Protein AF-0000000066494069 (afdb_homodimer)

pLDDT: mean 96.09, std 5.39, range [38.91, 98.94]

Structure (mmCIF, N/CA/C/O backbone):
data_AF-0000000066494069-model_v1
#
loop_
_entity.id
_entity.type
_entity.pdbx_description
1 polymer 'Fungal-type protein kinase domain-containing protein'
#
loop_
_atom_site.group_PDB
_atom_site.id
_atom_site.type_symbol
_atom_site.label_atom_id
_atom_site.label_alt_id
_atom_site.label_comp_id
_atom_site.label_asym_id
_atom_site.label_entity_id
_atom_site.label_seq_id
_atom_site.pdbx_PDB_ins_code
_atom_site.Cartn_x
_atom_site.Cartn_y
_atom_site.Cartn_z
_atom_site.occupancy
_atom_site.B_iso_or_equiv
_atom_site.auth_seq_id
_atom_site.auth_comp_id
_atom_site.auth_asym_id
_atom_site.auth_atom_id
_atom_site.pdbx_PDB_model_num
ATOM 1 N N . MET A 1 1 ? -32.438 3.59 0.665 1 39 1 MET A N 1
ATOM 2 C CA . MET A 1 1 ? -31.547 4.73 0.646 1 39 1 MET A CA 1
ATOM 3 C C . MET A 1 1 ? -30.156 4.328 1.147 1 39 1 MET A C 1
ATOM 5 O O . MET A 1 1 ? -30.031 3.691 2.195 1 39 1 MET A O 1
ATOM 9 N N . ALA A 1 2 ? -29.094 4.242 0.287 1 57.97 2 ALA A N 1
ATOM 10 C CA . ALA A 1 2 ? -27.812 3.67 0.655 1 57.97 2 ALA A CA 1
ATOM 11 C C . ALA A 1 2 ? -27.312 4.25 1.975 1 57.97 2 ALA A C 1
ATOM 13 O O . ALA A 1 2 ? -27.547 5.418 2.279 1 57.97 2 ALA A O 1
ATOM 14 N N . ASN A 1 3 ? -27.016 3.459 3.055 1 85.5 3 ASN A N 1
ATOM 15 C CA . ASN A 1 3 ? -26.594 3.752 4.414 1 85.5 3 ASN A CA 1
ATOM 16 C C . ASN A 1 3 ? -25.422 4.742 4.434 1 85.5 3 ASN A C 1
ATOM 18 O O . ASN A 1 3 ? -24.297 4.387 4.09 1 85.5 3 ASN A O 1
ATOM 22 N N . GLN A 1 4 ? -25.812 6.188 4.457 1 94 4 GLN A N 1
ATOM 23 C CA . GLN A 1 4 ? -24.812 7.246 4.504 1 94 4 GLN A CA 1
ATOM 24 C C . GLN A 1 4 ? -24.562 7.707 5.938 1 94 4 GLN A C 1
ATOM 26 O O . GLN A 1 4 ? -25.453 7.633 6.781 1 94 4 GLN A O 1
ATOM 31 N N . VAL A 1 5 ? -23.344 8.07 6.195 1 97 5 VAL A N 1
ATOM 32 C CA . VAL A 1 5 ? -22.953 8.672 7.465 1 97 5 VAL A CA 1
ATOM 33 C C . VAL A 1 5 ? -22.328 10.047 7.219 1 97 5 VAL A C 1
ATOM 35 O O . VAL A 1 5 ? -21.938 10.367 6.094 1 97 5 VAL A O 1
ATOM 38 N N . SER A 1 6 ? -22.297 10.875 8.297 1 98.25 6 SER A N 1
ATOM 39 C CA . SER A 1 6 ? -21.625 12.164 8.156 1 98.25 6 SER A CA 1
ATOM 40 C C . SER A 1 6 ? -20.125 11.992 7.969 1 98.25 6 SER A C 1
ATOM 42 O O . SER A 1 6 ? -19.547 10.992 8.414 1 98.25 6 SER A O 1
ATOM 44 N N . LEU A 1 7 ? -19.547 12.984 7.355 1 98.62 7 LEU A N 1
ATOM 45 C CA . LEU A 1 7 ? -18.094 12.984 7.215 1 98.62 7 LEU A CA 1
ATOM 46 C C . LEU A 1 7 ? -17.406 12.93 8.578 1 98.62 7 LEU A C 1
ATOM 48 O O . LEU A 1 7 ? -16.391 12.266 8.734 1 98.62 7 LEU A O 1
ATOM 52 N N . LEU A 1 8 ? -17.969 13.594 9.57 1 98.75 8 LEU A N 1
ATOM 53 C CA . LEU A 1 8 ? -17.422 13.555 10.922 1 98.75 8 LEU A CA 1
ATOM 54 C C . LEU A 1 8 ? -17.438 12.133 11.469 1 98.75 8 LEU A C 1
ATOM 56 O O . LEU A 1 8 ? -16.422 11.656 12 1 98.75 8 LEU A O 1
ATOM 60 N N . THR A 1 9 ? -18.547 11.445 11.312 1 98.31 9 THR A N 1
ATOM 61 C CA . THR A 1 9 ? -18.656 10.07 11.773 1 98.31 9 THR A CA 1
ATOM 62 C C . THR A 1 9 ? -17.656 9.172 11.062 1 98.31 9 THR A C 1
ATOM 64 O O . THR A 1 9 ? -16.984 8.352 11.703 1 98.31 9 THR A O 1
ATOM 67 N N . TYR A 1 10 ? -17.547 9.367 9.797 1 98.12 10 TYR A N 1
ATOM 68 C CA . TYR A 1 10 ? -16.641 8.609 8.945 1 98.12 10 TYR A CA 1
ATOM 69 C C . TYR A 1 10 ? -15.195 8.727 9.43 1 98.12 10 TYR A C 1
ATOM 71 O O . TYR A 1 10 ? -14.477 7.73 9.5 1 98.12 10 TYR A O 1
ATOM 79 N N . LEU A 1 11 ? -14.805 9.898 9.906 1 98.62 11 LEU A N 1
ATOM 80 C CA . LEU A 1 11 ? -13.422 10.211 10.242 1 98.62 11 LEU A CA 1
ATOM 81 C C . LEU A 1 11 ? -13.133 9.883 11.703 1 98.62 11 LEU A C 1
ATOM 83 O O . LEU A 1 11 ? -12 10.039 12.164 1 98.62 11 LEU A O 1
ATOM 87 N N . GLN A 1 12 ? -14.102 9.336 12.43 1 98.38 12 GLN A N 1
ATOM 88 C CA . GLN A 1 12 ? -13.922 9.008 13.836 1 98.38 12 GLN A CA 1
ATOM 89 C C . GLN A 1 12 ? -13.516 7.551 14.016 1 98.38 12 GLN A C 1
ATOM 91 O O . GLN A 1 12 ? -13.188 7.121 15.125 1 98.38 12 GLN A O 1
ATOM 96 N N . HIS A 1 13 ? -13.43 6.863 12.875 1 96.62 13 HIS A N 1
ATOM 97 C CA . HIS A 1 13 ? -13.117 5.441 12.953 1 96.62 13 HIS A CA 1
ATOM 98 C C . HIS A 1 13 ? -11.68 5.219 13.406 1 96.62 13 HIS A C 1
ATOM 100 O O . HIS A 1 13 ? -10.75 5.789 12.836 1 96.62 13 HIS A O 1
ATOM 106 N N . ALA A 1 14 ? -11.57 4.324 14.43 1 96.38 14 ALA A N 1
ATOM 107 C CA . ALA A 1 14 ? -10.242 3.93 14.891 1 96.38 14 ALA A CA 1
ATOM 108 C C . ALA A 1 14 ? -9.555 3.014 13.875 1 96.38 14 ALA A C 1
ATOM 110 O O . ALA A 1 14 ? -10.203 2.145 13.281 1 96.38 14 ALA A O 1
ATOM 111 N N . LEU A 1 15 ? -8.305 3.246 13.648 1 97.81 15 LEU A N 1
ATOM 112 C CA . LEU A 1 15 ? -7.512 2.312 12.852 1 97.81 15 LEU A CA 1
ATOM 113 C C . LEU A 1 15 ? -7.125 1.092 13.68 1 97.81 15 LEU A C 1
ATOM 115 O O . LEU A 1 15 ? -6.949 1.191 14.898 1 97.81 15 LEU A O 1
ATOM 119 N N . PRO A 1 16 ? -7.094 -0.046 13.031 1 96.75 16 PRO A N 1
ATOM 120 C CA . PRO A 1 16 ? -6.691 -1.229 13.797 1 96.75 16 PRO A CA 1
ATOM 121 C C . PRO A 1 16 ? -5.238 -1.165 14.258 1 96.75 16 PRO A C 1
ATOM 123 O O . PRO A 1 16 ? -4.371 -0.695 13.516 1 96.75 16 PRO A O 1
ATOM 126 N N . ALA A 1 17 ? -5.039 -1.65 15.469 1 97.06 17 ALA A N 1
ATOM 127 C CA . ALA A 1 17 ? -3.662 -1.747 15.945 1 97.06 17 ALA A CA 1
ATOM 128 C C . ALA A 1 17 ? -2.816 -2.615 15.023 1 97.06 17 ALA A C 1
ATOM 130 O O . ALA A 1 17 ? -3.256 -3.684 14.586 1 97.06 17 ALA A O 1
ATOM 131 N N . ILE A 1 18 ? -1.642 -2.164 14.695 1 97.25 18 ILE A N 1
ATOM 132 C CA . ILE A 1 18 ? -0.723 -2.92 13.852 1 97.25 18 ILE A CA 1
ATOM 133 C C . ILE A 1 18 ? 0.423 -3.469 14.695 1 97.25 18 ILE A C 1
ATOM 135 O O . ILE A 1 18 ? 1.314 -2.723 15.109 1 97.25 18 ILE A O 1
ATOM 139 N N . PRO A 1 19 ? 0.388 -4.738 14.945 1 96.62 19 PRO A N 1
ATOM 140 C CA . PRO A 1 19 ? 1.498 -5.301 15.719 1 96.62 19 PRO A CA 1
ATOM 141 C C . PRO A 1 19 ? 2.816 -5.297 14.945 1 96.62 19 PRO A C 1
ATOM 143 O O . PRO A 1 19 ? 2.812 -5.262 13.711 1 96.62 19 PRO A O 1
ATOM 146 N N . VAL A 1 20 ? 3.906 -5.344 15.695 1 96.62 20 VAL A N 1
ATOM 147 C CA . VAL A 1 20 ? 5.211 -5.285 15.047 1 96.62 20 VAL A CA 1
ATOM 148 C C . VAL A 1 20 ? 6.039 -6.504 15.438 1 96.62 20 VAL A C 1
ATOM 150 O O . VAL A 1 20 ? 5.934 -6.996 16.562 1 96.62 20 VAL A O 1
ATOM 153 N N . ASN A 1 21 ? 6.738 -7.035 14.523 1 94.94 21 ASN A N 1
ATOM 154 C CA . ASN A 1 21 ? 7.848 -7.973 14.656 1 94.94 21 ASN A CA 1
ATOM 155 C C . ASN A 1 21 ? 9.125 -7.43 14.008 1 94.94 21 ASN A C 1
ATOM 157 O O . ASN A 1 21 ? 9.5 -7.863 12.922 1 94.94 21 ASN A O 1
ATOM 161 N N . PRO A 1 22 ? 9.82 -6.535 14.719 1 91.94 22 PRO A N 1
ATOM 162 C CA . PRO A 1 22 ? 10.953 -5.824 14.117 1 91.94 22 PRO A CA 1
ATOM 163 C C . PRO A 1 22 ? 12.023 -6.77 13.586 1 91.94 22 PRO A C 1
ATOM 165 O O . PRO A 1 22 ? 12.242 -7.844 14.148 1 91.94 22 PRO A O 1
ATOM 168 N N . PRO A 1 23 ? 12.648 -6.328 12.484 1 87.75 23 PRO A N 1
ATOM 169 C CA . PRO A 1 23 ? 13.789 -7.125 12.031 1 87.75 23 PRO A CA 1
ATOM 170 C C . PRO A 1 23 ? 14.922 -7.168 13.055 1 87.75 23 PRO A C 1
ATOM 172 O O . PRO A 1 23 ? 15.023 -6.281 13.906 1 87.75 23 PRO A O 1
ATOM 175 N N . PRO A 1 24 ? 15.703 -8.219 12.945 1 84.12 24 PRO A N 1
ATOM 176 C CA . PRO A 1 24 ? 16.797 -8.344 13.922 1 84.12 24 PRO A CA 1
ATOM 177 C C . PRO A 1 24 ? 17.719 -7.129 13.93 1 84.12 24 PRO A C 1
ATOM 179 O O . PRO A 1 24 ? 18.203 -6.727 14.992 1 84.12 24 PRO A O 1
ATOM 182 N N . ASN A 1 25 ? 17.891 -6.508 12.789 1 86.31 25 ASN A N 1
ATOM 183 C CA . ASN A 1 25 ? 18.719 -5.312 12.664 1 86.31 25 ASN A CA 1
ATOM 184 C C . ASN A 1 25 ? 17.953 -4.168 12 1 86.31 25 ASN A C 1
ATOM 186 O O . ASN A 1 25 ? 18.094 -3.934 10.797 1 86.31 25 ASN A O 1
ATOM 190 N N . PRO A 1 26 ? 17.078 -3.459 12.68 1 85.19 26 PRO A N 1
ATOM 191 C CA . PRO A 1 26 ? 16.188 -2.449 12.102 1 85.19 26 PRO A CA 1
ATOM 192 C C . PRO A 1 26 ? 16.953 -1.3 11.445 1 85.19 26 PRO A C 1
ATOM 194 O O . PRO A 1 26 ? 16.406 -0.612 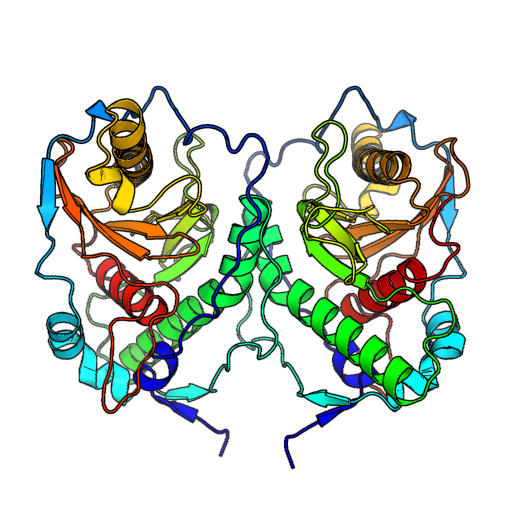10.578 1 85.19 26 PRO A O 1
ATOM 197 N N . GLY A 1 27 ? 18.141 -1.117 11.555 1 83.06 27 GLY A N 1
ATOM 198 C CA . GLY A 1 27 ? 18.938 -0.037 10.992 1 83.06 27 GLY A CA 1
ATOM 199 C C . GLY A 1 27 ? 18.547 1.329 11.523 1 83.06 27 GLY A C 1
ATOM 200 O O . GLY A 1 27 ? 17.609 1.449 12.305 1 83.06 27 GLY A O 1
ATOM 201 N N . ARG A 1 28 ? 19.312 2.402 11.109 1 88.81 28 ARG A N 1
ATOM 202 C CA . ARG A 1 28 ? 19.078 3.793 11.484 1 88.81 28 ARG A CA 1
ATOM 203 C C . ARG A 1 28 ? 18.109 4.465 10.516 1 88.81 28 ARG A C 1
ATOM 205 O O . ARG A 1 28 ? 17.734 3.877 9.5 1 88.81 28 ARG A O 1
ATOM 212 N N . ASN A 1 29 ? 17.578 5.648 10.938 1 92.69 29 ASN A N 1
ATOM 213 C CA . ASN A 1 29 ? 16.766 6.441 10.016 1 92.69 29 ASN A CA 1
ATOM 214 C C . ASN A 1 29 ? 17.578 6.867 8.797 1 92.69 29 ASN A C 1
ATOM 216 O O . ASN A 1 29 ? 18.812 6.934 8.844 1 92.69 29 ASN A O 1
ATOM 220 N N . THR A 1 30 ? 16.828 7.047 7.688 1 87.81 30 THR A N 1
ATOM 221 C CA . THR A 1 30 ? 17.406 7.465 6.418 1 87.81 30 THR A CA 1
ATOM 222 C C . THR A 1 30 ? 18.312 8.688 6.609 1 87.81 30 THR A C 1
ATOM 224 O O . THR A 1 30 ? 17.938 9.625 7.328 1 87.81 30 THR A O 1
ATOM 227 N N . THR A 1 31 ? 19.5 8.656 6.023 1 91.5 31 THR A N 1
ATOM 228 C CA . THR A 1 31 ? 20.422 9.781 6.07 1 91.5 31 THR A CA 1
ATOM 229 C C . THR A 1 31 ? 20.688 10.32 4.668 1 91.5 31 THR A C 1
ATOM 231 O O . THR A 1 31 ? 20.5 9.609 3.678 1 91.5 31 THR A O 1
ATOM 234 N N . ASN A 1 32 ? 20.922 11.508 4.621 1 94 32 ASN A N 1
ATOM 235 C CA . ASN A 1 32 ? 21.328 12.203 3.402 1 94 32 ASN A CA 1
ATOM 236 C C . ASN A 1 32 ? 22.219 13.406 3.709 1 94 32 ASN A C 1
ATOM 238 O O . ASN A 1 32 ? 22.125 14 4.785 1 94 32 ASN A O 1
ATOM 242 N N . THR A 1 33 ? 23.062 13.766 2.771 1 96.25 33 THR A N 1
ATOM 243 C CA . THR A 1 33 ? 23.953 14.891 2.996 1 96.25 33 THR A CA 1
ATOM 244 C C . THR A 1 33 ? 23.188 16.203 2.996 1 96.25 33 THR A C 1
ATOM 246 O O . THR A 1 33 ? 23.656 17.219 3.521 1 96.25 33 THR A O 1
ATOM 249 N N . ALA A 1 34 ? 21.984 16.219 2.49 1 96.88 34 ALA A N 1
ATOM 250 C CA . ALA A 1 34 ? 21.203 17.438 2.334 1 96.88 34 ALA A CA 1
ATOM 251 C C . ALA A 1 34 ? 20.5 17.828 3.639 1 96.88 34 ALA A C 1
ATOM 253 O O . ALA A 1 34 ? 20.062 18.953 3.807 1 96.88 34 ALA A O 1
ATOM 254 N N . TYR A 1 35 ? 20.391 16.906 4.578 1 97.31 35 TYR A N 1
ATOM 255 C CA . TYR A 1 35 ? 19.766 17.188 5.863 1 97.31 35 TYR A CA 1
ATOM 256 C C . TYR A 1 35 ? 20.375 16.312 6.961 1 97.31 35 TYR A C 1
ATOM 258 O O . TYR A 1 35 ? 20.891 15.234 6.688 1 97.31 35 TYR A O 1
ATOM 266 N N . GLU A 1 36 ? 20.25 16.781 8.141 1 97.69 36 GLU A N 1
ATOM 267 C CA . GLU A 1 36 ? 20.719 16.047 9.312 1 97.69 36 GLU A CA 1
ATOM 268 C C . GLU A 1 36 ? 20 16.484 10.578 1 97.69 36 GLU A C 1
ATOM 270 O O . GLU A 1 36 ? 19.328 17.516 10.578 1 97.69 36 GLU A O 1
ATOM 275 N N . ALA A 1 37 ? 20.188 15.711 11.602 1 97.31 37 ALA A N 1
ATOM 276 C CA . ALA A 1 37 ? 19.516 15.945 12.875 1 97.31 37 ALA A CA 1
ATOM 277 C C . ALA A 1 37 ? 19.781 17.359 13.391 1 97.31 37 ALA A C 1
ATOM 279 O O . ALA A 1 37 ? 18.891 18 13.93 1 97.31 37 ALA A O 1
ATOM 280 N N . SER A 1 38 ? 20.953 17.875 13.188 1 97 38 SER A N 1
ATOM 281 C CA . SER A 1 38 ?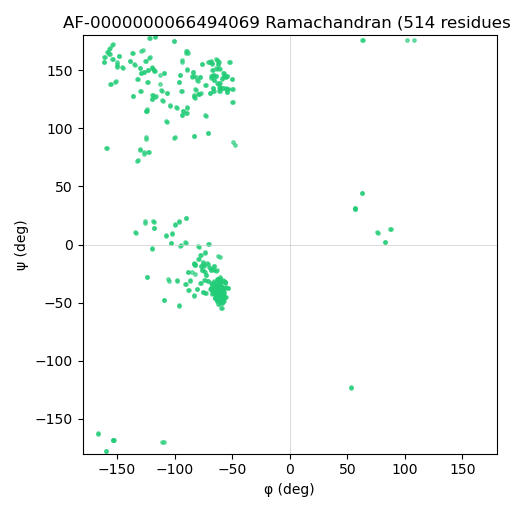 21.359 19.156 13.734 1 97 38 SER A CA 1
ATOM 282 C C . SER A 1 38 ? 20.688 20.312 13.008 1 97 38 SER A C 1
ATOM 284 O O . SER A 1 38 ? 20.766 21.453 13.453 1 97 38 SER A O 1
ATOM 286 N N . ASP A 1 39 ? 19.984 20.016 11.922 1 97.88 39 ASP A N 1
ATOM 287 C CA . ASP A 1 39 ? 19.25 21.031 11.195 1 97.88 39 ASP A CA 1
ATOM 288 C C . ASP A 1 39 ? 17.969 21.422 11.938 1 97.88 39 ASP A C 1
ATOM 290 O O . ASP A 1 39 ? 17.328 22.422 11.609 1 97.88 39 ASP A O 1
ATOM 294 N N . ILE A 1 40 ? 17.578 20.609 12.898 1 98.19 40 ILE A N 1
ATOM 295 C CA . ILE A 1 40 ? 16.422 20.906 13.727 1 98.19 40 ILE A CA 1
ATOM 296 C C . ILE A 1 40 ? 16.875 21.625 15 1 98.19 40 ILE A C 1
ATOM 298 O O . ILE A 1 40 ? 17.453 21 15.898 1 98.19 40 ILE A O 1
ATOM 302 N N . HIS A 1 41 ? 16.531 22.828 15.086 1 97 41 HIS A N 1
ATOM 303 C CA . HIS A 1 41 ? 17.109 23.672 16.141 1 97 41 HIS A CA 1
ATOM 304 C C . HIS A 1 41 ? 16.188 23.734 17.344 1 97 41 HIS A C 1
ATOM 306 O O . HIS A 1 41 ? 16.641 23.594 18.484 1 97 41 HIS A O 1
ATOM 312 N N . ASN A 1 42 ? 14.961 24.078 17.094 1 96.62 42 ASN A N 1
ATOM 313 C CA . ASN A 1 42 ? 13.977 24.172 18.172 1 96.62 42 ASN A CA 1
ATOM 314 C C . ASN A 1 42 ? 12.68 23.469 17.812 1 96.62 42 ASN A C 1
ATOM 316 O O . ASN A 1 42 ? 12.258 23.484 16.656 1 96.62 42 ASN A O 1
ATOM 320 N N . ILE A 1 43 ? 12.164 22.875 18.828 1 97.62 43 ILE A N 1
ATOM 321 C CA . ILE A 1 43 ? 10.883 22.203 18.672 1 97.62 43 ILE A CA 1
ATOM 322 C C . ILE A 1 43 ? 9.891 22.734 19.703 1 97.62 43 ILE A C 1
ATOM 324 O O . ILE A 1 43 ? 10.117 22.609 20.906 1 97.62 43 ILE A O 1
ATOM 328 N N . GLY A 1 44 ? 8.828 23.391 19.219 1 97.88 44 GLY A N 1
ATOM 329 C CA . GLY A 1 44 ? 7.734 23.844 20.062 1 97.88 44 GLY A CA 1
ATOM 330 C C . GLY A 1 44 ? 6.449 23.078 19.859 1 97.88 44 GLY A C 1
ATOM 331 O O . GLY A 1 44 ? 6.457 22 19.25 1 97.88 44 GLY A O 1
ATOM 332 N N . VAL A 1 45 ? 5.363 23.578 20.438 1 97.94 45 VAL A N 1
ATOM 333 C CA . VAL A 1 45 ? 4.055 22.938 20.297 1 97.94 45 VAL A CA 1
ATOM 334 C C . VAL A 1 45 ? 3.174 23.766 19.359 1 97.94 45 VAL A C 1
ATOM 336 O O . VAL A 1 45 ? 3.111 25 19.484 1 97.94 45 VAL A O 1
ATOM 339 N N . TRP A 1 46 ? 2.58 23.109 18.406 1 98.31 46 TRP A N 1
ATOM 340 C CA . TRP A 1 46 ? 1.58 23.75 17.547 1 98.31 46 TRP A CA 1
ATOM 341 C C . TRP A 1 46 ? 0.209 23.734 18.219 1 98.31 46 TRP A C 1
ATOM 343 O O . TRP A 1 46 ? -0.607 22.844 17.953 1 98.31 46 TRP A O 1
ATOM 353 N N . HIS A 1 47 ? -0.178 24.75 18.938 1 96.81 47 HIS A N 1
ATOM 354 C CA . HIS A 1 47 ? -1.393 24.797 19.734 1 96.81 47 HIS A CA 1
ATOM 355 C C . HIS A 1 47 ? -2.627 25 18.875 1 96.81 47 HIS A C 1
ATOM 357 O O . HIS A 1 47 ? -3.74 24.656 19.266 1 96.81 47 HIS A O 1
ATOM 363 N N . GLY A 1 48 ? -2.414 25.516 17.734 1 96.38 48 GLY A N 1
ATOM 364 C CA . GLY A 1 48 ? -3.525 25.859 16.859 1 96.38 48 GLY A CA 1
ATOM 365 C C . GLY A 1 48 ? -4.098 24.656 16.125 1 96.38 48 GLY A C 1
ATOM 366 O O . GLY A 1 48 ? -5.164 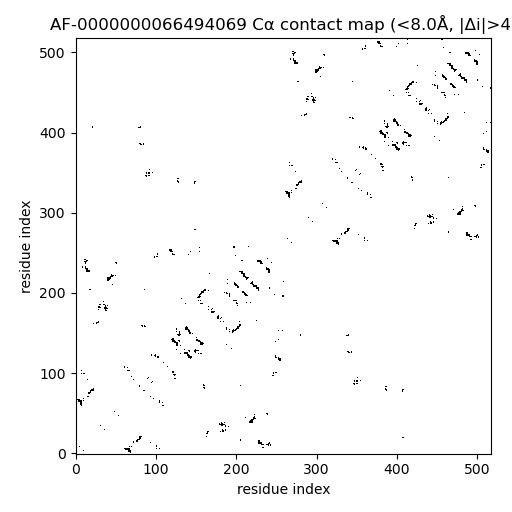24.75 15.516 1 96.38 48 GLY A O 1
ATOM 367 N N . PHE A 1 49 ? -3.387 23.547 16.156 1 98.19 49 PHE A N 1
ATOM 368 C CA . PHE A 1 49 ? -3.877 22.312 15.539 1 98.19 49 PHE A CA 1
ATOM 369 C C . PHE A 1 49 ? -4.457 21.375 16.594 1 98.19 49 PHE A C 1
ATOM 371 O O . PHE A 1 49 ? -3.729 20.578 17.188 1 98.19 49 PHE A O 1
ATOM 378 N N . ASN A 1 50 ? -5.711 21.5 16.797 1 98.12 50 ASN A N 1
ATOM 379 C CA . ASN A 1 50 ? -6.422 20.688 17.781 1 98.12 50 ASN A CA 1
ATOM 380 C C . ASN A 1 50 ? -7.891 20.531 17.406 1 98.12 50 ASN A C 1
ATOM 382 O O . ASN A 1 50 ? -8.367 21.141 16.438 1 98.12 50 ASN A O 1
ATOM 386 N N . LEU A 1 51 ? -8.547 19.672 18.172 1 98.38 51 LEU A N 1
ATOM 387 C CA . LEU A 1 51 ? -9.922 19.312 17.844 1 98.38 51 LEU A CA 1
ATOM 388 C C . LEU A 1 51 ? -10.828 20.531 17.875 1 98.38 51 LEU A C 1
ATOM 390 O O . LEU A 1 51 ? -11.68 20.703 17 1 98.38 51 LEU A O 1
ATOM 394 N N . ASN A 1 52 ? -10.656 21.391 18.828 1 97.75 52 ASN A N 1
ATOM 395 C CA . ASN A 1 52 ? -11.484 22.578 18.969 1 97.75 52 ASN A CA 1
ATOM 396 C C . ASN A 1 52 ? -11.32 23.516 17.766 1 97.75 52 ASN A C 1
ATOM 398 O O . ASN A 1 52 ? -12.305 24.031 17.219 1 97.75 52 ASN A O 1
ATOM 402 N N . ALA A 1 53 ? -10.102 23.766 17.422 1 98 53 ALA A N 1
ATOM 403 C CA . ALA A 1 53 ? -9.828 24.625 16.281 1 98 53 ALA A CA 1
ATOM 404 C C . ALA A 1 53 ? -10.43 24.047 15 1 98 53 ALA A C 1
ATOM 406 O O . ALA A 1 53 ? -11 24.781 14.188 1 98 53 ALA A O 1
ATOM 407 N N . LEU A 1 54 ? -10.281 22.75 14.812 1 98.31 54 LEU A N 1
ATOM 408 C CA . LEU A 1 54 ? -10.836 22.031 13.664 1 98.31 54 LEU A CA 1
ATOM 409 C C . LEU A 1 54 ? -12.352 22.188 13.609 1 98.31 54 LEU A C 1
ATOM 411 O O . LEU A 1 54 ? -12.906 22.531 12.57 1 98.31 54 LEU A O 1
ATOM 415 N N . LEU A 1 55 ? -13.023 21.938 14.703 1 97.94 55 LEU A N 1
ATOM 416 C CA . LEU A 1 55 ? -14.477 21.984 14.734 1 97.94 55 LEU A CA 1
ATOM 417 C C . LEU A 1 55 ? -14.977 23.406 14.555 1 97.94 55 LEU A C 1
ATOM 419 O O . LEU A 1 55 ? -16.031 23.641 13.938 1 97.94 55 LEU A O 1
ATOM 423 N N . GLN A 1 56 ? -14.25 24.359 15.047 1 97.19 56 GLN A N 1
ATOM 424 C CA . GLN A 1 56 ? -14.602 25.766 14.859 1 97.19 56 GLN A CA 1
ATOM 425 C C . GLN A 1 56 ? -14.609 26.125 13.383 1 97.19 56 GLN A C 1
ATOM 427 O O . GLN A 1 56 ? -15.469 26.891 12.93 1 97.19 56 GLN A O 1
ATOM 432 N N . SER A 1 57 ? -13.766 25.594 12.648 1 96.56 57 SER A N 1
ATOM 433 C CA . SER A 1 57 ? -13.594 25.969 11.25 1 96.56 57 SER A CA 1
ATOM 434 C C . SER A 1 57 ? -14.477 25.125 10.336 1 96.56 57 SER A C 1
ATOM 436 O O . SER A 1 57 ? -14.93 25.609 9.289 1 96.56 57 SER A O 1
ATOM 438 N N . TYR A 1 58 ? -14.695 23.797 10.734 1 97.69 58 TYR A N 1
ATOM 439 C CA . TYR A 1 58 ? -15.211 22.906 9.703 1 97.69 58 TYR A CA 1
ATOM 440 C C . TYR A 1 58 ? -16.359 22.062 10.234 1 97.69 58 TYR A C 1
ATOM 442 O O . TYR A 1 58 ? -16.797 21.109 9.586 1 97.69 58 TYR A O 1
ATOM 450 N N . GLN A 1 59 ? -16.875 22.359 11.383 1 97.69 59 GLN A N 1
ATOM 451 C CA . GLN A 1 59 ? -17.922 21.516 11.977 1 97.69 59 GLN A CA 1
ATOM 452 C C . GLN A 1 59 ? -19.109 21.375 11.031 1 97.69 59 GLN A C 1
ATOM 454 O O . GLN A 1 59 ? -19.656 20.281 10.867 1 97.69 59 GLN A O 1
ATOM 459 N N . ASN A 1 60 ? -19.547 22.484 10.445 1 97.5 60 ASN A N 1
ATOM 460 C CA . ASN A 1 60 ? -20.703 22.438 9.555 1 97.5 60 ASN A CA 1
ATOM 461 C C . ASN A 1 60 ? -20.453 21.516 8.367 1 97.5 60 ASN A C 1
ATOM 463 O O . ASN A 1 60 ? -21.312 20.703 8.016 1 97.5 60 ASN A O 1
ATOM 467 N N . LEU A 1 61 ? -19.328 21.656 7.762 1 98.44 61 LEU A N 1
ATOM 468 C CA . LEU A 1 61 ? -18.969 20.781 6.645 1 98.44 61 LEU A CA 1
ATOM 469 C C . LEU A 1 61 ? -18.938 19.328 7.078 1 98.44 61 LEU A C 1
ATOM 471 O O . LEU A 1 61 ? -19.484 18.453 6.387 1 98.44 61 LEU A O 1
ATOM 475 N N . LEU A 1 62 ? -18.375 19.047 8.227 1 98.69 62 LEU A N 1
ATOM 476 C CA . LEU A 1 62 ? -18.172 17.688 8.742 1 98.69 62 LEU A CA 1
ATOM 477 C C . LEU A 1 62 ? -19.5 17.016 9.055 1 98.69 62 LEU A C 1
ATOM 479 O O . LEU A 1 62 ? -19.656 15.812 8.859 1 98.69 62 LEU A O 1
ATOM 483 N N . VAL A 1 63 ? -20.438 17.797 9.477 1 97.75 63 VAL A N 1
ATOM 484 C CA . VAL A 1 63 ? -21.719 17.234 9.875 1 97.75 63 VAL A CA 1
ATOM 485 C C . VAL A 1 63 ? -22.625 17.109 8.648 1 97.75 63 VAL A C 1
ATOM 487 O O . VAL A 1 63 ? -23.422 16.172 8.547 1 97.75 63 VAL A O 1
ATOM 490 N N . GLN A 1 64 ? -22.484 17.984 7.695 1 97.31 64 GLN A N 1
ATOM 491 C CA . GLN A 1 64 ? -23.422 18.062 6.57 1 97.31 64 GLN A CA 1
ATOM 492 C C . GLN A 1 64 ? -22.984 17.125 5.445 1 97.31 64 GLN A C 1
ATOM 494 O O . GLN A 1 64 ? -23.828 16.531 4.762 1 97.31 64 GLN A O 1
ATOM 499 N N . ALA A 1 65 ? -21.703 17.047 5.207 1 98.19 65 ALA A N 1
ATOM 500 C CA . ALA A 1 65 ? -21.219 16.141 4.168 1 98.19 65 ALA A CA 1
ATOM 501 C C . ALA A 1 65 ? -21.453 14.688 4.551 1 98.19 65 ALA A C 1
ATOM 503 O O . ALA A 1 65 ? -21.25 14.297 5.703 1 98.19 65 ALA A O 1
ATOM 504 N N . ARG A 1 66 ? -21.953 13.945 3.588 1 97.25 66 ARG A N 1
ATOM 505 C CA . ARG A 1 66 ? -22.297 12.547 3.854 1 97.25 66 ARG A CA 1
ATOM 506 C C . ARG A 1 66 ? -21.688 11.625 2.809 1 97.25 66 ARG A C 1
ATOM 508 O O . ARG A 1 66 ? -21.484 12.023 1.657 1 97.25 66 ARG A O 1
ATOM 515 N N . LEU A 1 67 ? -21.344 10.453 3.195 1 95.94 67 LEU A N 1
ATOM 516 C CA . LEU A 1 67 ? -20.766 9.43 2.318 1 95.94 67 LEU A CA 1
ATOM 517 C C . LEU A 1 67 ? -21.047 8.031 2.859 1 95.94 67 LEU A C 1
ATOM 519 O O . LEU A 1 67 ? -21.375 7.875 4.035 1 95.94 67 LEU A O 1
ATOM 523 N N . PRO A 1 68 ? -20.969 7.043 2.018 1 92.19 68 PRO A N 1
ATOM 524 C CA . PRO A 1 68 ? -21.125 5.676 2.514 1 92.19 68 PRO A CA 1
ATOM 525 C C . PRO A 1 68 ? -20.094 5.316 3.584 1 92.19 68 PRO A C 1
ATOM 527 O O . PRO A 1 68 ? -18.938 5.742 3.502 1 92.19 68 PRO A O 1
ATOM 530 N N . PRO A 1 69 ? -20.547 4.539 4.594 1 91.31 69 PRO A N 1
ATOM 531 C CA . PRO A 1 69 ? -19.578 4.098 5.594 1 91.31 69 PRO A CA 1
ATOM 532 C C . PRO A 1 69 ? -18.5 3.195 5.004 1 91.31 69 PRO A C 1
ATOM 534 O O . PRO A 1 69 ? -18.703 2.59 3.949 1 91.31 69 PRO A O 1
ATOM 537 N N . ASP A 1 70 ? -17.391 3.184 5.543 1 89.44 70 ASP A N 1
ATOM 538 C CA . ASP A 1 70 ? -16.266 2.305 5.211 1 89.44 70 ASP A CA 1
ATOM 539 C C . ASP A 1 70 ? -15.695 1.652 6.465 1 89.44 70 ASP A C 1
ATOM 541 O O . ASP A 1 70 ? -14.625 2.049 6.941 1 89.44 70 ASP A O 1
ATOM 545 N N . PRO A 1 71 ? -16.312 0.632 6.91 1 85.5 71 PRO A N 1
ATOM 546 C CA . PRO A 1 71 ? -15.844 0.009 8.148 1 85.5 71 PRO A CA 1
ATOM 547 C C . PRO A 1 71 ? -14.469 -0.646 8 1 85.5 71 PRO A C 1
ATOM 549 O O . PRO A 1 71 ? -14.148 -1.183 6.941 1 85.5 71 PRO A O 1
ATOM 552 N N . MET A 1 72 ? -13.641 -0.573 9.109 1 89.69 72 MET A N 1
ATOM 553 C CA . MET A 1 72 ? -12.359 -1.276 9.156 1 89.69 72 MET A CA 1
ATOM 554 C C . MET A 1 72 ? -12.57 -2.787 9.164 1 89.69 72 MET A C 1
ATOM 556 O O . MET A 1 72 ? -13.578 -3.275 9.664 1 89.69 72 MET A O 1
ATOM 560 N N . PRO A 1 73 ? -11.586 -3.477 8.492 1 82.38 73 PRO A N 1
ATOM 561 C CA . PRO A 1 73 ? -11.688 -4.934 8.602 1 82.38 73 PRO A CA 1
ATOM 562 C C . PRO A 1 73 ? -11.727 -5.414 10.047 1 82.38 73 PRO A C 1
ATOM 564 O O . PRO A 1 73 ? -11.047 -4.852 10.906 1 82.38 73 PRO A O 1
ATOM 567 N N . THR A 1 74 ? -12.453 -6.426 10.25 1 81.44 74 THR A N 1
ATOM 568 C CA . THR A 1 74 ? -12.633 -6.93 11.602 1 81.44 74 THR A CA 1
ATOM 569 C C . THR A 1 74 ? -11.461 -7.824 12.008 1 81.44 74 THR A C 1
ATOM 571 O O . THR A 1 74 ? -11.18 -7.988 13.195 1 81.44 74 THR A O 1
ATOM 574 N N . SER A 1 75 ? -10.789 -8.43 11.031 1 83.62 75 SER A N 1
ATOM 575 C CA . SER A 1 75 ? -9.648 -9.273 11.352 1 83.62 75 SER A CA 1
ATOM 576 C C . SER A 1 75 ? -8.414 -8.438 11.68 1 83.62 75 SER A C 1
ATOM 578 O O . SER A 1 75 ? -8.07 -7.516 10.938 1 83.62 75 SER A O 1
ATOM 580 N N . PRO A 1 76 ? -7.824 -8.766 12.758 1 85.38 76 PRO A N 1
ATOM 581 C CA . PRO A 1 76 ? -6.602 -8.031 13.086 1 85.38 76 PRO A CA 1
ATOM 582 C C . PRO A 1 76 ? -5.492 -8.234 12.055 1 85.38 76 PRO A C 1
ATOM 584 O O . PRO A 1 76 ? -5.332 -9.344 11.531 1 85.38 76 PRO A O 1
ATOM 587 N N . PRO A 1 77 ? -4.82 -7.156 11.758 1 91.94 77 PRO A N 1
ATOM 588 C CA . PRO A 1 77 ? -3.686 -7.324 10.844 1 91.94 77 PRO A CA 1
ATOM 589 C C . PRO A 1 77 ? -2.557 -8.148 11.461 1 91.94 77 PRO A C 1
ATOM 591 O O . PRO A 1 77 ? -2.408 -8.18 12.688 1 91.94 77 PRO A O 1
ATOM 594 N N . ARG A 1 78 ? -1.834 -8.844 10.641 1 93.25 78 ARG A N 1
ATOM 595 C CA . ARG A 1 78 ? -0.638 -9.555 11.078 1 93.25 78 ARG A CA 1
ATOM 596 C C . ARG A 1 78 ? 0.488 -8.586 11.414 1 93.25 78 ARG A C 1
ATOM 598 O O . ARG A 1 78 ? 0.53 -7.469 10.891 1 93.25 78 ARG A O 1
ATOM 605 N N . ALA A 1 79 ? 1.428 -9.055 12.25 1 96.69 79 ALA A N 1
ATOM 606 C CA . ALA A 1 79 ? 2.559 -8.219 12.648 1 96.69 79 ALA A CA 1
ATOM 607 C C . ALA A 1 79 ? 3.4 -7.824 11.438 1 96.69 79 ALA A C 1
ATOM 609 O O . ALA A 1 79 ? 3.674 -8.656 10.57 1 96.69 79 ALA A O 1
ATOM 610 N N . ILE A 1 80 ? 3.758 -6.551 11.367 1 96.56 80 ILE A N 1
ATOM 611 C CA . ILE A 1 80 ? 4.621 -6.086 10.281 1 96.56 80 ILE A CA 1
ATOM 612 C C . ILE A 1 80 ? 6.082 -6.363 10.633 1 96.56 80 ILE A C 1
ATOM 614 O O . ILE A 1 80 ? 6.477 -6.258 11.797 1 96.56 80 ILE A O 1
ATOM 618 N N . THR A 1 81 ? 6.914 -6.695 9.641 1 94.69 81 THR A N 1
ATOM 619 C CA . THR A 1 81 ? 8.297 -7.109 9.836 1 94.69 81 THR A CA 1
ATOM 620 C C . THR A 1 81 ? 9.258 -6.156 9.125 1 94.69 81 THR A C 1
ATOM 622 O O . THR A 1 81 ? 10.477 -6.328 9.188 1 94.69 81 THR A O 1
ATOM 625 N N . ALA A 1 82 ? 8.734 -5.211 8.422 1 94.94 82 ALA A N 1
ATOM 626 C CA . ALA A 1 82 ? 9.547 -4.32 7.59 1 94.94 82 ALA A CA 1
ATOM 627 C C . ALA A 1 82 ? 8.812 -3.012 7.312 1 94.94 82 ALA A C 1
ATOM 629 O O . ALA A 1 82 ? 7.598 -2.92 7.508 1 94.94 82 ALA A O 1
ATOM 630 N N . GLU A 1 83 ? 9.531 -2.021 6.84 1 94.44 83 GLU A N 1
ATOM 631 C CA . GLU A 1 83 ? 8.969 -0.727 6.469 1 94.44 83 GLU A CA 1
ATOM 632 C C . GLU A 1 83 ? 7.941 -0.873 5.344 1 94.44 83 GLU A C 1
ATOM 634 O O . GLU A 1 83 ? 6.906 -0.207 5.352 1 94.44 83 GLU A O 1
ATOM 639 N N . ASN A 1 84 ? 8.242 -1.789 4.438 1 94.06 84 ASN A N 1
ATOM 640 C CA . ASN A 1 84 ? 7.336 -2.008 3.318 1 94.06 84 ASN A CA 1
ATOM 641 C C . ASN A 1 84 ? 5.988 -2.553 3.787 1 94.06 84 ASN A C 1
ATOM 643 O O . ASN A 1 84 ? 4.949 -2.227 3.213 1 94.06 84 ASN A O 1
ATOM 647 N N . ALA A 1 85 ? 6.062 -3.4 4.754 1 96.44 85 ALA A N 1
ATOM 648 C CA . ALA A 1 85 ? 4.828 -3.955 5.301 1 96.44 85 ALA A CA 1
ATOM 649 C C . ALA A 1 85 ? 3.967 -2.863 5.926 1 96.44 85 ALA A C 1
ATOM 651 O O . ALA A 1 85 ? 2.742 -2.869 5.777 1 96.44 85 ALA A O 1
ATOM 652 N N . LEU A 1 86 ? 4.598 -1.954 6.605 1 97.81 86 LEU A N 1
ATOM 653 C CA . LEU A 1 86 ? 3.854 -0.843 7.188 1 97.81 86 LEU A CA 1
ATOM 654 C C . LEU A 1 86 ? 3.25 0.035 6.098 1 97.81 86 LEU A C 1
ATOM 656 O O . LEU A 1 86 ? 2.074 0.4 6.168 1 97.81 86 LEU A O 1
ATOM 660 N N . ARG A 1 87 ? 4.027 0.359 5.105 1 97.75 87 ARG A N 1
ATOM 661 C CA . ARG A 1 87 ? 3.523 1.177 4.004 1 97.75 87 ARG A CA 1
ATOM 662 C C . ARG A 1 87 ? 2.324 0.514 3.334 1 97.75 87 ARG A C 1
ATOM 664 O O . ARG A 1 87 ? 1.376 1.193 2.936 1 97.75 87 ARG A O 1
ATOM 671 N N . SER A 1 88 ? 2.432 -0.772 3.209 1 97.5 88 SER A N 1
ATOM 672 C CA . SER A 1 88 ? 1.313 -1.52 2.645 1 97.5 88 SER A CA 1
ATOM 673 C C . SER A 1 88 ? 0.058 -1.362 3.496 1 97.5 88 SER A C 1
ATOM 675 O O . SER A 1 88 ? -1.036 -1.157 2.967 1 97.5 88 SER A O 1
ATOM 677 N N . LYS A 1 89 ? 0.175 -1.422 4.797 1 97.62 89 LYS A N 1
ATOM 678 C CA . LYS A 1 89 ? -0.968 -1.271 5.691 1 97.62 89 LYS A CA 1
ATOM 679 C C . LYS A 1 89 ? -1.522 0.149 5.645 1 97.62 89 LYS A C 1
ATOM 681 O O . LYS A 1 89 ? -2.738 0.349 5.695 1 97.62 89 LYS A O 1
ATOM 686 N N . ILE A 1 90 ? -0.623 1.082 5.543 1 98.25 90 ILE A N 1
ATOM 687 C CA . ILE A 1 90 ? -1.054 2.473 5.449 1 98.25 90 ILE A CA 1
ATOM 688 C C . ILE A 1 90 ? -1.832 2.686 4.152 1 98.25 90 ILE A C 1
ATOM 690 O O . ILE A 1 90 ? -2.859 3.367 4.145 1 98.25 90 ILE A O 1
ATOM 694 N N . SER A 1 91 ? -1.342 2.1 3.078 1 97.44 91 SER A N 1
ATOM 695 C CA . SER A 1 91 ? -2.031 2.182 1.794 1 97.44 91 SER A CA 1
ATOM 696 C C . SER A 1 91 ? -3.406 1.523 1.862 1 97.44 91 SER A C 1
ATOM 698 O O . SER A 1 91 ? -4.34 1.956 1.186 1 97.44 91 SER A O 1
ATOM 700 N N . GLU A 1 92 ? -3.504 0.556 2.691 1 96.06 92 GLU A N 1
ATOM 701 C CA . GLU A 1 92 ? -4.742 -0.208 2.826 1 96.06 92 GLU A CA 1
ATOM 702 C C . GLU A 1 92 ? -5.727 0.496 3.756 1 96.06 92 GLU A C 1
ATOM 704 O O . GLU A 1 92 ? -6.902 0.652 3.418 1 96.06 92 GLU A O 1
ATOM 709 N N . TYR A 1 93 ? -5.277 0.999 4.867 1 96.75 93 TYR A N 1
ATOM 710 C CA . TYR A 1 93 ? -6.176 1.436 5.93 1 96.75 93 TYR A CA 1
ATOM 711 C C . TYR A 1 93 ? -6.391 2.943 5.875 1 96.75 93 TYR A C 1
ATOM 713 O O . TYR A 1 93 ? -7.449 3.441 6.273 1 96.75 93 TYR A O 1
ATOM 721 N N . VAL A 1 94 ? -5.383 3.627 5.406 1 98.06 94 VAL A N 1
ATOM 722 C CA . VAL A 1 94 ? -5.395 5.066 5.652 1 98.06 94 VAL A CA 1
ATOM 723 C C . VAL A 1 94 ? -5.652 5.812 4.348 1 98.06 94 VAL A C 1
ATOM 725 O O . VAL A 1 94 ? -6.598 6.598 4.254 1 98.06 94 VAL A O 1
ATOM 728 N N . PHE A 1 95 ? -4.996 5.52 3.291 1 97.62 95 PHE A N 1
ATOM 729 C CA . PHE A 1 95 ? -4.988 6.316 2.072 1 97.62 95 PHE A CA 1
ATOM 730 C C . PHE A 1 95 ? -6.398 6.457 1.508 1 97.62 95 PHE A C 1
ATOM 732 O O . PHE A 1 95 ? -6.887 7.57 1.31 1 97.62 95 PHE A O 1
ATOM 739 N N . PRO A 1 96 ? -7.062 5.309 1.281 1 96 96 PRO A N 1
ATOM 740 C CA . PRO A 1 96 ? -8.359 5.457 0.625 1 96 96 PRO A CA 1
ATOM 741 C C . PRO A 1 96 ? -9.359 6.254 1.464 1 96 96 PRO A C 1
ATOM 743 O O . PRO A 1 96 ? -10.188 6.988 0.916 1 96 96 PRO A O 1
ATOM 746 N N . ARG A 1 97 ? -9.281 6.148 2.725 1 96.94 97 ARG A N 1
ATOM 747 C CA . ARG A 1 97 ? -10.234 6.816 3.605 1 96.94 97 ARG A CA 1
ATOM 748 C C . ARG A 1 97 ? -9.977 8.32 3.65 1 96.94 97 ARG A C 1
ATOM 750 O O . ARG A 1 97 ? -10.922 9.109 3.625 1 96.94 97 ARG A O 1
ATOM 757 N N . VAL A 1 98 ? -8.711 8.68 3.713 1 98.38 98 VAL A N 1
ATOM 758 C CA . VAL A 1 98 ? -8.383 10.102 3.697 1 98.38 98 VAL A CA 1
ATOM 759 C C . VAL A 1 98 ? -8.766 10.703 2.348 1 98.38 98 VAL A C 1
ATOM 761 O O . VAL A 1 98 ? -9.352 11.789 2.285 1 98.38 98 VAL A O 1
ATOM 764 N N . ARG A 1 99 ? -8.5 10 1.262 1 97.19 99 ARG A N 1
ATOM 765 C CA . ARG A 1 99 ? -8.82 10.477 -0.08 1 97.19 99 ARG A CA 1
ATOM 766 C C . ARG A 1 99 ? -10.32 10.672 -0.25 1 97.19 99 ARG A C 1
ATOM 768 O O . ARG A 1 99 ? -10.766 11.703 -0.765 1 97.19 99 ARG A O 1
ATOM 775 N N . ARG A 1 100 ? -11.078 9.688 0.17 1 96.31 100 ARG A N 1
ATOM 776 C CA . ARG A 1 100 ? -12.531 9.758 0.051 1 96.31 100 ARG A CA 1
ATOM 777 C C . ARG A 1 100 ? -13.102 10.898 0.89 1 96.31 100 ARG A C 1
ATOM 779 O O . ARG A 1 100 ? -14.031 11.586 0.464 1 96.31 100 ARG A O 1
ATOM 786 N N . ALA A 1 101 ? -12.531 11.039 2.037 1 98.06 101 ALA A N 1
ATOM 787 C CA . ALA A 1 101 ? -12.992 12.102 2.926 1 98.06 101 ALA A CA 1
ATOM 788 C C . ALA A 1 101 ? -12.719 13.477 2.314 1 98.06 101 ALA A C 1
ATOM 790 O O . ALA A 1 101 ? -13.578 14.359 2.348 1 98.06 101 ALA A O 1
ATOM 791 N N . LEU A 1 102 ? -11.516 13.664 1.8 1 98.44 102 LEU A N 1
ATOM 792 C CA . LEU A 1 102 ? -11.172 14.93 1.157 1 98.44 102 LEU A CA 1
ATOM 793 C C . LEU A 1 102 ? -12.094 15.195 -0.031 1 98.44 102 LEU A C 1
ATOM 795 O O . LEU A 1 102 ? -12.641 16.297 -0.16 1 98.44 102 LEU A O 1
ATOM 799 N N . ARG A 1 103 ? -12.281 14.234 -0.852 1 97.38 103 ARG A N 1
ATOM 800 C CA . ARG A 1 103 ? -13.141 14.375 -2.018 1 97.38 103 ARG A CA 1
ATOM 801 C C . ARG A 1 103 ? -14.555 14.766 -1.604 1 97.38 103 ARG A C 1
ATOM 803 O O . ARG A 1 103 ? -15.156 15.672 -2.193 1 97.38 103 ARG A O 1
ATOM 810 N N . THR A 1 104 ? -15.094 14.055 -0.625 1 97.62 104 THR A N 1
ATOM 811 C CA . THR A 1 104 ? -16.438 14.32 -0.132 1 97.62 104 THR A CA 1
ATOM 812 C C . THR A 1 104 ? -16.562 15.75 0.39 1 97.62 104 THR A C 1
ATOM 814 O O . THR A 1 104 ? -17.531 16.438 0.112 1 97.62 104 THR A O 1
ATOM 817 N N . GLY A 1 105 ? -15.531 16.156 1.182 1 98.44 105 GLY A N 1
ATOM 818 C CA . GLY A 1 105 ? -15.523 17.516 1.699 1 98.44 105 GLY A CA 1
ATOM 819 C C . GLY A 1 105 ? -15.516 18.578 0.609 1 98.44 105 GLY A C 1
ATOM 820 O O . GLY A 1 105 ? -16.312 19.516 0.633 1 98.44 105 GLY A O 1
ATOM 821 N N . PHE A 1 106 ? -14.656 18.438 -0.349 1 98.31 106 PHE A N 1
ATOM 822 C CA . PHE A 1 106 ? -14.539 19.422 -1.417 1 98.31 106 PHE A CA 1
ATOM 823 C C . PHE A 1 106 ? -15.773 19.406 -2.311 1 98.31 106 PHE A C 1
ATOM 825 O O . PHE A 1 106 ? -16.219 20.453 -2.785 1 98.31 106 PHE A O 1
ATOM 832 N N . ASP A 1 107 ? -16.312 18.203 -2.576 1 97.31 107 ASP A N 1
ATOM 833 C CA . ASP A 1 107 ? -17.562 18.109 -3.34 1 97.31 107 ASP A CA 1
ATOM 834 C C . ASP A 1 107 ? -18.688 18.875 -2.656 1 97.31 107 ASP A C 1
ATOM 836 O O . ASP A 1 107 ? -19.469 19.562 -3.316 1 97.31 107 ASP A O 1
ATOM 840 N N . GLN A 1 108 ? -18.797 18.734 -1.375 1 98.06 108 GLN A N 1
ATOM 841 C CA . GLN A 1 108 ? -19.812 19.422 -0.605 1 98.06 108 GLN A CA 1
ATOM 842 C C . GLN A 1 108 ? -19.625 20.938 -0.684 1 98.06 108 GLN A C 1
ATOM 844 O O . GLN A 1 108 ? -20.594 21.688 -0.872 1 98.06 108 GLN A O 1
ATOM 849 N N . LEU A 1 109 ? -18.406 21.391 -0.481 1 98.19 109 LEU A N 1
ATOM 850 C CA . LEU A 1 109 ? -18.109 22.812 -0.555 1 98.19 109 LEU A CA 1
ATOM 851 C C . LEU A 1 109 ? -18.469 23.375 -1.932 1 98.19 109 LEU A C 1
ATOM 853 O O . LEU A 1 109 ? -18.984 24.484 -2.043 1 98.19 109 LEU A O 1
ATOM 857 N N . MET A 1 110 ? -18.172 22.594 -2.939 1 97.31 110 MET A N 1
ATOM 858 C CA . MET A 1 110 ? -18.5 23.016 -4.301 1 97.31 110 MET A CA 1
ATOM 859 C C . MET A 1 110 ? -20.016 23.094 -4.488 1 97.31 110 MET A C 1
ATOM 861 O O . MET A 1 110 ? -20.531 24.031 -5.094 1 97.31 110 MET A O 1
ATOM 865 N N . ALA A 1 111 ? -20.688 22.156 -3.982 1 96.56 111 ALA A N 1
ATOM 866 C CA . ALA A 1 111 ? -22.141 22.062 -4.141 1 96.56 111 ALA A CA 1
ATOM 867 C C . ALA A 1 111 ? -22.844 23.266 -3.504 1 96.56 111 ALA A C 1
ATOM 869 O O . ALA A 1 111 ? -23.875 23.719 -4 1 96.56 111 ALA A O 1
ATOM 870 N N . ILE A 1 112 ? -22.281 23.812 -2.5 1 96.12 112 ILE A N 1
ATOM 871 C CA . ILE A 1 112 ? -22.938 24.906 -1.801 1 96.12 112 ILE A CA 1
ATOM 872 C C . ILE A 1 112 ? -22.234 26.219 -2.113 1 96.12 112 ILE A C 1
ATOM 874 O O . ILE A 1 112 ? -22.422 27.219 -1.402 1 96.12 112 ILE A O 1
ATOM 878 N N . ASN A 1 113 ? -21.297 26.203 -3.045 1 95.75 113 ASN A N 1
ATOM 879 C CA . ASN A 1 113 ? -20.578 27.375 -3.531 1 95.75 113 ASN A CA 1
ATOM 880 C C . ASN A 1 113 ? -19.766 28.031 -2.422 1 95.75 113 ASN A C 1
ATOM 882 O O . ASN A 1 113 ? -19.812 29.25 -2.256 1 95.75 113 ASN A O 1
ATOM 886 N N . GLN A 1 114 ? -19.078 27.188 -1.648 1 95.19 114 GLN A N 1
ATOM 887 C CA . GLN A 1 114 ? -18.266 27.703 -0.546 1 95.19 114 GLN A CA 1
ATOM 888 C C . GLN A 1 114 ? -16.828 27.203 -0.648 1 95.19 114 GLN A C 1
ATOM 890 O O . GLN A 1 114 ? -16.141 27.047 0.368 1 95.19 114 GLN A O 1
ATOM 895 N N . LEU A 1 115 ? -16.469 26.797 -1.833 1 93.06 115 LEU A N 1
ATOM 896 C CA . LEU A 1 115 ? -15.078 26.422 -2.027 1 93.06 115 LEU A CA 1
ATOM 897 C C . LEU A 1 115 ? -14.164 27.625 -1.803 1 93.06 115 LEU A C 1
ATOM 899 O O . LEU A 1 115 ? -13.07 27.484 -1.243 1 93.06 115 LEU A O 1
ATOM 903 N N . ASN A 1 116 ? -14.602 28.812 -2.182 1 90.75 116 ASN A N 1
ATOM 904 C CA . ASN A 1 116 ? -13.883 30.062 -1.973 1 90.75 116 ASN A CA 1
ATOM 905 C C . ASN A 1 116 ? -12.453 29.984 -2.518 1 90.75 116 ASN A C 1
ATOM 907 O O . ASN A 1 116 ? -12.25 29.594 -3.67 1 90.75 116 ASN A O 1
ATOM 911 N N . ASP A 1 117 ? -11.43 30.203 -1.789 1 92.12 117 ASP A N 1
ATOM 912 C CA . ASP A 1 117 ? -10.047 30.25 -2.242 1 92.12 117 ASP A CA 1
ATOM 913 C C . ASP A 1 117 ? -9.32 28.938 -1.943 1 92.12 117 ASP A C 1
ATOM 915 O O . ASP A 1 117 ? -8.094 28.875 -1.956 1 92.12 117 ASP A O 1
ATOM 919 N N . LEU A 1 118 ? -10.141 27.922 -1.692 1 97.06 118 LEU A N 1
ATOM 920 C CA . LEU A 1 118 ? -9.531 26.625 -1.421 1 97.06 118 LEU A CA 1
ATOM 921 C C . LEU A 1 118 ? -9.18 25.906 -2.719 1 97.06 118 LEU A C 1
ATOM 923 O O . LEU A 1 118 ? -9.961 25.906 -3.672 1 97.06 118 LEU A O 1
ATOM 927 N N . THR A 1 119 ? -8.031 25.375 -2.811 1 97.94 119 THR A N 1
ATOM 928 C CA . THR A 1 119 ? -7.633 24.453 -3.879 1 97.94 119 THR A CA 1
ATOM 929 C C . THR A 1 119 ? -7.938 23.016 -3.494 1 97.94 119 THR A C 1
ATOM 931 O O . THR A 1 119 ? -7.332 22.469 -2.566 1 97.94 119 THR A O 1
ATOM 934 N N . PRO A 1 120 ? -8.867 22.391 -4.18 1 98.31 120 PRO A N 1
ATOM 935 C CA . PRO A 1 120 ? -9.109 20.969 -3.852 1 98.31 120 PRO A CA 1
ATOM 936 C C . PRO A 1 120 ? -7.84 20.125 -3.93 1 98.31 120 PRO A C 1
ATOM 938 O O . PRO A 1 120 ? -7.109 20.188 -4.922 1 98.31 120 PRO A O 1
ATOM 941 N N . VAL A 1 121 ? -7.582 19.328 -2.906 1 98.44 121 VAL A N 1
ATOM 942 C CA . VAL A 1 121 ? -6.395 18.484 -2.852 1 98.44 121 VAL A CA 1
ATOM 943 C C . VAL A 1 121 ? -6.805 17.031 -2.615 1 98.44 121 VAL A C 1
ATOM 945 O O . VAL A 1 121 ? -7.93 16.766 -2.191 1 98.44 121 VAL A O 1
ATOM 948 N N . SER A 1 122 ? -5.945 16.141 -2.982 1 97.81 122 SER A N 1
ATOM 949 C CA . SER A 1 122 ? -6.039 14.727 -2.652 1 97.81 122 SER A CA 1
ATOM 950 C C . SER A 1 122 ? -4.805 14.25 -1.895 1 97.81 122 SER A C 1
ATOM 952 O O . SER A 1 122 ? -3.959 15.062 -1.506 1 97.81 122 SER A O 1
ATOM 954 N N . PHE A 1 123 ? -4.789 13.047 -1.52 1 98.06 123 PHE A N 1
ATOM 955 C CA . PHE A 1 123 ? -3.77 12.461 -0.659 1 98.06 123 PHE A CA 1
ATOM 956 C C . PHE A 1 123 ? -3.338 11.094 -1.185 1 98.06 123 PHE A C 1
ATOM 958 O O . PHE A 1 123 ? -4.18 10.242 -1.488 1 98.06 123 PHE A O 1
ATOM 965 N N . ASP A 1 124 ? -2.045 10.859 -1.374 1 97.69 124 ASP A N 1
ATOM 966 C CA . ASP A 1 124 ? -1.518 9.594 -1.872 1 97.69 124 ASP A CA 1
ATOM 967 C C . ASP A 1 124 ? -0.007 9.508 -1.665 1 97.69 124 ASP A C 1
ATOM 969 O O . ASP A 1 124 ? 0.549 10.211 -0.817 1 97.69 124 ASP A O 1
ATOM 973 N N . VAL A 1 125 ? 0.705 8.617 -2.359 1 97.75 125 VAL A N 1
ATOM 974 C CA . VAL A 1 125 ? 2.15 8.461 -2.236 1 97.75 125 VAL A CA 1
ATOM 975 C C . VAL A 1 125 ? 2.848 9.742 -2.705 1 97.75 125 VAL A C 1
ATOM 977 O O . VAL A 1 125 ? 2.275 10.523 -3.465 1 97.75 125 VAL A O 1
ATOM 980 N N . GLY A 1 126 ? 4.098 9.867 -2.234 1 97.94 126 GLY A N 1
ATOM 981 C CA . GLY A 1 126 ? 4.855 11.086 -2.461 1 97.94 126 GLY A CA 1
ATOM 982 C C . GLY A 1 126 ? 4.988 11.438 -3.93 1 97.94 126 GLY A C 1
ATOM 983 O O . GLY A 1 126 ? 4.941 12.617 -4.293 1 97.94 126 GLY A O 1
ATOM 984 N N . GLU A 1 127 ? 5.051 10.477 -4.805 1 96 127 GLU A N 1
ATOM 985 C CA . GLU A 1 127 ? 5.352 10.68 -6.219 1 96 127 GLU A CA 1
ATOM 986 C C . GLU A 1 127 ? 4.121 11.172 -6.977 1 96 127 GLU A C 1
ATOM 988 O O . GLU A 1 127 ? 4.207 11.484 -8.164 1 96 127 GLU A O 1
ATOM 993 N N . CYS A 1 128 ? 3.006 11.297 -6.258 1 96.06 128 CYS A N 1
ATOM 994 C CA . CYS A 1 128 ? 1.835 11.93 -6.852 1 96.06 128 CYS A CA 1
ATOM 995 C C . CYS A 1 128 ? 2.018 13.438 -6.941 1 96.06 128 CYS A C 1
ATOM 997 O O . CYS A 1 128 ? 1.266 14.117 -7.641 1 96.06 128 CYS A O 1
ATOM 999 N N . ALA A 1 129 ? 2.951 13.969 -6.18 1 97.19 129 ALA A N 1
ATOM 1000 C CA . ALA A 1 129 ? 3.465 15.32 -6.359 1 97.19 129 ALA A CA 1
ATOM 1001 C C . ALA A 1 129 ? 4.805 15.305 -7.09 1 97.19 129 ALA A C 1
ATOM 1003 O O . ALA A 1 129 ? 5.34 14.242 -7.398 1 97.19 129 ALA A O 1
ATOM 1004 N N . GLU A 1 130 ? 5.309 16.453 -7.383 1 96.75 130 GLU A N 1
ATOM 1005 C CA . GLU A 1 130 ? 6.59 16.594 -8.062 1 96.75 130 GLU A CA 1
ATOM 1006 C C . GLU A 1 130 ? 7.723 15.984 -7.238 1 96.75 130 GLU A C 1
ATOM 1008 O O . GLU A 1 130 ? 7.762 16.141 -6.02 1 96.75 130 GLU A O 1
ATOM 1013 N N . VAL A 1 131 ? 8.586 15.234 -7.918 1 95.75 131 VAL A N 1
ATOM 1014 C CA . VAL A 1 131 ? 9.812 14.742 -7.305 1 95.75 131 VAL A CA 1
ATOM 1015 C C . VAL A 1 131 ? 10.953 15.719 -7.57 1 95.75 131 VAL A C 1
ATOM 1017 O O . VAL A 1 131 ? 11.344 15.93 -8.719 1 95.75 131 VAL A O 1
ATOM 1020 N N . ILE A 1 132 ? 11.461 16.328 -6.535 1 96.88 132 ILE A N 1
ATOM 1021 C CA . ILE A 1 132 ? 12.508 17.344 -6.66 1 96.88 132 ILE A CA 1
ATOM 1022 C C . ILE A 1 132 ? 13.852 16.734 -6.254 1 96.88 132 ILE A C 1
ATOM 1024 O O . ILE A 1 132 ? 14.023 16.297 -5.117 1 96.88 132 ILE A O 1
ATOM 1028 N N . ASP A 1 133 ? 14.828 16.688 -7.105 1 96 133 ASP A N 1
ATOM 1029 C CA . ASP A 1 133 ? 16.203 16.234 -6.883 1 96 133 ASP A CA 1
ATOM 1030 C C . ASP A 1 133 ? 16.219 14.797 -6.359 1 96 133 ASP A C 1
ATOM 1032 O O . ASP A 1 133 ? 16.984 14.477 -5.438 1 96 133 ASP A O 1
ATOM 1036 N N . ALA A 1 134 ? 15.266 13.977 -6.723 1 92.56 134 ALA A N 1
ATOM 1037 C CA . ALA A 1 134 ? 15.195 12.539 -6.473 1 92.56 134 ALA A CA 1
ATOM 1038 C C . ALA A 1 134 ? 14.789 12.25 -5.031 1 92.56 134 ALA A C 1
ATOM 1040 O O . ALA A 1 134 ? 14.906 11.117 -4.562 1 92.56 134 ALA A O 1
ATOM 1041 N N . PHE A 1 135 ? 14.375 13.273 -4.297 1 96.56 135 PHE A N 1
ATOM 1042 C CA . PHE A 1 135 ? 13.828 13.047 -2.965 1 96.56 135 PHE A CA 1
ATOM 1043 C C . PHE A 1 135 ? 12.352 12.664 -3.041 1 96.56 135 PHE A C 1
ATOM 1045 O O . PHE A 1 135 ? 11.57 13.312 -3.732 1 96.56 135 PHE A O 1
ATOM 1052 N N . LYS A 1 136 ? 12.023 11.562 -2.381 1 95.06 136 LYS A N 1
ATOM 1053 C CA . LYS A 1 136 ? 10.68 11.016 -2.486 1 95.06 136 LYS A CA 1
ATOM 1054 C C . LYS A 1 136 ? 10.047 10.844 -1.109 1 95.06 136 LYS A C 1
ATOM 1056 O O . LYS A 1 136 ? 10.195 9.797 -0.478 1 95.06 136 LYS A O 1
ATOM 1061 N N . PRO A 1 137 ? 9.32 11.883 -0.613 1 97.88 137 PRO A N 1
ATOM 1062 C CA . PRO A 1 137 ? 8.508 11.625 0.579 1 97.88 137 PRO A CA 1
ATOM 1063 C C . PRO A 1 137 ? 7.598 10.414 0.42 1 97.88 137 PRO A C 1
ATOM 1065 O O . PRO A 1 137 ? 7.266 10.031 -0.704 1 97.88 137 PRO A O 1
ATOM 1068 N N . ASP A 1 138 ? 7.184 9.82 1.477 1 98.25 138 ASP A N 1
ATOM 1069 C CA . ASP A 1 138 ? 6.297 8.664 1.389 1 98.25 138 ASP A CA 1
ATOM 1070 C C . ASP A 1 138 ? 4.898 9.078 0.937 1 98.25 138 ASP A C 1
ATOM 1072 O O . ASP A 1 138 ? 4.195 8.305 0.281 1 98.25 138 ASP A O 1
ATOM 1076 N N . THR A 1 139 ? 4.504 10.32 1.319 1 98.56 139 THR A N 1
ATOM 1077 C CA . THR A 1 139 ? 3.146 10.75 1.013 1 98.56 139 THR A CA 1
ATOM 1078 C C . THR A 1 139 ? 3.141 12.188 0.495 1 98.56 139 THR A C 1
ATOM 1080 O O . THR A 1 139 ? 4.129 12.906 0.642 1 98.56 139 THR A O 1
ATOM 1083 N N . ALA A 1 140 ? 2.02 12.555 -0.096 1 98.5 140 ALA A N 1
ATOM 1084 C CA . ALA A 1 140 ? 1.854 13.914 -0.597 1 98.5 140 ALA A CA 1
ATOM 1085 C C . ALA A 1 140 ? 0.387 14.336 -0.582 1 98.5 140 ALA A C 1
ATOM 1087 O O . ALA A 1 140 ? -0.499 13.516 -0.849 1 98.5 140 ALA A O 1
ATOM 1088 N N . TYR A 1 141 ? 0.169 15.555 -0.219 1 98.75 141 TYR A N 1
ATOM 1089 C CA . TYR A 1 141 ? -1.037 16.266 -0.612 1 98.75 141 TYR A CA 1
ATOM 1090 C C . TYR A 1 141 ? -0.798 17.078 -1.88 1 98.75 141 TYR A C 1
ATOM 1092 O O . TYR A 1 141 ? 0.208 17.781 -1.993 1 98.75 141 TYR A O 1
ATOM 1100 N N . PHE A 1 142 ? -1.678 16.969 -2.822 1 98.25 142 PHE A N 1
ATOM 1101 C CA . PHE A 1 142 ? -1.45 17.625 -4.109 1 98.25 142 PHE A CA 1
ATOM 1102 C C . PHE A 1 142 ? -2.762 18.109 -4.703 1 98.25 142 PHE A C 1
ATOM 1104 O O . PHE A 1 142 ? -3.828 17.562 -4.418 1 98.25 142 PHE A O 1
ATOM 1111 N N . ALA A 1 143 ? -2.689 19.125 -5.504 1 98.06 143 ALA A N 1
ATOM 1112 C CA . ALA A 1 143 ? -3.867 19.688 -6.16 1 98.06 143 ALA A CA 1
ATOM 1113 C C . ALA A 1 143 ? -4.461 18.703 -7.156 1 98.06 143 ALA A C 1
ATOM 1115 O O . ALA A 1 143 ? -3.758 18.188 -8.031 1 98.06 143 ALA A O 1
ATOM 1116 N N . VAL A 1 144 ? -5.762 18.5 -7.102 1 96.44 144 VAL A N 1
ATOM 1117 C CA . VAL A 1 144 ? -6.441 17.5 -7.914 1 96.44 144 VAL A CA 1
ATOM 1118 C C . VAL A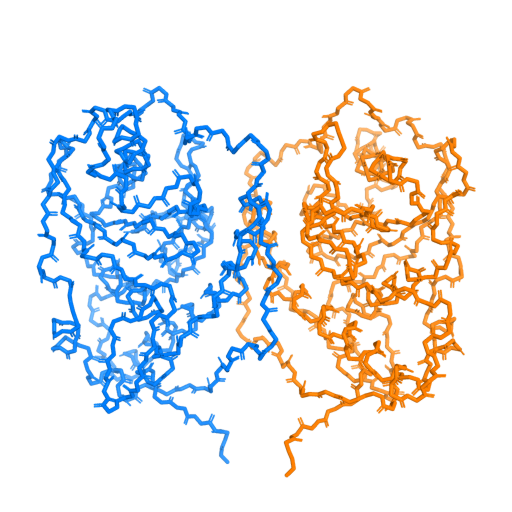 1 144 ? -6.496 17.953 -9.367 1 96.44 144 VAL A C 1
ATOM 1120 O O . VAL A 1 144 ? -6.469 17.141 -10.289 1 96.44 144 VAL A O 1
ATOM 1123 N N . ALA A 1 145 ? -6.465 19.25 -9.57 1 96.38 145 ALA A N 1
ATOM 1124 C CA . ALA A 1 145 ? -6.645 19.828 -10.898 1 96.38 145 ALA A CA 1
ATOM 1125 C C . ALA A 1 145 ? -5.371 19.688 -11.727 1 96.38 145 ALA A C 1
ATOM 1127 O O . ALA A 1 145 ? -5.406 19.828 -12.953 1 96.38 145 ALA A O 1
ATOM 1128 N N . LEU A 1 146 ? -4.219 19.453 -11.117 1 96.62 146 LEU A N 1
ATOM 1129 C CA . LEU A 1 146 ? -2.951 19.344 -11.828 1 96.62 146 LEU A CA 1
ATOM 1130 C C . LEU A 1 146 ? -2.697 17.906 -12.266 1 96.62 146 LEU A C 1
ATOM 1132 O O . LEU A 1 146 ? -3.129 16.969 -11.602 1 96.62 146 LEU A O 1
ATOM 1136 N N . PRO A 1 147 ? -1.976 17.734 -13.375 1 94.69 147 PRO A N 1
ATOM 1137 C CA . PRO A 1 147 ? -1.617 16.375 -13.773 1 94.69 147 PRO A CA 1
ATOM 1138 C C . PRO A 1 147 ? -0.842 15.625 -12.695 1 94.69 147 PRO A C 1
ATOM 1140 O O . PRO A 1 147 ? -0.053 16.219 -11.961 1 94.69 147 PRO A O 1
ATOM 1143 N N . ALA A 1 148 ? -1.064 14.328 -12.656 1 94.31 148 ALA A N 1
ATOM 1144 C CA . ALA A 1 148 ? -0.365 13.492 -11.688 1 94.31 148 ALA A CA 1
ATOM 1145 C C . ALA A 1 148 ? 1.146 13.68 -11.781 1 94.31 148 ALA A C 1
ATOM 1147 O O . ALA A 1 148 ? 1.711 13.656 -12.883 1 94.31 148 ALA A O 1
ATOM 1148 N N . GLY A 1 149 ? 1.679 13.828 -10.664 1 94.69 149 GLY A N 1
ATOM 1149 C CA . GLY A 1 149 ? 3.129 13.922 -10.578 1 94.69 149 GLY A CA 1
ATOM 1150 C C . GLY A 1 149 ? 3.654 15.32 -10.867 1 94.69 149 GLY A C 1
ATOM 1151 O O . GLY A 1 149 ? 4.863 15.516 -10.984 1 94.69 149 GLY A O 1
ATOM 1152 N N . THR A 1 150 ? 2.514 16.109 -11.078 1 93.88 150 THR A N 1
ATOM 1153 C CA . THR A 1 150 ? 2.91 17.5 -11.305 1 93.88 150 THR A CA 1
ATOM 1154 C C . THR A 1 150 ? 2.447 18.391 -10.156 1 93.88 150 THR A C 1
ATOM 1156 O O . THR A 1 150 ? 1.574 18 -9.375 1 93.88 150 THR A O 1
ATOM 1159 N N . GLY A 1 151 ? 3.084 19.406 -9.711 1 95.75 151 GLY A N 1
ATOM 1160 C CA . GLY A 1 151 ? 2.74 20.359 -8.664 1 95.75 151 GLY A CA 1
ATOM 1161 C C . GLY A 1 151 ? 3.461 20.094 -7.355 1 95.75 151 GLY A C 1
ATOM 1162 O O . GLY A 1 151 ? 4.094 19.047 -7.188 1 95.75 151 GLY A O 1
ATOM 1163 N N . PRO A 1 152 ? 3.275 20.875 -6.516 1 98.06 152 PRO A N 1
ATOM 1164 C CA . PRO A 1 152 ? 4.004 20.766 -5.254 1 98.06 152 PRO A CA 1
ATOM 1165 C C . PRO A 1 152 ? 3.332 19.797 -4.273 1 98.06 152 PRO A C 1
ATOM 1167 O O . PRO A 1 152 ? 2.123 19.578 -4.355 1 98.06 152 PRO A O 1
ATOM 1170 N N . ASN A 1 153 ? 4.125 19.156 -3.471 1 98.62 153 ASN A N 1
ATOM 1171 C CA . ASN A 1 153 ? 3.643 18.484 -2.266 1 98.62 153 ASN A CA 1
ATOM 1172 C C . ASN A 1 153 ? 3.289 19.484 -1.172 1 98.62 153 ASN A C 1
ATOM 1174 O O . ASN A 1 153 ? 4.176 20.109 -0.585 1 98.62 153 ASN A O 1
ATOM 1178 N N . ARG A 1 154 ? 2.043 19.594 -0.888 1 98.75 154 ARG A N 1
ATOM 1179 C CA . ARG A 1 154 ? 1.588 20.688 -0.036 1 98.75 154 ARG A CA 1
ATOM 1180 C C . ARG A 1 154 ? 1.759 20.344 1.438 1 98.75 154 ARG A C 1
ATOM 1182 O O . ARG A 1 154 ? 1.714 21.219 2.299 1 98.75 154 ARG A O 1
ATOM 1189 N N . ALA A 1 155 ? 1.943 19.141 1.754 1 98.88 155 ALA A N 1
ATOM 1190 C CA . ALA A 1 155 ? 2.27 18.672 3.098 1 98.88 155 ALA A CA 1
ATOM 1191 C C . ALA A 1 155 ? 2.912 17.281 3.049 1 98.88 155 ALA A C 1
ATOM 1193 O O . ALA A 1 155 ? 2.25 16.266 3.305 1 98.88 155 ALA A O 1
ATOM 1194 N N . PRO A 1 156 ? 4.215 17.219 2.805 1 98.81 156 PRO A N 1
ATOM 1195 C CA . PRO A 1 156 ? 4.887 15.914 2.715 1 98.81 156 PRO A CA 1
ATOM 1196 C C . PRO A 1 156 ? 4.855 15.141 4.031 1 98.81 156 PRO A C 1
ATOM 1198 O O . PRO A 1 156 ? 4.867 15.75 5.105 1 98.81 156 PRO A O 1
ATOM 1201 N N . GLY A 1 157 ? 4.758 13.875 3.949 1 98.75 157 GLY A N 1
ATOM 1202 C CA . GLY A 1 157 ? 4.789 13 5.113 1 98.75 157 GLY A CA 1
ATOM 1203 C C . GLY A 1 157 ? 5.68 11.789 4.926 1 98.75 157 GLY A C 1
ATOM 1204 O O . GLY A 1 157 ? 5.957 11.383 3.797 1 98.75 157 GLY A O 1
ATOM 1205 N N . ASP A 1 158 ? 6.152 11.258 6 1 98.69 158 ASP A N 1
ATOM 1206 C CA . ASP A 1 158 ? 6.918 10.016 5.996 1 98.69 158 ASP A CA 1
ATOM 1207 C C . ASP A 1 158 ? 6.328 9.008 6.973 1 98.69 158 ASP A C 1
ATOM 1209 O O . ASP A 1 158 ? 5.719 9.383 7.973 1 98.69 158 ASP A O 1
ATOM 1213 N N . VAL A 1 159 ? 6.48 7.777 6.621 1 98.56 159 VAL A N 1
ATOM 1214 C CA . VAL A 1 159 ? 6.016 6.641 7.41 1 98.56 159 VAL A CA 1
ATOM 1215 C C . VAL A 1 159 ? 7.215 5.887 7.988 1 98.56 159 VAL A C 1
ATOM 1217 O O . VAL A 1 159 ? 8.133 5.52 7.258 1 98.56 159 VAL A O 1
ATOM 1220 N N . LYS A 1 160 ? 7.215 5.754 9.297 1 98 160 LYS A N 1
ATOM 1221 C CA . LYS A 1 160 ? 8.266 5.027 9.992 1 98 160 LYS A CA 1
ATOM 1222 C C . LYS A 1 160 ? 7.68 3.992 10.945 1 98 160 LYS A C 1
ATOM 1224 O O . LYS A 1 160 ? 6.742 4.285 11.695 1 98 160 LYS A O 1
ATOM 1229 N N . PRO A 1 161 ? 8.219 2.748 10.883 1 97.75 161 PRO A N 1
ATOM 1230 C CA . PRO A 1 161 ? 7.773 1.85 11.953 1 97.75 161 PRO A CA 1
ATOM 1231 C C . PRO A 1 161 ? 8.164 2.348 13.336 1 97.75 161 PRO A C 1
ATOM 1233 O O . PRO A 1 161 ? 9.164 3.053 13.484 1 97.75 161 PRO A O 1
ATOM 1236 N N . SER A 1 162 ? 7.477 1.904 14.297 1 97.5 162 SER A N 1
ATOM 1237 C CA . SER A 1 162 ? 7.66 2.393 15.656 1 97.5 162 SER A CA 1
ATOM 1238 C C . SER A 1 162 ? 9.016 1.965 16.219 1 97.5 162 SER A C 1
ATOM 1240 O O . SER A 1 162 ? 9.523 2.582 17.156 1 97.5 162 SER A O 1
ATOM 1242 N N . TRP A 1 163 ? 9.602 0.931 15.672 1 96.69 163 TRP A N 1
ATOM 1243 C CA . TRP A 1 163 ? 10.914 0.518 16.172 1 96.69 163 TRP A CA 1
ATOM 1244 C C . TRP A 1 163 ? 12.008 1.43 15.641 1 96.69 163 TRP A C 1
ATOM 1246 O O . TRP A 1 163 ? 13.148 1.384 16.125 1 96.69 163 TRP A O 1
ATOM 1256 N N . LYS A 1 164 ? 11.664 2.312 14.688 1 96.19 164 LYS A N 1
ATOM 1257 C CA . LYS A 1 164 ? 12.641 3.256 14.156 1 96.19 164 LYS A CA 1
ATOM 1258 C C . LYS A 1 164 ? 12.391 4.664 14.688 1 96.19 164 LYS A C 1
ATOM 1260 O O . LYS A 1 164 ? 13.32 5.465 14.797 1 96.19 164 LYS A O 1
ATOM 1265 N N . TRP A 1 165 ? 11.125 4.949 14.977 1 97.94 165 TRP A N 1
ATOM 1266 C CA . TRP A 1 165 ? 10.844 6.324 15.375 1 97.94 165 TRP A CA 1
ATOM 1267 C C . TRP A 1 165 ? 9.57 6.398 16.219 1 97.94 165 TRP A C 1
ATOM 1269 O O . TRP A 1 165 ? 8.578 5.73 15.906 1 97.94 165 TRP A O 1
ATOM 1279 N N . SER A 1 166 ? 9.578 7.121 17.172 1 97.69 166 SER A N 1
ATOM 1280 C CA . SER A 1 166 ? 8.438 7.547 17.984 1 97.69 166 SER A CA 1
ATOM 1281 C C . SER A 1 166 ? 8.734 8.852 18.703 1 97.69 166 SER A C 1
ATOM 1283 O O . SER A 1 166 ? 9.891 9.273 18.797 1 97.69 166 SER A O 1
ATOM 1285 N N . THR A 1 167 ? 7.691 9.477 19.172 1 97.81 167 THR A N 1
ATOM 1286 C CA . THR A 1 167 ? 7.875 10.719 19.922 1 97.81 167 THR A CA 1
ATOM 1287 C C . THR A 1 167 ? 8.602 10.461 21.234 1 97.81 167 THR A C 1
ATOM 1289 O O . THR A 1 167 ? 9.203 11.367 21.812 1 97.81 167 THR A O 1
ATOM 1292 N N . ALA A 1 168 ? 8.57 9.234 21.719 1 96.62 168 ALA A N 1
ATOM 1293 C CA . ALA A 1 168 ? 9.234 8.883 22.969 1 96.62 168 ALA A CA 1
ATOM 1294 C C . ALA A 1 168 ? 10.75 9.062 22.844 1 96.62 168 ALA A C 1
ATOM 1296 O O . ALA A 1 168 ? 11.445 9.227 23.844 1 96.62 168 ALA A O 1
ATOM 1297 N N . LEU A 1 169 ? 11.273 9.039 21.656 1 97.25 169 LEU A N 1
ATOM 1298 C CA . LEU A 1 169 ? 12.711 9.156 21.422 1 97.25 169 LEU A CA 1
ATOM 1299 C C . LEU A 1 169 ? 13.195 10.57 21.75 1 97.25 169 LEU A C 1
ATOM 1301 O O . LEU A 1 169 ? 14.391 10.789 21.938 1 97.25 169 LEU A O 1
ATOM 1305 N N . ALA A 1 170 ? 12.312 11.531 21.781 1 97.19 170 ALA A N 1
ATOM 1306 C CA . ALA A 1 170 ? 12.664 12.938 21.938 1 97.19 170 ALA A CA 1
ATOM 1307 C C . ALA A 1 170 ? 13.406 13.172 23.25 1 97.19 170 ALA A C 1
ATOM 1309 O O . ALA A 1 170 ? 14.289 14.031 23.328 1 97.19 170 ALA A O 1
ATOM 1310 N N . THR A 1 171 ? 13.047 12.375 24.25 1 96.12 171 THR A N 1
ATOM 1311 C CA . THR A 1 171 ? 13.602 12.625 25.562 1 96.12 171 THR A CA 1
ATOM 1312 C C . THR A 1 171 ? 14.438 11.43 26.031 1 96.12 171 THR A C 1
ATOM 1314 O O . THR A 1 171 ? 14.641 11.25 27.234 1 96.12 171 THR A O 1
ATOM 1317 N N . HIS A 1 172 ? 14.734 10.594 25.094 1 95.62 172 HIS A N 1
ATOM 1318 C CA . HIS A 1 172 ? 15.539 9.43 25.453 1 95.62 172 HIS A CA 1
ATOM 1319 C C . HIS A 1 172 ? 16.844 9.859 26.125 1 95.62 172 HIS A C 1
ATOM 1321 O O . HIS A 1 172 ? 17.453 10.852 25.719 1 95.62 172 HIS A O 1
ATOM 1327 N N . PRO A 1 173 ? 17.312 9.125 27.078 1 96.12 173 PRO A N 1
ATOM 1328 C CA . PRO A 1 173 ? 18.531 9.531 27.781 1 96.12 173 PRO A CA 1
ATOM 1329 C C . PRO A 1 173 ? 19.766 9.516 26.891 1 96.12 173 PRO A C 1
ATOM 1331 O O . PRO A 1 173 ? 20.703 10.289 27.109 1 96.12 173 PRO A O 1
ATOM 1334 N N . LEU A 1 174 ? 19.766 8.602 25.953 1 95.38 174 LEU A N 1
ATOM 1335 C CA . LEU A 1 174 ? 20.906 8.5 25.062 1 95.38 174 LEU A CA 1
ATOM 1336 C C . LEU A 1 174 ? 20.797 9.508 23.922 1 95.38 174 LEU A C 1
ATOM 1338 O O . LEU A 1 174 ? 19.797 9.539 23.203 1 95.38 174 LEU A O 1
ATOM 1342 N N . LEU A 1 175 ? 21.875 10.266 23.797 1 94.19 175 LEU A N 1
ATOM 1343 C CA . LEU A 1 175 ? 21.906 11.312 22.781 1 94.19 175 LEU A CA 1
ATOM 1344 C C . LEU A 1 175 ? 21.688 10.734 21.391 1 94.19 175 LEU A C 1
ATOM 1346 O O . LEU A 1 175 ? 20.984 11.32 20.562 1 94.19 175 LEU A O 1
ATOM 1350 N N . GLY A 1 176 ? 22.344 9.656 21.078 1 93.62 176 GLY A N 1
ATOM 1351 C CA . GLY A 1 176 ? 22.203 9.008 19.781 1 93.62 176 GLY A CA 1
ATOM 1352 C C . GLY A 1 176 ? 20.766 8.703 19.422 1 93.62 176 GLY A C 1
ATOM 1353 O O . GLY A 1 176 ? 20.375 8.836 18.266 1 93.62 176 GLY A O 1
ATOM 1354 N N . ILE A 1 177 ? 20.016 8.32 20.406 1 94.25 177 ILE A N 1
ATOM 1355 C CA . ILE A 1 177 ? 18.625 7.988 20.188 1 94.25 177 ILE A CA 1
ATOM 1356 C C . ILE A 1 177 ? 17.812 9.266 20 1 94.25 177 ILE A C 1
ATOM 1358 O O . ILE A 1 177 ? 16.906 9.328 19.156 1 94.25 177 ILE A O 1
ATOM 1362 N N . ARG A 1 178 ? 18.078 10.32 20.781 1 95.94 178 ARG A N 1
ATOM 1363 C CA . ARG A 1 178 ? 17.422 11.609 20.578 1 95.94 178 ARG A CA 1
ATOM 1364 C C . ARG A 1 178 ? 17.719 12.156 19.188 1 95.94 178 ARG A C 1
ATOM 1366 O O . ARG A 1 178 ? 16.875 12.812 18.578 1 95.94 178 ARG A O 1
ATOM 1373 N N . ASN A 1 179 ? 18.922 11.922 18.703 1 96.19 179 ASN A N 1
ATOM 1374 C CA . ASN A 1 179 ? 19.297 12.344 17.359 1 96.19 179 ASN A CA 1
ATOM 1375 C C . ASN A 1 179 ? 18.469 11.633 16.297 1 96.19 179 ASN A C 1
ATOM 1377 O O . ASN A 1 179 ? 18.156 12.211 15.258 1 96.19 179 ASN A O 1
ATOM 1381 N N . GLU A 1 180 ? 18.141 10.359 16.562 1 96.69 180 GLU A N 1
ATOM 1382 C CA . GLU A 1 180 ? 17.266 9.641 15.625 1 96.69 180 GLU A CA 1
ATOM 1383 C C . GLU A 1 180 ? 15.891 10.297 15.531 1 96.69 180 GLU A C 1
ATOM 1385 O O . GLU A 1 180 ? 15.289 10.328 14.453 1 96.69 180 GLU A O 1
ATOM 1390 N N . TYR A 1 181 ? 15.461 10.766 16.719 1 98 181 TYR A N 1
ATOM 1391 C CA . TYR A 1 181 ? 14.211 11.523 16.75 1 98 181 TYR A CA 1
ATOM 1392 C C . TYR A 1 181 ? 14.289 12.734 15.82 1 98 181 TYR A C 1
ATOM 1394 O O . TYR A 1 181 ? 13.414 12.93 14.969 1 98 181 TYR A O 1
ATOM 1402 N N . ARG A 1 182 ? 15.312 13.469 15.906 1 97.94 182 ARG A N 1
ATOM 1403 C CA . ARG A 1 182 ? 15.492 14.688 15.125 1 97.94 182 ARG A CA 1
ATOM 1404 C C . ARG A 1 182 ? 15.82 14.367 13.672 1 97.94 182 ARG A C 1
ATOM 1406 O O . ARG A 1 182 ? 15.469 15.133 12.766 1 97.94 182 ARG A O 1
ATOM 1413 N N . GLN A 1 183 ? 16.469 13.266 13.484 1 98.31 183 GLN A N 1
ATOM 1414 C CA . GLN A 1 183 ? 16.859 12.883 12.133 1 98.31 183 GLN A CA 1
ATOM 1415 C C . GLN A 1 183 ? 15.641 12.695 11.234 1 98.31 183 GLN A C 1
ATOM 1417 O O . GLN A 1 183 ? 15.617 13.164 10.094 1 98.31 183 GLN A O 1
ATOM 1422 N N . ALA A 1 184 ? 14.609 12.008 11.727 1 98.5 184 ALA A N 1
ATOM 1423 C CA . ALA A 1 184 ? 13.391 11.82 10.938 1 98.5 184 ALA A CA 1
ATOM 1424 C C . ALA A 1 184 ? 12.695 13.148 10.68 1 98.5 184 ALA A C 1
ATOM 1426 O O . ALA A 1 184 ? 12.18 13.383 9.578 1 98.5 184 ALA A O 1
ATOM 1427 N N . LEU A 1 185 ? 12.727 14.016 11.672 1 98.69 185 LEU A N 1
ATOM 1428 C CA . LEU A 1 185 ? 12.148 15.344 11.492 1 98.69 185 LEU A CA 1
ATOM 1429 C C . LEU A 1 185 ? 12.906 16.141 10.438 1 98.69 185 LEU A C 1
ATOM 1431 O O . LEU A 1 185 ? 12.297 16.828 9.617 1 98.69 185 LEU A O 1
ATOM 1435 N N . SER A 1 186 ? 14.211 16.016 10.469 1 98.62 186 SER A N 1
ATOM 1436 C CA . SER A 1 186 ? 15.031 16.75 9.523 1 98.62 186 SER A CA 1
ATOM 1437 C C . SER A 1 186 ? 14.758 16.312 8.086 1 98.62 186 SER A C 1
ATOM 1439 O O . SER A 1 186 ? 14.797 17.125 7.16 1 98.62 186 SER A O 1
ATOM 1441 N N . GLN A 1 187 ? 14.516 15.047 7.918 1 98.56 187 GLN A N 1
ATOM 1442 C CA . GLN A 1 187 ? 14.188 14.508 6.602 1 98.56 187 GLN A CA 1
ATOM 1443 C C . GLN A 1 187 ? 12.906 15.133 6.055 1 98.56 187 GLN A C 1
ATOM 1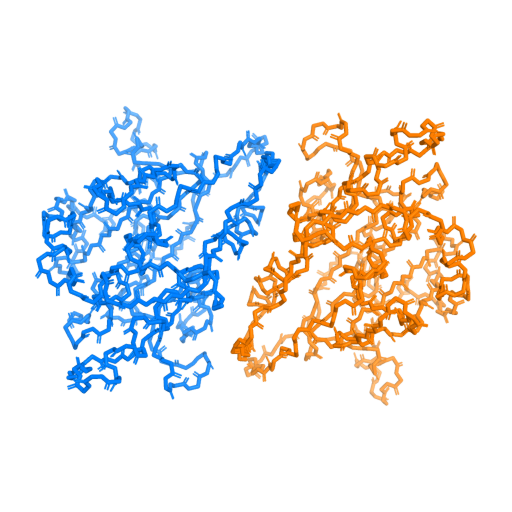445 O O . GLN A 1 187 ? 12.891 15.656 4.941 1 98.56 187 GLN A O 1
ATOM 1450 N N . VAL A 1 188 ? 11.844 15.125 6.824 1 98.75 188 VAL A N 1
ATOM 1451 C CA . VAL A 1 188 ? 10.57 15.672 6.367 1 98.75 188 VAL A CA 1
ATOM 1452 C C . VAL A 1 188 ? 10.688 17.188 6.219 1 98.75 188 VAL A C 1
ATOM 1454 O O . VAL A 1 188 ? 10.141 17.766 5.273 1 98.75 188 VAL A O 1
ATOM 1457 N N . ASN A 1 189 ? 11.422 17.797 7.145 1 98.62 189 ASN A N 1
ATOM 1458 C CA . ASN A 1 189 ? 11.672 19.219 7.031 1 98.62 189 ASN A CA 1
ATOM 1459 C C . ASN A 1 189 ? 12.336 19.578 5.703 1 98.62 189 ASN A C 1
ATOM 1461 O O . ASN A 1 189 ? 12.039 20.609 5.105 1 98.62 189 ASN A O 1
ATOM 1465 N N . TRP A 1 190 ? 13.258 18.766 5.301 1 98.56 190 TRP A N 1
ATOM 1466 C CA . TRP A 1 190 ? 13.922 18.984 4.02 1 98.56 190 TRP A CA 1
ATOM 1467 C C . TRP A 1 190 ? 12.93 18.891 2.867 1 98.56 190 TRP A C 1
ATOM 1469 O O . TRP A 1 190 ? 12.945 19.719 1.955 1 98.56 190 TRP A O 1
ATOM 1479 N N . TYR A 1 191 ? 12.047 17.859 2.9 1 98.5 191 TYR A N 1
ATOM 1480 C CA . TYR A 1 191 ? 10.992 17.75 1.896 1 98.5 191 TYR A CA 1
ATOM 1481 C C . TYR A 1 191 ? 10.125 19 1.879 1 98.5 191 TYR A C 1
ATOM 1483 O O . TYR A 1 191 ? 9.766 19.5 0.81 1 98.5 191 TYR A O 1
ATOM 1491 N N . MET A 1 192 ? 9.75 19.453 3.066 1 98.69 192 MET A N 1
ATOM 1492 C CA . MET A 1 192 ? 8.93 20.656 3.184 1 98.69 192 MET A CA 1
ATOM 1493 C C . MET A 1 192 ? 9.633 21.859 2.562 1 98.69 192 MET A C 1
ATOM 1495 O O . MET A 1 192 ? 9.016 22.656 1.85 1 98.69 192 MET A O 1
ATOM 1499 N N . LYS A 1 193 ? 10.898 22 2.783 1 98.06 193 LYS A N 1
ATOM 1500 C CA . LYS A 1 193 ? 11.672 23.078 2.189 1 98.06 193 LYS A CA 1
ATOM 1501 C C . LYS A 1 193 ? 11.664 23 0.666 1 98.06 193 LYS A C 1
ATOM 1503 O O . LYS A 1 193 ? 11.461 24 -0.016 1 98.06 193 LYS A O 1
ATOM 1508 N N . GLN A 1 194 ? 11.82 21.859 0.117 1 97.88 194 GLN A N 1
ATOM 1509 C CA . GLN A 1 194 ? 11.875 21.656 -1.327 1 97.88 194 GLN A CA 1
ATOM 1510 C C . GLN A 1 194 ? 10.57 22.094 -1.99 1 97.88 194 GLN A C 1
ATOM 1512 O O . GLN A 1 194 ? 10.586 22.641 -3.1 1 97.88 194 GLN A O 1
ATOM 1517 N N . HIS A 1 195 ? 9.484 21.922 -1.287 1 98.25 195 HIS A N 1
ATOM 1518 C CA . HIS A 1 195 ? 8.172 22.203 -1.861 1 98.25 195 HIS A CA 1
ATOM 1519 C C . HIS A 1 195 ? 7.617 23.516 -1.347 1 98.25 195 HIS A C 1
ATOM 1521 O O . HIS A 1 195 ? 6.473 23.875 -1.646 1 98.25 195 HIS A O 1
ATOM 1527 N N . ASN A 1 196 ? 8.406 24.203 -0.507 1 97.75 196 ASN A N 1
ATOM 1528 C CA . ASN A 1 196 ? 7.992 25.438 0.15 1 97.75 196 ASN A CA 1
ATOM 1529 C C . ASN A 1 196 ? 6.719 25.25 0.968 1 97.75 196 ASN A C 1
ATOM 1531 O O . ASN A 1 196 ? 5.867 26.125 1.021 1 97.75 196 ASN A O 1
ATOM 1535 N N . SER A 1 197 ? 6.586 24.062 1.471 1 98.31 197 SER A N 1
ATOM 1536 C CA . SER A 1 197 ? 5.43 23.719 2.293 1 98.31 197 SER A CA 1
ATOM 1537 C C . SER A 1 197 ? 5.648 24.125 3.748 1 98.31 197 SER A C 1
ATOM 1539 O O . SER A 1 197 ? 6.75 23.969 4.281 1 98.31 197 SER A O 1
ATOM 1541 N N . ARG A 1 198 ? 4.617 24.547 4.379 1 98.38 198 ARG A N 1
ATOM 1542 C CA . ARG A 1 198 ? 4.684 24.922 5.789 1 98.38 198 ARG A CA 1
ATOM 1543 C C . ARG A 1 198 ? 4.434 23.719 6.688 1 98.38 198 ARG A C 1
ATOM 1545 O O . ARG A 1 198 ? 4.879 23.688 7.84 1 98.38 198 ARG A O 1
ATOM 1552 N N . HIS A 1 199 ? 3.787 22.734 6.215 1 98.69 199 HIS A N 1
ATOM 1553 C CA . HIS A 1 199 ? 3.275 21.656 7.062 1 98.69 199 HIS A CA 1
ATOM 1554 C C . HIS A 1 199 ? 3.795 20.297 6.605 1 98.69 199 HIS A C 1
ATOM 1556 O O . HIS A 1 199 ? 4.066 20.094 5.418 1 98.69 199 HIS A O 1
ATOM 1562 N N . GLY A 1 200 ? 3.941 19.391 7.488 1 98.75 200 GLY A N 1
ATOM 1563 C CA . GLY A 1 200 ? 4.312 18.016 7.242 1 98.75 200 GLY A CA 1
ATOM 1564 C C . GLY A 1 200 ? 3.939 17.078 8.383 1 98.75 200 GLY A C 1
ATOM 1565 O O . GLY A 1 200 ? 3.289 17.5 9.344 1 98.75 200 GLY A O 1
ATOM 1566 N N . PHE A 1 201 ? 4.312 15.812 8.227 1 98.94 201 PHE A N 1
ATOM 1567 C CA . PHE A 1 201 ? 3.959 14.914 9.32 1 98.94 201 PHE A CA 1
ATOM 1568 C C . PHE A 1 201 ? 4.805 13.648 9.281 1 98.94 201 PHE A C 1
ATOM 1570 O O . PHE A 1 201 ? 5.438 13.352 8.266 1 98.94 201 PHE A O 1
ATOM 1577 N N . LEU A 1 202 ? 4.859 12.961 10.375 1 98.88 202 LEU A N 1
ATOM 1578 C CA . LEU A 1 202 ? 5.387 11.609 10.531 1 98.88 202 LEU A CA 1
ATOM 1579 C C . LEU A 1 202 ? 4.305 10.656 11.031 1 98.88 202 LEU A C 1
ATOM 1581 O O . LEU A 1 202 ? 3.566 10.984 11.961 1 98.88 202 LEU A O 1
ATOM 1585 N N . LEU A 1 203 ? 4.164 9.57 10.352 1 98.94 203 LEU A N 1
ATOM 1586 C CA . LEU A 1 203 ? 3.182 8.555 10.703 1 98.94 203 LEU A CA 1
ATOM 1587 C C . LEU A 1 203 ? 3.863 7.227 11.016 1 98.94 203 LEU A C 1
ATOM 1589 O O . LEU A 1 203 ? 4.727 6.777 10.258 1 98.94 203 LEU A O 1
ATOM 1593 N N . THR A 1 204 ? 3.604 6.656 12.18 1 98.75 204 THR A N 1
ATOM 1594 C CA . THR A 1 204 ? 4.066 5.32 12.539 1 98.75 204 THR A CA 1
ATOM 1595 C C . THR A 1 204 ? 2.887 4.383 12.773 1 98.75 204 THR A C 1
ATOM 1597 O O . THR A 1 204 ? 1.73 4.781 12.625 1 98.75 204 THR A O 1
ATOM 1600 N N . ASP A 1 205 ? 3.164 3.139 13.078 1 98.5 205 ASP A N 1
ATOM 1601 C CA . ASP A 1 205 ? 2.127 2.174 13.438 1 98.5 205 ASP A CA 1
ATOM 1602 C C . ASP A 1 205 ? 1.529 2.492 14.805 1 98.5 205 ASP A C 1
ATOM 1604 O O . ASP A 1 205 ? 0.553 1.865 15.219 1 98.5 205 ASP A O 1
ATOM 1608 N N . ARG A 1 206 ? 2.043 3.604 15.461 1 98.56 206 ARG A N 1
ATOM 1609 C CA . ARG A 1 206 ? 1.585 3.875 16.812 1 98.56 206 ARG A CA 1
ATOM 1610 C C . ARG A 1 206 ? 0.993 5.277 16.922 1 98.56 206 ARG A C 1
ATOM 1612 O O . ARG A 1 206 ? 0.148 5.535 17.781 1 98.56 206 ARG A O 1
ATOM 1619 N N . GLU A 1 207 ? 1.484 6.137 16.078 1 98.88 207 GLU A N 1
ATOM 1620 C CA . GLU A 1 207 ? 1.07 7.52 16.297 1 98.88 207 GLU A CA 1
ATOM 1621 C C . GLU A 1 207 ? 1.296 8.367 15.047 1 98.88 207 GLU A C 1
ATOM 1623 O O . GLU A 1 207 ? 2.086 8 14.18 1 98.88 207 GLU A O 1
ATOM 1628 N N . LEU A 1 208 ? 0.558 9.438 14.969 1 98.94 208 LEU A N 1
ATOM 1629 C CA . LEU A 1 208 ? 0.719 10.5 13.992 1 98.94 208 LEU A CA 1
ATOM 1630 C C . LEU A 1 208 ? 1.196 11.789 14.664 1 98.94 208 LEU A C 1
ATOM 1632 O O . LEU A 1 208 ? 0.672 12.18 15.711 1 98.94 208 LEU A O 1
ATOM 1636 N N . VAL A 1 209 ? 2.199 12.398 14.078 1 98.88 209 VAL A N 1
ATOM 1637 C CA . VAL A 1 209 ? 2.656 13.711 14.516 1 98.88 209 VAL A CA 1
ATOM 1638 C C . VAL A 1 209 ? 2.643 14.68 13.336 1 98.88 209 VAL A C 1
ATOM 1640 O O . VAL A 1 209 ? 3.393 14.508 12.375 1 98.88 209 VAL A O 1
ATOM 1643 N N . VAL A 1 210 ? 1.8 15.648 13.453 1 98.88 210 VAL A N 1
ATOM 1644 C CA . VAL A 1 210 ? 1.732 16.719 12.469 1 98.88 210 VAL A CA 1
ATOM 1645 C C . VAL A 1 210 ? 2.555 17.922 12.953 1 98.88 210 VAL A C 1
ATOM 1647 O O . VAL A 1 210 ? 2.594 18.203 14.148 1 98.88 210 VAL A O 1
ATOM 1650 N N . PHE A 1 211 ? 3.285 18.578 12.031 1 98.62 211 PHE A N 1
ATOM 1651 C CA . PHE A 1 211 ? 4.078 19.703 12.484 1 98.62 211 PHE A CA 1
ATOM 1652 C C . PHE A 1 211 ? 4.199 20.766 11.383 1 98.62 211 PHE A C 1
ATOM 1654 O O . PHE A 1 211 ? 3.834 20.5 10.234 1 98.62 211 PHE A O 1
ATOM 1661 N N . ARG A 1 212 ? 4.555 21.938 11.758 1 98.62 212 ARG A N 1
ATOM 1662 C CA . ARG A 1 212 ? 4.738 23.047 10.828 1 98.62 212 ARG A CA 1
ATOM 1663 C C . ARG A 1 212 ? 6.082 23.734 11.047 1 98.62 212 ARG A C 1
ATOM 1665 O O . ARG A 1 212 ? 6.625 23.703 12.156 1 98.62 212 ARG A O 1
ATOM 1672 N N . ARG A 1 213 ? 6.555 24.281 9.977 1 98.31 213 ARG A N 1
ATOM 1673 C CA . ARG A 1 213 ? 7.734 25.141 10.039 1 98.31 213 ARG A CA 1
ATOM 1674 C C . ARG A 1 213 ? 7.371 26.531 10.547 1 98.31 213 ARG A C 1
ATOM 1676 O O . ARG A 1 213 ? 6.422 27.156 10.055 1 98.31 213 ARG A O 1
ATOM 1683 N N . VAL A 1 214 ? 8.117 26.953 11.516 1 97 214 VAL A N 1
ATOM 1684 C CA . VAL A 1 214 ? 7.973 28.312 12.016 1 97 214 VAL A CA 1
ATOM 1685 C C . VAL A 1 214 ? 8.719 29.281 11.102 1 97 214 VAL A C 1
ATOM 1687 O O . VAL A 1 214 ? 8.258 30.406 10.859 1 97 214 VAL A O 1
ATOM 1690 N N . ASP A 1 215 ? 9.844 28.844 10.648 1 95.88 215 ASP A N 1
ATOM 1691 C CA . ASP A 1 215 ? 10.703 29.594 9.734 1 95.88 215 ASP A CA 1
ATOM 1692 C C . ASP A 1 215 ? 11.562 28.641 8.898 1 95.88 215 ASP A C 1
ATOM 1694 O O . ASP A 1 215 ? 11.297 27.438 8.844 1 95.88 215 ASP A O 1
ATOM 1698 N N . ASP A 1 216 ? 12.57 29.203 8.195 1 94.12 216 ASP A N 1
ATOM 1699 C CA . ASP A 1 216 ? 13.43 28.406 7.328 1 94.12 216 ASP A CA 1
ATOM 1700 C C . ASP A 1 216 ? 14.711 28 8.047 1 94.12 216 ASP A C 1
ATOM 1702 O O . ASP A 1 216 ? 15.695 27.625 7.414 1 94.12 216 ASP A O 1
ATOM 1706 N N . SER A 1 217 ? 14.727 28.031 9.367 1 93.5 217 SER A N 1
ATOM 1707 C CA . SER A 1 217 ? 15.969 27.844 10.109 1 93.5 217 SER A CA 1
ATOM 1708 C C . SER A 1 217 ? 15.891 26.625 11.016 1 93.5 217 SER A C 1
ATOM 1710 O O . SER A 1 217 ? 16.547 26.578 12.062 1 93.5 217 SER A O 1
ATOM 1712 N N . GLY A 1 218 ? 14.977 25.719 10.734 1 96.31 218 GLY A N 1
ATOM 1713 C CA . GLY A 1 218 ? 14.938 24.453 11.453 1 96.31 218 GLY A CA 1
ATOM 1714 C C . GLY A 1 218 ? 14.109 24.531 12.727 1 96.31 218 GLY A C 1
ATOM 1715 O O . GLY A 1 218 ? 14.211 23.656 13.586 1 96.31 218 GLY A O 1
ATOM 1716 N N . ASN A 1 219 ? 13.328 25.578 12.914 1 98.19 219 ASN A N 1
ATOM 1717 C CA . ASN A 1 219 ? 12.383 25.688 14.016 1 98.19 219 ASN A CA 1
ATOM 1718 C C . ASN A 1 219 ? 11.016 25.109 13.648 1 98.19 219 ASN A C 1
ATOM 1720 O O . ASN A 1 219 ? 10.367 25.609 12.727 1 98.19 219 ASN A O 1
ATOM 1724 N N . LEU A 1 220 ? 10.641 24.047 14.414 1 98.69 220 LEU A N 1
ATOM 1725 C CA . LEU A 1 220 ? 9.375 23.359 14.133 1 98.69 220 LEU A CA 1
ATOM 1726 C C . LEU A 1 220 ? 8.43 23.469 15.32 1 98.69 220 LEU A C 1
ATOM 1728 O O . LEU A 1 220 ? 8.875 23.641 16.469 1 98.69 220 LEU A O 1
ATOM 1732 N N . GLU A 1 221 ? 7.164 23.469 15.062 1 98.81 221 GLU A N 1
ATOM 1733 C CA . GLU A 1 221 ? 6.129 23.234 16.062 1 98.81 221 GLU A CA 1
ATOM 1734 C C . GLU A 1 221 ? 5.344 21.969 15.758 1 98.81 221 GLU A C 1
ATOM 1736 O O . GLU A 1 221 ? 4.871 21.766 14.641 1 98.81 221 GLU A O 1
ATOM 1741 N N . LEU A 1 222 ? 5.254 21.094 16.766 1 98.75 222 LEU A N 1
ATOM 1742 C CA . LEU A 1 222 ? 4.609 19.797 16.594 1 98.75 222 LEU A CA 1
ATOM 1743 C C . LEU A 1 222 ? 3.279 19.734 17.328 1 98.75 222 LEU A C 1
ATOM 1745 O O . LEU A 1 222 ? 3.131 20.359 18.391 1 98.75 222 LEU A O 1
ATOM 1749 N N . VAL A 1 223 ? 2.398 19 16.75 1 98.5 223 VAL A N 1
ATOM 1750 C CA . VAL A 1 223 ? 1.178 18.625 17.453 1 98.5 223 VAL A CA 1
ATOM 1751 C C . VAL A 1 223 ? 1.467 17.453 18.391 1 98.5 223 VAL A C 1
ATOM 1753 O O . VAL A 1 223 ? 2.268 16.578 18.062 1 98.5 223 VAL A O 1
ATOM 1756 N N . PRO A 1 224 ? 0.812 17.516 19.609 1 97.75 224 PRO A N 1
ATOM 1757 C CA . PRO A 1 224 ? 0.949 16.297 20.406 1 97.75 224 PRO A CA 1
ATOM 1758 C C . PRO A 1 224 ? 0.607 15.039 19.625 1 97.75 224 PRO A C 1
ATOM 1760 O O . PRO A 1 224 ? -0.311 15.047 18.797 1 97.75 224 PRO A O 1
ATOM 1763 N N . PRO A 1 225 ? 1.385 13.961 19.906 1 98.62 225 PRO A N 1
ATOM 1764 C CA . PRO A 1 225 ? 1.154 12.734 19.141 1 98.62 225 PRO A CA 1
ATOM 1765 C C . PRO A 1 225 ? -0.292 12.25 19.203 1 98.62 225 PRO A C 1
ATOM 1767 O O . PRO A 1 225 ? -0.895 12.258 20.281 1 98.62 225 PRO A O 1
ATOM 1770 N N . ILE A 1 226 ? -0.813 11.906 18.078 1 98.81 226 ILE A N 1
ATOM 1771 C CA . ILE A 1 226 ? -2.146 11.32 17.969 1 98.81 226 ILE A CA 1
ATOM 1772 C C . ILE A 1 226 ? -2.037 9.805 17.875 1 98.81 226 ILE A C 1
ATOM 1774 O O . ILE A 1 226 ? -1.477 9.273 16.906 1 98.81 226 ILE A O 1
ATOM 1778 N N . PRO A 1 227 ? -2.605 9.07 18.875 1 98.75 227 PRO A N 1
ATOM 1779 C CA . PRO A 1 227 ? -2.477 7.613 18.812 1 98.75 227 PRO A CA 1
ATOM 1780 C C . PRO A 1 227 ? -3.113 7.012 17.562 1 98.75 227 PRO A C 1
ATOM 1782 O O . PRO A 1 227 ? -4.203 7.426 17.172 1 98.75 227 PRO A O 1
ATOM 1785 N N . PHE A 1 228 ? -2.424 6.047 17 1 98.62 228 PHE A N 1
ATOM 1786 C CA . PHE A 1 228 ? -2.854 5.402 15.773 1 98.62 228 PHE A CA 1
ATOM 1787 C C . PHE A 1 228 ? -4.246 4.801 15.93 1 98.62 228 PHE A C 1
ATOM 1789 O O . PHE A 1 228 ? -5.035 4.793 14.984 1 98.62 228 PHE A O 1
ATOM 1796 N N . THR A 1 229 ? -4.617 4.363 17.109 1 97.94 229 THR A N 1
ATOM 1797 C CA . THR A 1 229 ? -5.84 3.607 17.359 1 97.94 229 THR A CA 1
ATOM 1798 C C . THR A 1 229 ? -6.914 4.5 17.969 1 97.94 229 THR A C 1
ATOM 1800 O O . THR A 1 229 ? -7.914 4.004 18.484 1 97.94 229 THR A O 1
ATOM 1803 N N . SER A 1 230 ? -6.648 5.812 17.984 1 98.12 230 SER A N 1
ATOM 1804 C CA . SER A 1 230 ? -7.648 6.73 18.516 1 98.12 230 SER A CA 1
ATOM 1805 C C . SER A 1 230 ? -8.945 6.664 17.719 1 98.12 230 SER A C 1
ATOM 1807 O O . SER A 1 230 ? -8.914 6.645 16.484 1 98.12 230 SER A O 1
ATOM 1809 N N . GLY A 1 231 ? -10.062 6.555 18.375 1 97.81 231 GLY A N 1
ATOM 1810 C CA . GLY A 1 231 ? -11.398 6.582 17.797 1 97.81 231 GLY A CA 1
ATOM 1811 C C . GLY A 1 231 ? -12.391 7.383 18.625 1 97.81 231 GLY A C 1
ATOM 1812 O O . GLY A 1 231 ? -12.125 7.691 19.797 1 97.81 231 GLY A O 1
ATOM 1813 N N . GLY A 1 232 ? -13.453 7.828 17.984 1 97.88 232 GLY A N 1
ATOM 1814 C CA . GLY A 1 232 ? -14.531 8.562 18.609 1 97.88 232 GLY A CA 1
ATOM 1815 C C . GLY A 1 232 ? -15.859 8.414 17.906 1 97.88 232 GLY A C 1
ATOM 1816 O O . GLY A 1 232 ? -16.078 7.426 17.188 1 97.88 232 GLY A O 1
ATOM 1817 N N . THR A 1 233 ? -16.781 9.234 18.281 1 97.56 233 THR A N 1
ATOM 1818 C CA . THR A 1 233 ? -18.094 9.32 17.641 1 97.56 233 THR A CA 1
ATOM 1819 C C . THR A 1 233 ? -18.422 10.766 17.281 1 97.56 233 THR A C 1
ATOM 1821 O O . THR A 1 233 ? -17.703 11.688 17.672 1 97.56 233 THR A O 1
ATOM 1824 N N . ALA A 1 234 ? -19.422 10.891 16.484 1 95.44 234 ALA A N 1
ATOM 1825 C CA . ALA A 1 234 ? -19.859 12.242 16.141 1 95.44 234 ALA A CA 1
ATOM 1826 C C . ALA A 1 234 ? -20.266 13.016 17.391 1 95.44 234 ALA A C 1
ATOM 1828 O O . ALA A 1 234 ? -20.094 14.234 17.469 1 95.44 234 ALA A O 1
ATOM 1829 N N . GLU A 1 235 ? -20.797 12.297 18.406 1 96.69 235 GLU A N 1
ATOM 1830 C CA . GLU A 1 235 ? -21.266 12.922 19.641 1 96.69 235 GLU A CA 1
ATOM 1831 C C . GLU A 1 235 ? -20.094 13.281 20.547 1 96.69 235 GLU A C 1
ATOM 1833 O O . GLU A 1 235 ? -20.156 14.266 21.297 1 96.69 235 GLU A O 1
ATOM 1838 N N . GLN A 1 236 ? -19.078 12.5 20.516 1 97.94 236 GLN A N 1
ATOM 1839 C CA . GLN A 1 236 ? -17.859 12.703 21.297 1 97.94 236 GLN A CA 1
ATOM 1840 C C . GLN A 1 236 ? -16.625 12.547 20.406 1 97.94 236 GLN A C 1
ATOM 1842 O O . GLN A 1 236 ? -15.828 11.617 20.594 1 97.94 236 GLN A O 1
ATOM 1847 N N . PRO A 1 237 ? -16.453 13.531 19.594 1 98.12 237 PRO A N 1
ATOM 1848 C CA . PRO A 1 237 ? -15.352 13.406 18.625 1 98.12 237 PRO A CA 1
ATOM 1849 C C . PRO A 1 237 ? -13.977 13.445 19.281 1 98.12 237 PRO A C 1
ATOM 1851 O O . PRO A 1 237 ? -13.789 14.125 20.297 1 98.12 237 PRO A O 1
ATOM 1854 N N . GLN A 1 238 ? -13.047 12.695 18.75 1 98.56 238 GLN A N 1
ATOM 1855 C CA . GLN A 1 238 ? -11.633 12.695 19.094 1 98.56 238 GLN A CA 1
ATOM 1856 C C . GLN A 1 238 ? -10.773 13.062 17.891 1 98.56 238 GLN A C 1
ATOM 1858 O O . GLN A 1 238 ? -11.219 12.953 16.75 1 98.56 238 GLN A O 1
ATOM 1863 N N . MET A 1 239 ? -9.641 13.633 18.188 1 98.75 239 MET A N 1
ATOM 1864 C CA . MET A 1 239 ? -8.672 13.773 17.094 1 98.75 239 MET A CA 1
ATOM 1865 C C . MET A 1 239 ? -8.086 12.422 16.703 1 98.75 239 MET A C 1
ATOM 1867 O O . MET A 1 239 ? -7.156 11.938 17.344 1 98.75 239 MET A O 1
ATOM 1871 N N . THR A 1 240 ? -8.664 11.836 15.688 1 98.88 240 THR A N 1
ATOM 1872 C CA . THR A 1 240 ? -8.156 10.57 15.18 1 98.88 240 THR A CA 1
ATOM 1873 C C . THR A 1 240 ? -7.102 10.805 14.094 1 98.88 240 THR A C 1
ATOM 1875 O O . THR A 1 240 ? -6.953 11.922 13.602 1 98.88 240 THR A O 1
ATOM 1878 N N . VAL A 1 241 ? -6.387 9.781 13.766 1 98.94 241 VAL A N 1
ATOM 1879 C CA . VAL A 1 241 ? -5.422 9.867 12.68 1 98.94 241 VAL A CA 1
ATOM 1880 C C . VAL A 1 241 ? -6.129 10.289 11.391 1 98.94 241 VAL A C 1
ATOM 1882 O O . VAL A 1 241 ? -5.656 11.172 10.68 1 98.94 241 VAL A O 1
ATOM 1885 N N . LEU A 1 242 ? -7.281 9.719 11.055 1 98.88 242 LEU A N 1
ATOM 1886 C CA . LEU A 1 242 ? -8.016 10.031 9.836 1 98.88 242 LEU A CA 1
ATOM 1887 C C . LEU A 1 242 ? -8.484 11.492 9.844 1 98.88 242 LEU A C 1
ATOM 1889 O O . LEU A 1 242 ? -8.359 12.188 8.836 1 98.88 242 LEU A O 1
ATOM 1893 N N . LEU A 1 243 ? -8.977 11.898 10.984 1 98.94 243 LEU A N 1
ATOM 1894 C CA . LEU A 1 243 ? -9.461 13.273 11.086 1 98.94 243 LEU A CA 1
ATOM 1895 C C . LEU A 1 243 ? -8.312 14.266 10.977 1 98.94 243 LEU A C 1
ATOM 1897 O O . LEU A 1 243 ? -8.438 15.305 10.32 1 98.94 243 LEU A O 1
ATOM 1901 N N . ALA A 1 244 ? -7.211 13.977 11.617 1 98.94 244 ALA A N 1
ATOM 1902 C CA . ALA A 1 244 ? -6.047 14.859 11.578 1 98.94 244 ALA A CA 1
ATOM 1903 C C . ALA A 1 244 ? -5.492 14.984 10.164 1 98.94 244 ALA A C 1
ATOM 1905 O O . ALA A 1 244 ? -5.137 16.078 9.719 1 98.94 244 ALA A O 1
ATOM 1906 N N . LEU A 1 245 ? -5.406 13.883 9.484 1 98.94 245 LEU A N 1
ATOM 1907 C CA . LEU A 1 245 ? -4.895 13.898 8.117 1 98.94 245 LEU A CA 1
ATOM 1908 C C . LEU A 1 245 ? -5.859 14.625 7.188 1 98.94 245 LEU A C 1
ATOM 1910 O O . LEU A 1 245 ? -5.43 15.336 6.27 1 98.94 245 LEU A O 1
ATOM 1914 N N . TRP A 1 246 ? -7.129 14.438 7.379 1 98.94 246 TRP A N 1
ATOM 1915 C CA . TRP A 1 246 ? -8.109 15.211 6.621 1 98.94 246 TRP A CA 1
ATOM 1916 C C . TRP A 1 246 ? -7.941 16.703 6.883 1 98.94 246 TRP A C 1
ATOM 1918 O O . TRP A 1 246 ? -7.926 17.516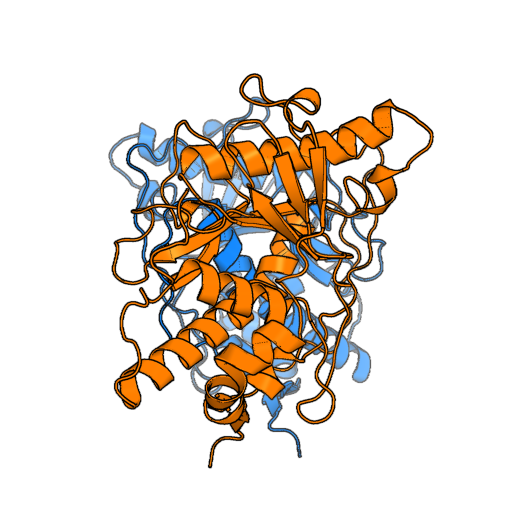 5.949 1 98.94 246 TRP A O 1
ATOM 1928 N N . TYR A 1 247 ? -7.84 17.047 8.188 1 98.88 247 TYR A N 1
ATOM 1929 C CA . TYR A 1 247 ? -7.676 18.438 8.586 1 98.88 247 TYR A CA 1
ATOM 1930 C C . TYR A 1 247 ? -6.422 19.047 7.969 1 98.88 247 TYR A C 1
ATOM 1932 O O . TYR A 1 247 ? -6.449 20.172 7.484 1 98.88 247 TYR A O 1
ATOM 1940 N N . LEU A 1 248 ? -5.324 18.297 7.977 1 98.88 248 LEU A N 1
ATOM 1941 C CA . LEU A 1 248 ? -4.094 18.75 7.34 1 98.88 248 LEU A CA 1
ATOM 1942 C C . LEU A 1 248 ? -4.312 18.984 5.852 1 98.88 248 LEU A C 1
ATOM 1944 O O . LEU A 1 248 ? -3.746 19.922 5.281 1 98.88 248 LEU A O 1
ATOM 1948 N N . GLY A 1 249 ? -5.133 18.141 5.199 1 98.81 249 GLY A N 1
ATOM 1949 C CA . GLY A 1 249 ? -5.508 18.375 3.816 1 98.81 249 GLY A CA 1
ATOM 1950 C C . GLY A 1 249 ? -6.242 19.688 3.607 1 98.81 249 GLY A C 1
ATOM 1951 O O . GLY A 1 249 ? -5.988 20.391 2.633 1 98.81 249 GLY A O 1
ATOM 1952 N N . MET A 1 250 ? -7.121 20 4.523 1 98.5 250 MET A N 1
ATOM 1953 C CA . MET A 1 250 ? -7.855 21.266 4.453 1 98.5 250 MET A CA 1
ATOM 1954 C C . MET A 1 250 ? -6.91 22.438 4.621 1 98.5 250 MET A C 1
ATOM 1956 O O . MET A 1 250 ? -7.051 23.453 3.93 1 98.5 250 MET A O 1
ATOM 1960 N N . ILE A 1 251 ? -5.961 22.281 5.527 1 97.94 251 ILE A N 1
ATOM 1961 C CA . ILE A 1 251 ? -4.965 23.328 5.73 1 97.94 251 ILE A CA 1
ATOM 1962 C C . ILE A 1 251 ? -4.113 23.484 4.469 1 97.94 251 ILE A C 1
ATOM 1964 O O . ILE A 1 251 ? -3.846 24.594 4.023 1 97.94 251 ILE A O 1
ATOM 1968 N N . GLY A 1 252 ? -3.721 22.344 3.875 1 98.06 252 GLY A N 1
ATOM 1969 C CA . GLY A 1 252 ? -2.932 22.328 2.654 1 98.06 252 GLY A CA 1
ATOM 1970 C C . GLY A 1 252 ? -3.682 22.891 1.458 1 98.06 252 GLY A C 1
ATOM 1971 O O . GLY A 1 252 ? -3.07 23.25 0.451 1 98.06 252 GLY A O 1
ATOM 1972 N N . ALA A 1 253 ? -4.977 22.953 1.563 1 98.44 253 ALA A N 1
ATOM 1973 C CA . ALA A 1 253 ? -5.816 23.453 0.479 1 98.44 253 ALA A CA 1
ATOM 1974 C C . ALA A 1 253 ? -5.867 24.969 0.48 1 98.44 253 ALA A C 1
ATOM 1976 O O . ALA A 1 253 ? -6.266 25.594 -0.511 1 98.44 253 ALA A O 1
ATOM 1977 N N . GLN A 1 254 ? -5.488 25.562 1.598 1 96.88 254 GLN A N 1
ATOM 1978 C CA . GLN A 1 254 ? -5.551 27.016 1.742 1 96.88 254 GLN A CA 1
ATOM 1979 C C . GLN A 1 254 ? -4.41 27.688 0.983 1 96.88 254 GLN A C 1
ATOM 1981 O O . GLN A 1 254 ? -3.375 27.062 0.728 1 96.88 254 GLN A O 1
ATOM 1986 N N . GLY A 1 255 ? -4.598 28.891 0.608 1 93.19 255 GLY A N 1
ATOM 1987 C CA . GLY A 1 255 ? -3.561 29.656 -0.061 1 93.19 255 GLY A CA 1
ATOM 1988 C C . GLY A 1 255 ? -2.311 29.828 0.781 1 93.19 255 GLY A C 1
ATOM 1989 O O . GLY A 1 255 ? -1.205 29.938 0.245 1 93.19 255 GLY A O 1
ATOM 1990 N N . GLY A 1 256 ? -2.371 29.828 2.127 1 91.5 256 GLY A N 1
ATOM 1991 C CA . GLY A 1 256 ? -1.265 30.078 3.039 1 91.5 256 GLY A CA 1
ATOM 1992 C C . GLY A 1 256 ? -0.526 28.812 3.43 1 91.5 256 GLY A C 1
ATOM 1993 O O . GLY A 1 256 ? 0.167 28.781 4.449 1 91.5 256 GLY A O 1
ATOM 1994 N N . TRP A 1 257 ? -0.645 27.812 2.584 1 94.69 257 TRP A N 1
ATOM 1995 C CA . TRP A 1 257 ? -0.008 26.547 2.922 1 94.69 257 TRP A CA 1
ATOM 1996 C C . TRP A 1 257 ? 1.504 26.625 2.734 1 94.69 257 TRP A C 1
ATOM 1998 O O . TRP A 1 257 ? 2.248 25.797 3.273 1 94.69 257 TRP A O 1
ATOM 2008 N N . HIS A 1 258 ? 1.966 27.531 1.913 1 94.12 258 HIS A N 1
ATOM 2009 C CA . HIS A 1 258 ? 3.389 27.672 1.619 1 94.12 258 HIS A CA 1
ATOM 2010 C C . HIS A 1 258 ? 4.043 28.703 2.527 1 94.12 258 HIS A C 1
ATOM 2012 O O . HIS A 1 258 ? 3.355 29.547 3.107 1 94.12 258 HIS A O 1
ATOM 2018 N N . MET A 1 259 ? 5.344 28.594 2.658 1 92.25 259 MET A N 1
ATOM 2019 C CA . MET A 1 259 ? 6.102 29.531 3.488 1 92.25 259 MET A CA 1
ATOM 2020 C C . MET A 1 259 ? 6.32 30.859 2.758 1 92.25 259 MET A C 1
ATOM 2022 O O . MET A 1 259 ? 6.379 30.891 1.527 1 92.25 259 MET A O 1
ATOM 2026 N N . MET B 1 1 ? -30.25 -9.812 7.891 1 38.91 1 MET B N 1
ATOM 2027 C CA . MET B 1 1 ? -29.156 -10.75 7.613 1 38.91 1 MET B CA 1
ATOM 2028 C C . MET B 1 1 ? -28.078 -10.094 6.77 1 38.91 1 MET B C 1
ATOM 2030 O O . MET B 1 1 ? -28.359 -9.453 5.758 1 38.91 1 MET B O 1
ATOM 2034 N N . ALA B 1 2 ? -26.859 -9.789 7.301 1 57.62 2 ALA B N 1
ATOM 2035 C CA . ALA B 1 2 ? -25.844 -8.969 6.633 1 57.62 2 ALA B CA 1
ATOM 2036 C C . ALA B 1 2 ? -25.609 -9.461 5.203 1 57.62 2 ALA B C 1
ATOM 2038 O O . ALA B 1 2 ? -25.703 -10.656 4.922 1 57.62 2 ALA B O 1
ATOM 2039 N N . ASN B 1 3 ? -25.766 -8.641 4.102 1 85.31 3 ASN B N 1
ATOM 2040 C CA . ASN B 1 3 ? -25.672 -8.844 2.658 1 85.31 3 ASN B CA 1
ATOM 2041 C C . ASN B 1 3 ? -24.391 -9.602 2.289 1 85.31 3 ASN B C 1
ATOM 2043 O O . ASN B 1 3 ? -23.312 -9.008 2.229 1 85.31 3 ASN B O 1
ATOM 2047 N N . GLN B 1 4 ? -24.5 -11.102 2.355 1 93.88 4 GLN B N 1
ATOM 2048 C CA . GLN B 1 4 ? -23.359 -11.961 2.006 1 93.88 4 GLN B CA 1
ATOM 2049 C C . GLN B 1 4 ? -23.453 -12.414 0.55 1 93.88 4 GLN B C 1
ATOM 2051 O O . GLN B 1 4 ? -24.547 -12.531 -0.008 1 93.88 4 GLN B O 1
ATOM 2056 N N . VAL B 1 5 ? -22.297 -12.547 -0.047 1 96.94 5 VAL B N 1
ATOM 2057 C CA . VAL B 1 5 ? -22.172 -13.102 -1.392 1 96.94 5 VAL B CA 1
ATOM 2058 C C . VAL B 1 5 ? -21.266 -14.336 -1.362 1 96.94 5 VAL B C 1
ATOM 2060 O O . VAL B 1 5 ? -20.531 -14.547 -0.397 1 96.94 5 VAL B O 1
ATOM 2063 N N . SER B 1 6 ? -21.375 -15.172 -2.432 1 98.25 6 SER B N 1
ATOM 2064 C CA . SER B 1 6 ? -20.469 -16.312 -2.512 1 98.25 6 SER B CA 1
ATOM 2065 C C . SER B 1 6 ? -19.031 -15.867 -2.74 1 98.25 6 SER B C 1
ATOM 2067 O O . SER B 1 6 ? -18.797 -14.797 -3.301 1 98.25 6 SER B O 1
ATOM 2069 N N . LEU B 1 7 ? -18.141 -16.734 -2.334 1 98.62 7 LEU B N 1
ATOM 2070 C CA . LEU B 1 7 ? -16.719 -16.469 -2.596 1 98.62 7 LEU B CA 1
ATOM 2071 C C . LEU B 1 7 ? -16.469 -16.328 -4.09 1 98.62 7 LEU B C 1
ATOM 2073 O O . LEU B 1 7 ? -15.656 -15.5 -4.508 1 98.62 7 LEU B O 1
ATOM 2077 N N . LEU B 1 8 ? -17.156 -17.094 -4.906 1 98.75 8 LEU B N 1
ATOM 2078 C CA . LEU B 1 8 ? -17.016 -17 -6.355 1 98.75 8 LEU B CA 1
ATOM 2079 C C . LEU B 1 8 ? -17.438 -15.617 -6.848 1 98.75 8 LEU B C 1
ATOM 2081 O O . LEU B 1 8 ? -16.703 -14.984 -7.621 1 98.75 8 LEU B O 1
ATOM 2085 N N . THR B 1 9 ? -18.562 -15.141 -6.375 1 98.25 9 THR B N 1
ATOM 2086 C CA . THR B 1 9 ? -19.047 -13.82 -6.758 1 98.25 9 THR B CA 1
ATOM 2087 C C . THR B 1 9 ? -18.047 -12.734 -6.34 1 98.25 9 THR B C 1
ATOM 2089 O O . THR B 1 9 ? -17.75 -11.836 -7.125 1 98.25 9 THR B O 1
ATOM 2092 N N . TYR B 1 10 ? -17.562 -12.875 -5.152 1 98.06 10 TYR B N 1
ATOM 2093 C CA . TYR B 1 10 ? -16.609 -11.938 -4.57 1 98.06 10 TYR B CA 1
ATOM 2094 C C . TYR B 1 10 ? -15.359 -11.82 -5.438 1 98.06 10 TYR B C 1
ATOM 2096 O O . TYR B 1 10 ? -14.875 -10.711 -5.691 1 98.06 10 TYR B O 1
ATOM 2104 N N . LEU B 1 11 ? -14.914 -12.93 -6.016 1 98.62 11 LEU B N 1
ATOM 2105 C CA . LEU B 1 11 ? -13.641 -13 -6.73 1 98.62 11 LEU B CA 1
ATOM 2106 C C . LEU B 1 11 ? -13.828 -12.664 -8.203 1 98.62 11 LEU B C 1
ATOM 2108 O O . LEU B 1 11 ? -12.859 -12.625 -8.969 1 98.62 11 LEU B O 1
ATOM 2112 N N . GLN B 1 12 ? -15.047 -12.336 -8.625 1 98.38 12 GLN B N 1
ATOM 2113 C CA . GLN B 1 12 ? -15.32 -12.008 -10.023 1 98.38 12 GLN B CA 1
ATOM 2114 C C . GLN B 1 12 ? -15.258 -10.5 -10.258 1 98.38 12 GLN B C 1
ATOM 2116 O O . GLN B 1 12 ? -15.336 -10.047 -11.398 1 98.38 12 GLN B O 1
ATOM 2121 N N . HIS B 1 13 ? -14.992 -9.789 -9.172 1 96.56 13 HIS B N 1
ATOM 2122 C CA . HIS B 1 13 ? -14.977 -8.336 -9.281 1 96.56 13 HIS B CA 1
ATOM 2123 C C . HIS B 1 13 ? -13.789 -7.859 -10.117 1 96.56 13 HIS B C 1
ATOM 2125 O O . HIS B 1 13 ? -12.648 -8.242 -9.852 1 96.56 13 HIS B O 1
ATOM 2131 N N . ALA B 1 14 ? -14.125 -6.98 -11.094 1 96.19 14 ALA B N 1
ATOM 2132 C CA . ALA B 1 14 ? -13.078 -6.363 -11.898 1 96.19 14 ALA B CA 1
ATOM 2133 C C . ALA B 1 14 ? -12.32 -5.312 -11.086 1 96.19 14 ALA B C 1
ATOM 2135 O O . ALA B 1 14 ? -12.922 -4.559 -10.32 1 96.19 14 ALA B O 1
ATOM 2136 N N . LEU B 1 15 ? -11.031 -5.309 -11.227 1 97.69 15 LEU B N 1
ATOM 2137 C CA . LEU B 1 15 ? -10.234 -4.227 -10.656 1 97.69 15 LEU B CA 1
ATOM 2138 C C . LEU B 1 15 ? -10.312 -2.979 -11.531 1 97.69 15 LEU B C 1
ATOM 2140 O O . LEU B 1 15 ? -10.469 -3.078 -12.75 1 97.69 15 LEU B O 1
ATOM 2144 N N . PRO B 1 16 ? -10.32 -1.823 -10.891 1 96.56 16 PRO B N 1
ATOM 2145 C CA . PRO B 1 16 ? -10.367 -0.608 -11.711 1 96.56 16 PRO B CA 1
ATOM 2146 C C . PRO B 1 16 ? -9.109 -0.419 -12.555 1 96.56 16 PRO B C 1
ATOM 2148 O O . PRO B 1 16 ? -8 -0.711 -12.094 1 96.56 16 PRO B O 1
ATOM 2151 N N . ALA B 1 17 ? -9.344 0.058 -13.758 1 96.94 17 ALA B N 1
ATOM 2152 C CA . ALA B 1 17 ? -8.195 0.391 -14.602 1 96.94 17 ALA B CA 1
ATOM 2153 C C . ALA B 1 17 ? -7.293 1.419 -13.914 1 96.94 17 ALA B C 1
ATOM 2155 O O . ALA B 1 17 ? -7.781 2.393 -13.336 1 96.94 17 ALA B O 1
ATOM 2156 N N . ILE B 1 18 ? -6.008 1.196 -13.945 1 97.12 18 ILE B N 1
ATOM 2157 C CA . ILE B 1 18 ? -5.043 2.127 -13.367 1 97.12 18 ILE B CA 1
ATOM 2158 C C . ILE B 1 18 ? -4.301 2.855 -14.484 1 97.12 18 ILE B C 1
ATOM 2160 O O . ILE B 1 18 ? -3.432 2.275 -15.141 1 97.12 18 ILE B O 1
ATOM 2164 N N . PRO B 1 19 ? -4.641 4.105 -14.672 1 96.56 19 PRO B N 1
ATOM 2165 C CA . PRO B 1 19 ? -3.908 4.84 -15.703 1 96.56 19 PRO B CA 1
ATOM 2166 C C . PRO B 1 19 ? -2.449 5.09 -15.328 1 96.56 19 PRO B C 1
ATOM 2168 O O . PRO B 1 19 ? -2.105 5.09 -14.148 1 96.56 19 PRO B O 1
ATOM 2171 N N . VAL B 1 20 ? -1.631 5.301 -16.359 1 96.56 20 VAL B N 1
ATOM 2172 C CA . VAL B 1 20 ? -0.208 5.488 -16.109 1 96.56 20 VAL B CA 1
ATOM 2173 C C . VAL B 1 20 ? 0.253 6.824 -16.688 1 96.56 20 VAL B C 1
ATOM 2175 O O . VAL B 1 20 ? -0.243 7.262 -17.719 1 96.56 20 VAL B O 1
ATOM 2178 N N . ASN B 1 21 ? 1.075 7.5 -15.984 1 94.88 21 ASN B N 1
ATOM 2179 C CA . ASN B 1 21 ? 1.914 8.617 -16.391 1 94.88 21 ASN B CA 1
ATOM 2180 C C . ASN B 1 21 ? 3.391 8.344 -16.125 1 94.88 21 ASN B C 1
ATOM 2182 O O . ASN B 1 21 ? 3.971 8.867 -15.18 1 94.88 21 ASN B O 1
ATOM 2186 N N . PRO B 1 22 ? 4.023 7.551 -17.031 1 91.81 22 PRO B N 1
ATOM 2187 C CA . PRO B 1 22 ? 5.387 7.078 -16.781 1 91.81 22 PRO B CA 1
ATOM 2188 C C . PRO B 1 22 ? 6.375 8.219 -16.547 1 91.81 22 PRO B C 1
ATOM 2190 O O . PRO B 1 22 ? 6.227 9.297 -17.141 1 91.81 22 PRO B O 1
ATOM 2193 N N . PRO B 1 23 ? 7.34 7.953 -15.664 1 87.75 23 PRO B N 1
ATOM 2194 C CA . PRO B 1 23 ? 8.398 8.961 -15.539 1 87.75 23 PRO B CA 1
ATOM 2195 C C . PRO B 1 23 ? 9.18 9.156 -16.828 1 87.75 23 PRO B C 1
ATOM 2197 O O . PRO B 1 23 ? 9.203 8.258 -17.688 1 87.75 23 PRO B O 1
ATOM 2200 N N . PRO B 1 24 ? 9.758 10.328 -16.938 1 84.25 24 PRO B N 1
ATOM 2201 C CA . PRO B 1 24 ? 10.5 10.602 -18.172 1 84.25 24 PRO B CA 1
ATOM 2202 C C . PRO B 1 24 ? 11.586 9.57 -18.453 1 84.25 24 PRO B C 1
ATOM 2204 O O . PRO B 1 24 ? 11.82 9.203 -19.609 1 84.25 24 PRO B O 1
ATOM 2207 N N . ASN B 1 25 ? 12.18 9.039 -17.406 1 86.5 25 ASN B N 1
ATOM 2208 C CA . ASN B 1 25 ? 13.211 8.016 -17.531 1 86.5 25 ASN B CA 1
ATOM 2209 C C . ASN B 1 25 ? 12.875 6.781 -16.688 1 86.5 25 ASN B C 1
ATOM 2211 O O . ASN B 1 25 ? 13.375 6.629 -15.57 1 86.5 25 ASN B O 1
ATOM 2215 N N . PRO B 1 26 ? 12 5.898 -17.141 1 85.06 26 PRO B N 1
ATOM 2216 C CA . PRO B 1 26 ? 11.5 4.77 -16.344 1 85.06 26 PRO B CA 1
ATOM 2217 C C . PRO B 1 26 ? 12.602 3.799 -15.938 1 85.06 26 PRO B C 1
ATOM 2219 O O . PRO B 1 26 ? 12.445 3.055 -14.961 1 85.06 26 PRO B O 1
ATOM 2222 N N . GLY B 1 27 ? 13.742 3.826 -16.375 1 82.81 27 GLY B N 1
ATOM 2223 C CA . GLY B 1 27 ? 14.836 2.92 -16.078 1 82.81 27 GLY B CA 1
ATOM 2224 C C . GLY B 1 27 ? 14.57 1.492 -16.5 1 82.81 27 GLY B C 1
ATOM 2225 O O . GLY B 1 27 ? 13.484 1.185 -17.016 1 82.81 27 GLY B O 1
ATOM 2226 N N . ARG B 1 28 ? 15.594 0.59 -16.328 1 88.75 28 ARG B N 1
ATOM 2227 C CA . ARG B 1 28 ? 15.516 -0.828 -16.672 1 88.75 28 ARG B CA 1
ATOM 2228 C C . ARG B 1 28 ? 15.008 -1.644 -15.484 1 88.75 28 ARG B C 1
ATOM 2230 O O . ARG B 1 28 ? 14.828 -1.112 -14.391 1 88.75 28 ARG B O 1
ATOM 2237 N N . ASN B 1 29 ? 14.594 -2.912 -15.781 1 92.56 29 ASN B N 1
ATOM 2238 C CA . ASN B 1 29 ? 14.242 -3.82 -14.695 1 92.56 29 ASN B CA 1
ATOM 2239 C C . ASN B 1 29 ? 15.422 -4.059 -13.758 1 92.56 29 ASN B C 1
ATOM 2241 O O . ASN B 1 29 ? 16.578 -3.906 -14.156 1 92.56 29 ASN B O 1
ATOM 2245 N N . THR B 1 30 ? 15.062 -4.336 -12.5 1 87.88 30 THR B N 1
ATOM 2246 C CA . THR B 1 30 ? 16.047 -4.609 -11.461 1 87.88 30 THR B CA 1
ATOM 2247 C C . THR B 1 30 ? 17.047 -5.656 -11.93 1 87.88 30 THR B C 1
ATOM 2249 O O . THR B 1 30 ? 16.672 -6.656 -12.539 1 87.88 30 THR B O 1
ATOM 2252 N N . THR B 1 31 ? 18.312 -5.387 -11.703 1 91.69 31 THR B N 1
ATOM 2253 C CA . THR B 1 31 ? 19.375 -6.328 -12.031 1 91.69 31 THR B CA 1
ATOM 2254 C C . THR B 1 31 ? 20.125 -6.77 -10.773 1 91.69 31 THR B C 1
ATOM 2256 O O . THR B 1 31 ? 20.094 -6.074 -9.758 1 91.69 31 THR B O 1
ATOM 2259 N N . ASN B 1 32 ? 20.578 -7.906 -10.828 1 94.12 32 ASN B N 1
ATOM 2260 C CA . ASN B 1 32 ? 21.422 -8.484 -9.781 1 94.12 32 ASN B CA 1
ATOM 2261 C C . ASN B 1 32 ? 22.406 -9.508 -10.352 1 94.12 32 ASN B C 1
ATOM 2263 O O . ASN B 1 32 ? 22.125 -10.125 -11.383 1 94.12 32 ASN B O 1
ATOM 2267 N N . THR B 1 33 ? 23.5 -9.68 -9.688 1 96.19 33 THR B N 1
ATOM 2268 C CA . THR B 1 33 ? 24.5 -10.633 -10.18 1 96.19 33 THR B CA 1
ATOM 2269 C C . THR B 1 33 ? 24.016 -12.062 -10 1 96.19 33 THR B C 1
ATOM 2271 O O . THR B 1 33 ? 24.5 -12.984 -10.664 1 96.19 33 THR B O 1
ATOM 2274 N N . ALA B 1 34 ? 23.016 -12.273 -9.188 1 96.81 34 ALA B N 1
ATOM 2275 C CA . ALA B 1 34 ? 22.547 -13.609 -8.852 1 96.81 34 ALA B CA 1
ATOM 2276 C C . ALA B 1 34 ? 21.594 -14.141 -9.922 1 96.81 34 ALA B C 1
ATOM 2278 O O . ALA B 1 34 ? 21.328 -15.344 -9.992 1 96.81 34 ALA B O 1
ATOM 2279 N N . TYR B 1 35 ? 21.062 -13.281 -10.758 1 97.31 35 TYR B N 1
ATOM 2280 C CA . TYR B 1 35 ? 20.156 -13.695 -11.828 1 97.31 35 TYR B CA 1
ATOM 2281 C C . TYR B 1 35 ? 20.266 -12.766 -13.023 1 97.31 35 TYR B C 1
ATOM 2283 O O . TYR B 1 35 ? 20.641 -11.594 -12.875 1 97.31 35 TYR B O 1
ATOM 2291 N N . GLU B 1 36 ? 19.922 -13.281 -14.141 1 97.69 36 GLU B N 1
ATOM 2292 C CA . GLU B 1 36 ? 19.906 -12.492 -15.375 1 97.69 36 GLU B CA 1
ATOM 2293 C C . GLU B 1 36 ? 18.953 -13.102 -16.406 1 97.69 36 GLU B C 1
ATOM 2295 O O . GLU B 1 36 ? 18.516 -14.242 -16.25 1 97.69 36 GLU B O 1
ATOM 2300 N N . ALA B 1 37 ? 18.719 -12.336 -17.422 1 97.31 37 ALA B N 1
ATOM 2301 C CA . ALA B 1 37 ? 17.766 -12.727 -18.469 1 97.31 37 ALA B CA 1
ATOM 2302 C C . ALA B 1 37 ? 18.141 -14.07 -19.062 1 97.31 37 ALA B C 1
ATOM 2304 O O . ALA B 1 37 ? 17.266 -14.891 -19.359 1 97.31 37 ALA B O 1
ATOM 2305 N N . SER B 1 38 ? 19.391 -14.352 -19.219 1 97 38 SER B N 1
ATOM 2306 C CA . SER B 1 38 ? 19.859 -15.555 -19.891 1 97 38 SER B CA 1
ATOM 2307 C C . SER B 1 38 ? 19.656 -16.797 -19.031 1 97 38 SER B C 1
ATOM 2309 O O . SER B 1 38 ? 19.797 -17.922 -19.5 1 97 38 SER B O 1
ATOM 2311 N N . ASP B 1 39 ? 19.234 -16.609 -17.797 1 97.81 39 ASP B N 1
ATOM 2312 C CA . ASP B 1 39 ? 18.922 -17.719 -16.906 1 97.81 39 ASP B CA 1
ATOM 2313 C C . ASP B 1 39 ? 17.594 -18.359 -17.266 1 97.81 39 ASP B C 1
ATOM 2315 O O . ASP B 1 39 ? 17.266 -19.453 -16.797 1 97.81 39 ASP B O 1
ATOM 2319 N N . ILE B 1 40 ? 16.797 -17.656 -18.062 1 98.19 40 ILE B N 1
ATOM 2320 C CA . ILE B 1 40 ? 15.523 -18.188 -18.547 1 98.19 40 ILE B CA 1
ATOM 2321 C C . ILE B 1 40 ? 15.727 -18.844 -19.906 1 98.19 40 ILE B C 1
ATOM 2323 O O . ILE B 1 40 ? 15.914 -18.156 -20.922 1 98.19 40 ILE B O 1
ATOM 2327 N N . HIS B 1 41 ? 15.609 -20.094 -19.938 1 97.06 41 HIS B N 1
ATOM 2328 C CA . HIS B 1 41 ? 16.016 -20.828 -21.125 1 97.06 41 HIS B CA 1
ATOM 2329 C C . HIS B 1 41 ? 14.82 -21.094 -22.031 1 97.06 41 HIS B C 1
ATOM 2331 O O . HIS B 1 41 ? 14.898 -20.906 -23.25 1 97.06 41 HIS B O 1
ATOM 2337 N N . ASN B 1 42 ? 13.781 -21.656 -21.469 1 96.69 42 ASN B N 1
ATOM 2338 C CA . ASN B 1 42 ? 12.578 -21.953 -22.234 1 96.69 42 ASN B CA 1
ATOM 2339 C C . ASN B 1 42 ? 11.32 -21.484 -21.516 1 96.69 42 ASN B C 1
ATOM 2341 O O . ASN B 1 42 ? 11.25 -21.531 -20.281 1 96.69 42 ASN B O 1
ATOM 2345 N N . ILE B 1 43 ? 10.461 -21.016 -22.344 1 97.69 43 ILE B N 1
ATOM 2346 C CA . ILE B 1 43 ? 9.172 -20.594 -21.812 1 97.69 43 ILE B CA 1
ATOM 2347 C C . ILE B 1 43 ? 8.047 -21.328 -22.547 1 97.69 43 ILE B C 1
ATOM 2349 O O . ILE B 1 43 ? 7.91 -21.203 -23.766 1 97.69 43 ILE B O 1
ATOM 2353 N N . GLY B 1 44 ? 7.285 -22.141 -21.797 1 97.88 44 GLY B N 1
ATOM 2354 C CA . GLY B 1 44 ? 6.105 -22.812 -22.328 1 97.88 44 GLY B CA 1
ATOM 2355 C C . GLY B 1 44 ? 4.809 -22.281 -21.734 1 97.88 44 GLY B C 1
ATOM 2356 O O . GLY B 1 44 ? 4.789 -21.219 -21.125 1 97.88 44 GLY B O 1
ATOM 2357 N N . VAL B 1 45 ? 3.725 -22.984 -22.016 1 97.94 45 VAL B N 1
ATOM 2358 C CA . VAL B 1 45 ? 2.41 -22.609 -21.5 1 97.94 45 VAL B CA 1
ATOM 2359 C C . VAL B 1 45 ? 1.987 -23.562 -20.391 1 97.94 45 VAL B C 1
ATOM 2361 O O . VAL B 1 45 ? 2.119 -24.781 -20.516 1 97.94 45 VAL B O 1
ATOM 2364 N N . TRP B 1 46 ? 1.57 -23 -19.281 1 98.31 46 TRP B N 1
ATOM 2365 C CA . TRP B 1 46 ? 0.976 -23.781 -18.203 1 98.31 46 TRP B CA 1
ATOM 2366 C C . TRP B 1 46 ? -0.504 -24.031 -18.469 1 98.31 46 TRP B C 1
ATOM 2368 O O . TRP B 1 46 ? -1.365 -23.297 -17.984 1 98.31 46 TRP B O 1
ATOM 2378 N N . HIS B 1 47 ? -0.883 -25.125 -19.078 1 96.81 47 HIS B N 1
ATOM 2379 C CA . HIS B 1 47 ? -2.244 -25.422 -19.516 1 96.81 47 HIS B CA 1
ATOM 2380 C C . HIS B 1 47 ? -3.129 -25.828 -18.344 1 96.81 47 HIS B C 1
ATOM 2382 O O . HIS B 1 47 ? -4.355 -25.688 -18.406 1 96.81 47 HIS B O 1
ATOM 2388 N N . GLY B 1 48 ? -2.518 -26.25 -17.328 1 96.38 48 GLY B N 1
ATOM 2389 C CA . GLY B 1 48 ? -3.266 -26.75 -16.188 1 96.38 48 GLY B CA 1
ATOM 2390 C C . GLY B 1 48 ? -3.824 -25.656 -15.297 1 96.38 48 GLY B C 1
ATOM 2391 O O . GLY B 1 48 ? -4.648 -25.922 -14.414 1 96.38 48 GLY B O 1
ATOM 2392 N N . PHE B 1 49 ? -3.365 -24.438 -15.492 1 98.19 49 PHE B N 1
ATOM 2393 C CA . PHE B 1 49 ? -3.883 -23.297 -14.742 1 98.19 49 PHE B CA 1
ATOM 2394 C C . PHE B 1 49 ? -4.887 -22.516 -15.57 1 98.19 49 PHE B C 1
ATOM 2396 O O . PHE B 1 49 ? -4.508 -21.609 -16.328 1 98.19 49 PHE B O 1
ATOM 2403 N N . ASN B 1 50 ? -6.105 -22.859 -15.414 1 98.12 50 ASN B N 1
ATOM 2404 C CA . ASN B 1 50 ? -7.195 -22.219 -16.141 1 98.12 50 ASN B CA 1
ATOM 2405 C C . ASN B 1 50 ? -8.516 -22.312 -15.383 1 98.12 50 ASN B C 1
ATOM 2407 O O . ASN B 1 50 ? -8.586 -22.969 -14.344 1 98.12 50 ASN B O 1
ATOM 2411 N N . LEU B 1 51 ? -9.492 -21.609 -15.914 1 98.38 51 LEU B N 1
ATOM 2412 C CA . LEU B 1 51 ? -10.766 -21.484 -15.219 1 98.38 51 LEU B CA 1
ATOM 2413 C C . LEU B 1 51 ? -11.414 -22.859 -15.031 1 98.38 51 LEU B C 1
ATOM 2415 O O . LEU B 1 51 ? -11.953 -23.156 -13.961 1 98.38 51 LEU B O 1
ATOM 2419 N N . ASN B 1 52 ? -11.352 -23.688 -16.016 1 97.81 52 ASN B N 1
ATOM 2420 C CA . ASN B 1 52 ? -11.961 -25.016 -15.938 1 97.81 52 ASN B CA 1
ATOM 2421 C C . ASN B 1 52 ? -11.312 -25.875 -14.859 1 97.81 52 ASN B C 1
ATOM 2423 O O . ASN B 1 52 ? -12.008 -26.531 -14.078 1 97.81 52 ASN B O 1
ATOM 2427 N N . ALA B 1 53 ? -10.016 -25.906 -14.883 1 98 53 ALA B N 1
ATOM 2428 C CA . ALA B 1 53 ? -9.289 -26.656 -13.867 1 98 53 ALA B CA 1
ATOM 2429 C C . ALA B 1 53 ? -9.617 -26.172 -12.469 1 98 53 ALA B C 1
ATOM 2431 O O . ALA B 1 53 ? -9.805 -26.969 -11.547 1 98 53 ALA B O 1
ATOM 2432 N N . LEU B 1 54 ? -9.656 -24.859 -12.281 1 98.31 54 LEU B N 1
ATOM 2433 C CA . LEU B 1 54 ? -9.992 -24.219 -11.016 1 98.31 54 LEU B CA 1
ATOM 2434 C C . LEU B 1 54 ? -11.391 -24.641 -10.555 1 98.31 54 LEU B C 1
ATOM 2436 O O . LEU B 1 54 ? -11.57 -25.047 -9.398 1 98.31 54 LEU B O 1
ATOM 2440 N N . LEU B 1 55 ? -12.359 -24.547 -11.414 1 97.94 55 LEU B N 1
ATOM 2441 C CA . LEU B 1 55 ? -13.742 -24.859 -11.055 1 97.94 55 LEU B CA 1
ATOM 2442 C C . LEU B 1 55 ? -13.906 -26.344 -10.773 1 97.94 55 LEU B C 1
ATOM 2444 O O . LEU B 1 55 ? -14.688 -26.734 -9.898 1 97.94 55 LEU B O 1
ATOM 2448 N N . GLN B 1 56 ? -13.188 -27.156 -11.477 1 97.19 56 GLN B N 1
ATOM 2449 C CA . GLN B 1 56 ? -13.219 -28.594 -11.227 1 97.19 56 GLN B CA 1
ATOM 2450 C C . GLN B 1 56 ? -12.758 -28.922 -9.812 1 97.19 56 GLN B C 1
ATOM 2452 O O . GLN B 1 56 ? -13.305 -29.828 -9.164 1 97.19 56 GLN B O 1
ATOM 2457 N N . SER B 1 57 ? -11.859 -28.219 -9.328 1 96.62 57 SER B N 1
ATOM 2458 C CA . SER B 1 57 ? -11.242 -28.531 -8.047 1 96.62 57 SER B CA 1
ATOM 2459 C C . SER B 1 57 ? -11.977 -27.844 -6.898 1 96.62 57 SER B C 1
ATOM 2461 O O . SER B 1 57 ? -12.031 -28.359 -5.785 1 96.62 57 SER B O 1
ATOM 2463 N N . TYR B 1 58 ? -12.531 -26.578 -7.188 1 97.69 58 TYR B N 1
ATOM 2464 C CA . TYR B 1 58 ? -12.891 -25.766 -6.031 1 97.69 58 TYR B CA 1
ATOM 2465 C C . TYR B 1 58 ? -14.281 -25.172 -6.203 1 97.69 58 TYR B C 1
ATOM 2467 O O . TYR B 1 58 ? -14.68 -24.281 -5.441 1 97.69 58 TYR B O 1
ATOM 2475 N N . GLN B 1 59 ? -15.023 -25.578 -7.18 1 97.69 59 GLN B N 1
ATOM 2476 C CA . GLN B 1 59 ? -16.328 -24.953 -7.438 1 97.69 59 GLN B CA 1
ATOM 2477 C C . GLN B 1 59 ? -17.219 -25 -6.199 1 97.69 59 GLN B C 1
ATOM 2479 O O . GLN B 1 59 ? -17.875 -24.016 -5.867 1 97.69 59 GLN B O 1
ATOM 2484 N N . ASN B 1 60 ? -17.266 -26.141 -5.543 1 97.5 60 ASN B N 1
ATOM 2485 C CA . ASN B 1 60 ? -18.109 -26.297 -4.367 1 97.5 60 ASN B CA 1
ATOM 2486 C C . ASN B 1 60 ? -17.719 -25.312 -3.27 1 97.5 60 ASN B C 1
ATOM 2488 O O . ASN B 1 60 ? -18.594 -24.656 -2.68 1 97.5 60 ASN B O 1
ATOM 2492 N N . LEU B 1 61 ? -16.469 -25.234 -3 1 98.44 61 LEU B N 1
ATOM 2493 C CA . LEU B 1 61 ? -15.969 -24.281 -2.004 1 98.44 61 LEU B CA 1
ATOM 2494 C C . LEU B 1 61 ? -16.328 -22.859 -2.387 1 98.44 61 LEU B C 1
ATOM 2496 O O . LEU B 1 61 ? -16.812 -22.078 -1.553 1 98.44 61 LEU B O 1
ATOM 2500 N N . LEU B 1 62 ? -16.172 -22.516 -3.645 1 98.75 62 LEU B N 1
ATOM 2501 C CA . LEU B 1 62 ? -16.359 -21.156 -4.156 1 98.75 62 LEU B CA 1
ATOM 2502 C C . LEU B 1 62 ? -17.828 -20.75 -4.074 1 98.75 62 LEU B C 1
ATOM 2504 O O . LEU B 1 62 ? -18.141 -19.578 -3.822 1 98.75 62 LEU B O 1
ATOM 2508 N N . VAL B 1 63 ? -18.688 -21.672 -4.25 1 97.75 63 VAL B N 1
ATOM 2509 C CA . VAL B 1 63 ? -20.109 -21.359 -4.262 1 97.75 63 VAL B CA 1
ATOM 2510 C C . VAL B 1 63 ? -20.656 -21.391 -2.836 1 97.75 63 VAL B C 1
ATOM 2512 O O . VAL B 1 63 ? -21.547 -20.594 -2.492 1 97.75 63 VAL B O 1
ATOM 2515 N N . GLN B 1 64 ? -20.109 -22.188 -1.978 1 97.31 64 GLN B N 1
ATOM 2516 C CA . GLN B 1 64 ? -20.656 -22.391 -0.644 1 97.31 64 GLN B CA 1
ATOM 2517 C C . GLN B 1 64 ? -20.125 -21.375 0.345 1 97.31 64 GLN B C 1
ATOM 2519 O O . GLN B 1 64 ? -20.828 -20.922 1.246 1 97.31 64 GLN B O 1
ATOM 2524 N N . ALA B 1 65 ? -18.844 -21.062 0.223 1 98.19 65 ALA B N 1
ATOM 2525 C CA . ALA B 1 65 ? -18.266 -20.062 1.116 1 98.19 65 ALA B CA 1
ATOM 2526 C C . ALA B 1 65 ? -18.859 -18.688 0.845 1 98.19 65 ALA B C 1
ATOM 2528 O O . ALA B 1 65 ? -19.047 -18.297 -0.312 1 98.19 65 ALA B O 1
ATOM 2529 N N . ARG B 1 66 ? -19.219 -18 1.934 1 97.31 66 ARG B N 1
ATOM 2530 C CA . ARG B 1 66 ? -19.859 -16.703 1.804 1 97.31 66 ARG B CA 1
ATOM 2531 C C . ARG B 1 66 ? -19.156 -15.656 2.66 1 97.31 66 ARG B C 1
ATOM 2533 O O . ARG B 1 66 ? -18.594 -15.977 3.705 1 97.31 66 ARG B O 1
ATOM 2540 N N . LEU B 1 67 ? -19.141 -14.453 2.215 1 96 67 LEU B N 1
ATOM 2541 C CA . LEU B 1 67 ? -18.547 -13.328 2.928 1 96 67 LEU B CA 1
ATOM 2542 C C . LEU B 1 67 ? -19.219 -12.016 2.527 1 96 67 LEU B C 1
ATOM 2544 O O . LEU B 1 67 ? -19.875 -11.945 1.491 1 96 67 LEU B O 1
ATOM 2548 N N . PRO B 1 68 ? -19.094 -11.008 3.348 1 92.19 68 PRO B N 1
ATOM 2549 C CA . PRO B 1 68 ? -19.641 -9.703 2.955 1 92.19 68 PRO B CA 1
ATOM 2550 C C . PRO B 1 68 ? -19.031 -9.188 1.655 1 92.19 68 PRO B C 1
ATOM 2552 O O . PRO B 1 68 ? -17.844 -9.383 1.403 1 92.19 68 PRO B O 1
ATOM 2555 N N . PRO B 1 69 ? -19.875 -8.523 0.845 1 90.94 69 PRO B N 1
ATOM 2556 C CA . PRO B 1 69 ? -19.328 -7.926 -0.371 1 90.94 69 PRO B CA 1
ATOM 2557 C C . PRO B 1 69 ? -18.297 -6.832 -0.076 1 90.94 69 PRO B C 1
ATOM 2559 O O . PRO B 1 69 ? -18.312 -6.246 1.011 1 90.94 69 PRO B O 1
ATOM 2562 N N . ASP B 1 70 ? -17.406 -6.641 -0.904 1 89 70 ASP B N 1
ATOM 2563 C CA . ASP B 1 70 ? -16.406 -5.578 -0.863 1 89 70 ASP B CA 1
ATOM 2564 C C . ASP B 1 70 ? -16.328 -4.848 -2.201 1 89 70 ASP B C 1
ATOM 2566 O O . ASP B 1 70 ? -15.398 -5.07 -2.982 1 89 70 ASP B O 1
ATOM 2570 N N . PRO B 1 71 ? -17.188 -3.943 -2.404 1 84.56 71 PRO B N 1
ATOM 2571 C CA . PRO B 1 71 ? -17.219 -3.266 -3.703 1 84.56 71 PRO B CA 1
ATOM 2572 C C . PRO B 1 71 ? -15.984 -2.393 -3.934 1 84.56 71 PRO B C 1
ATOM 2574 O O . PRO B 1 71 ? -15.469 -1.787 -2.992 1 84.56 71 PRO B O 1
ATOM 2577 N N . MET B 1 72 ? -15.492 -2.359 -5.227 1 89.06 72 MET B N 1
ATOM 2578 C CA . MET B 1 72 ? -14.414 -1.46 -5.621 1 89.06 72 MET B CA 1
ATOM 2579 C C . MET B 1 72 ? -14.859 -0.004 -5.543 1 89.06 72 MET B C 1
ATOM 2581 O O . MET B 1 72 ? -16.047 0.296 -5.727 1 89.06 72 MET B O 1
ATOM 2585 N N . PRO B 1 73 ? -13.852 0.853 -5.156 1 81.81 73 PRO B N 1
ATOM 2586 C CA . PRO B 1 73 ? -14.219 2.27 -5.199 1 81.81 73 PRO B CA 1
ATOM 2587 C C . PRO B 1 73 ? -14.758 2.699 -6.562 1 81.81 73 PRO B C 1
ATOM 2589 O O . PRO B 1 73 ? -14.273 2.236 -7.598 1 81.81 73 PRO B O 1
ATOM 2592 N N . THR B 1 74 ? -15.664 3.559 -6.52 1 80.62 74 THR B N 1
ATOM 2593 C CA . THR B 1 74 ? -16.312 3.99 -7.754 1 80.62 74 THR B CA 1
ATOM 2594 C C . THR B 1 74 ? -15.508 5.094 -8.43 1 80.62 74 THR B C 1
ATOM 2596 O O . THR B 1 74 ? -15.633 5.309 -9.641 1 80.62 74 THR B O 1
ATOM 2599 N N . SER B 1 75 ? -14.695 5.812 -7.672 1 82.62 75 SER B N 1
ATOM 2600 C CA . SER B 1 75 ? -13.875 6.863 -8.266 1 82.62 75 SER B CA 1
ATOM 2601 C C . SER B 1 75 ? -12.648 6.281 -8.969 1 82.62 75 SER B C 1
ATOM 2603 O O . SER B 1 75 ? -11.93 5.461 -8.391 1 82.62 75 SER B O 1
ATOM 2605 N N . PRO B 1 76 ? -12.477 6.691 -10.164 1 84.5 76 PRO B N 1
ATOM 2606 C CA . PRO B 1 76 ? -11.281 6.199 -10.859 1 84.5 76 PRO B CA 1
ATOM 2607 C C . PRO B 1 76 ? -9.984 6.633 -10.18 1 84.5 76 PRO B C 1
ATOM 2609 O O . PRO B 1 76 ? -9.891 7.762 -9.688 1 84.5 76 PRO B O 1
ATOM 2612 N N . PRO B 1 77 ? -9.07 5.699 -10.117 1 91.38 77 PRO B N 1
ATOM 2613 C CA . PRO B 1 77 ? -7.777 6.102 -9.562 1 91.38 77 PRO B CA 1
ATOM 2614 C C . PRO B 1 77 ? -7.035 7.09 -10.461 1 91.38 77 PRO B C 1
ATOM 2616 O O . PRO B 1 77 ? -7.238 7.102 -11.672 1 91.38 77 PRO B O 1
ATOM 2619 N N . ARG B 1 78 ? -6.246 7.938 -9.859 1 93 78 ARG B N 1
ATOM 2620 C CA . ARG B 1 78 ? -5.363 8.828 -10.602 1 93 78 ARG B CA 1
ATOM 2621 C C . ARG B 1 78 ? -4.23 8.047 -11.266 1 93 78 ARG B C 1
ATOM 2623 O O . ARG B 1 78 ? -3.85 6.977 -10.789 1 93 78 ARG B O 1
ATOM 2630 N N . ALA B 1 79 ? -3.668 8.641 -12.328 1 96.56 79 ALA B N 1
ATOM 2631 C CA . ALA B 1 79 ? -2.564 8 -13.039 1 96.56 79 ALA B CA 1
ATOM 2632 C C . ALA B 1 79 ? -1.365 7.797 -12.117 1 96.56 79 ALA B C 1
ATOM 2634 O O . ALA B 1 79 ? -1.004 8.688 -11.344 1 96.56 79 ALA B O 1
ATOM 2635 N N . ILE B 1 80 ? -0.789 6.59 -12.156 1 96.5 80 ILE B N 1
ATOM 2636 C CA . ILE B 1 80 ? 0.406 6.316 -11.367 1 96.5 80 ILE B CA 1
ATOM 2637 C C . ILE B 1 80 ? 1.639 6.848 -12.094 1 96.5 80 ILE B C 1
ATOM 2639 O O . ILE B 1 80 ? 1.716 6.789 -13.32 1 96.5 80 ILE B O 1
ATOM 2643 N N . THR B 1 81 ? 2.633 7.363 -11.352 1 94.56 81 THR B N 1
ATOM 2644 C CA . THR B 1 81 ? 3.811 8.016 -11.906 1 94.56 81 THR B CA 1
ATOM 2645 C C . THR B 1 81 ? 5.082 7.277 -11.5 1 94.56 81 THR B C 1
ATOM 2647 O O . THR B 1 81 ? 6.188 7.672 -11.883 1 94.56 81 THR B O 1
ATOM 2650 N N . ALA B 1 82 ? 4.957 6.262 -10.703 1 94.81 82 ALA B N 1
ATOM 2651 C CA . ALA B 1 82 ? 6.109 5.562 -10.141 1 94.81 82 ALA B CA 1
ATOM 2652 C C . ALA B 1 82 ? 5.73 4.148 -9.703 1 94.81 82 ALA B C 1
ATOM 2654 O O . ALA B 1 82 ? 4.547 3.83 -9.562 1 94.81 82 ALA B O 1
ATOM 2655 N N . GLU B 1 83 ? 6.719 3.318 -9.453 1 94.38 83 GLU B N 1
ATOM 2656 C CA . GLU B 1 83 ? 6.523 1.955 -8.969 1 94.38 83 GLU B CA 1
ATOM 2657 C C . GLU B 1 83 ? 5.836 1.943 -7.609 1 94.38 83 GLU B C 1
ATOM 2659 O O . GLU B 1 83 ? 4.973 1.101 -7.355 1 94.38 83 GLU B O 1
ATOM 2664 N N . ASN B 1 84 ? 6.191 2.928 -6.801 1 94.06 84 ASN B N 1
ATOM 2665 C CA . ASN B 1 84 ? 5.598 3.004 -5.469 1 94.06 84 ASN B CA 1
ATOM 2666 C C . ASN B 1 84 ? 4.098 3.279 -5.543 1 94.06 84 ASN B C 1
ATOM 2668 O O . ASN B 1 84 ? 3.332 2.795 -4.707 1 94.06 84 ASN B O 1
ATOM 2672 N N . ALA B 1 85 ? 3.75 4.094 -6.48 1 96.44 85 ALA B N 1
ATOM 2673 C CA . ALA B 1 85 ? 2.332 4.398 -6.652 1 96.44 85 ALA B CA 1
ATOM 2674 C C . ALA B 1 85 ? 1.548 3.148 -7.043 1 96.44 85 ALA B C 1
ATOM 2676 O O . ALA B 1 85 ? 0.432 2.934 -6.566 1 96.44 85 ALA B O 1
ATOM 2677 N N . LEU B 1 86 ? 2.123 2.346 -7.891 1 97.75 86 LEU B N 1
ATOM 2678 C CA . LEU B 1 86 ? 1.466 1.099 -8.266 1 97.75 86 LEU B CA 1
ATOM 2679 C C . LEU B 1 86 ? 1.357 0.16 -7.07 1 97.75 86 LEU B C 1
ATOM 2681 O O . LEU B 1 86 ? 0.296 -0.417 -6.82 1 97.75 86 LEU B O 1
ATOM 2685 N N . ARG B 1 87 ? 2.424 0.017 -6.332 1 97.69 87 ARG B N 1
ATOM 2686 C CA . ARG B 1 87 ? 2.404 -0.844 -5.156 1 97.69 87 ARG B CA 1
ATOM 2687 C C . ARG B 1 87 ? 1.335 -0.394 -4.164 1 97.69 87 ARG B C 1
ATOM 2689 O O . ARG B 1 87 ? 0.676 -1.225 -3.537 1 97.69 87 ARG B O 1
ATOM 2696 N N . SER B 1 88 ? 1.236 0.895 -4.055 1 97.38 88 SER B N 1
ATOM 2697 C CA . SER B 1 88 ? 0.197 1.44 -3.188 1 97.38 88 SER B CA 1
ATOM 2698 C C . SER B 1 88 ? -1.192 1.027 -3.662 1 97.38 88 SER B C 1
ATOM 2700 O O . SER B 1 88 ? -2.041 0.641 -2.857 1 97.38 88 SER B O 1
ATOM 2702 N N . LYS B 1 89 ? -1.458 1.07 -4.938 1 97.56 89 LYS B N 1
ATOM 2703 C CA . LYS B 1 89 ? -2.754 0.686 -5.488 1 97.56 89 LYS B CA 1
ATOM 2704 C C . LYS B 1 89 ? -3 -0.811 -5.324 1 97.56 89 LYS B C 1
ATOM 2706 O O . LYS B 1 89 ? -4.125 -1.232 -5.043 1 97.56 89 LYS B O 1
ATOM 2711 N N . ILE B 1 90 ? -1.95 -1.561 -5.5 1 98.19 90 ILE B N 1
ATOM 2712 C CA . ILE B 1 90 ? -2.074 -3.002 -5.316 1 98.19 90 ILE B CA 1
ATOM 2713 C C . ILE B 1 90 ? -2.414 -3.312 -3.861 1 98.19 90 ILE B C 1
ATOM 2715 O O . ILE B 1 90 ? -3.256 -4.172 -3.584 1 98.19 90 ILE B O 1
ATOM 2719 N N . SER B 1 91 ? -1.766 -2.607 -2.951 1 97.44 91 SER B N 1
ATOM 2720 C CA . SER B 1 91 ? -2.049 -2.775 -1.528 1 97.44 91 SER B CA 1
ATOM 2721 C C . SER B 1 91 ? -3.486 -2.385 -1.201 1 97.44 91 SER B C 1
ATOM 2723 O O . SER B 1 91 ? -4.098 -2.957 -0.296 1 97.44 91 SER B O 1
ATOM 2725 N N . GLU B 1 92 ? -3.984 -1.479 -1.952 1 96.06 92 GLU B N 1
ATOM 2726 C CA . GLU B 1 92 ? -5.332 -0.963 -1.723 1 96.06 92 GLU B CA 1
ATOM 2727 C C . GLU B 1 92 ? -6.383 -1.863 -2.363 1 96.06 92 GLU B C 1
ATOM 2729 O O . GLU B 1 92 ? -7.375 -2.223 -1.722 1 96.06 92 GLU B O 1
ATOM 2734 N N . TYR B 1 93 ? -6.168 -2.316 -3.568 1 96.69 93 TYR B N 1
ATOM 2735 C CA . TYR B 1 93 ? -7.223 -2.949 -4.352 1 96.69 93 TYR B CA 1
ATOM 2736 C C . TYR B 1 93 ? -7.133 -4.469 -4.266 1 96.69 93 TYR B C 1
ATOM 2738 O O . TYR B 1 93 ? -8.148 -5.16 -4.355 1 96.69 93 TYR B O 1
ATOM 2746 N N . VAL B 1 94 ? -5.922 -4.938 -4.121 1 98.06 94 VAL B N 1
ATOM 2747 C CA . VAL B 1 94 ? -5.734 -6.359 -4.391 1 98.06 94 VAL B CA 1
ATOM 2748 C C . VAL B 1 94 ? -5.48 -7.105 -3.082 1 98.06 94 VAL B C 1
ATOM 2750 O O . VAL B 1 94 ? -6.203 -8.047 -2.748 1 98.06 94 VAL B O 1
ATOM 2753 N N . PHE B 1 95 ? -4.625 -6.672 -2.238 1 97.69 95 PHE B N 1
ATOM 2754 C CA . PHE B 1 95 ? -4.141 -7.418 -1.085 1 97.69 95 PHE B CA 1
ATOM 2755 C C . PHE B 1 95 ? -5.289 -7.789 -0.158 1 97.69 95 PHE B C 1
ATOM 2757 O O . PHE B 1 95 ? -5.496 -8.969 0.138 1 97.69 95 PHE B O 1
ATOM 2764 N N . PRO B 1 96 ? -6.062 -6.773 0.264 1 96.06 96 PRO B N 1
ATOM 2765 C CA . PRO B 1 96 ? -7.082 -7.141 1.247 1 96.06 96 PRO B CA 1
ATOM 2766 C C . PRO B 1 96 ? -8.109 -8.125 0.693 1 96.06 96 PRO B C 1
ATOM 2768 O O . PRO B 1 96 ? -8.602 -8.984 1.428 1 96.06 96 PRO B O 1
ATOM 2771 N N . ARG B 1 97 ? -8.398 -8.039 -0.535 1 97 97 ARG B N 1
ATOM 2772 C CA . ARG B 1 97 ? -9.422 -8.883 -1.136 1 97 97 ARG B CA 1
ATOM 2773 C C . ARG B 1 97 ? -8.93 -10.32 -1.284 1 97 97 ARG B C 1
ATOM 2775 O O . ARG B 1 97 ? -9.664 -11.266 -1.018 1 97 97 ARG B O 1
ATOM 2782 N N . VAL B 1 98 ? -7.684 -10.453 -1.709 1 98.44 98 VAL B N 1
ATOM 2783 C CA . VAL B 1 98 ? -7.117 -11.797 -1.821 1 98.44 98 VAL B CA 1
ATOM 2784 C C . VAL B 1 98 ? -6.988 -12.422 -0.434 1 98.44 98 VAL B C 1
ATOM 2786 O O . VAL B 1 98 ? -7.332 -13.586 -0.239 1 98.44 98 VAL B O 1
ATOM 2789 N N . ARG B 1 99 ? -6.562 -11.648 0.559 1 97.31 99 ARG B N 1
ATOM 2790 C CA . ARG B 1 99 ? -6.406 -12.141 1.924 1 97.31 99 ARG B CA 1
ATOM 2791 C C . ARG B 1 99 ? -7.742 -12.602 2.498 1 97.31 99 ARG B C 1
ATOM 2793 O O . ARG B 1 99 ? -7.836 -13.68 3.09 1 97.31 99 ARG B O 1
ATOM 2800 N N . ARG B 1 100 ? -8.758 -11.781 2.33 1 96.38 100 ARG B N 1
ATOM 2801 C CA . ARG B 1 100 ? -10.086 -12.102 2.842 1 96.38 100 ARG B CA 1
ATOM 2802 C C . ARG B 1 100 ? -10.648 -13.344 2.164 1 96.38 100 ARG B C 1
ATOM 2804 O O . ARG B 1 100 ? -11.289 -14.18 2.814 1 96.38 100 ARG B O 1
ATOM 2811 N N . ALA B 1 101 ? -10.398 -13.414 0.903 1 98.12 101 ALA B N 1
ATOM 2812 C CA . ALA B 1 101 ? -10.883 -14.562 0.149 1 98.12 101 ALA B CA 1
ATOM 2813 C C . ALA B 1 101 ? -10.211 -15.852 0.625 1 98.12 101 ALA B C 1
ATOM 2815 O O . ALA B 1 101 ? -10.875 -16.875 0.808 1 98.12 101 ALA B O 1
ATOM 2816 N N . LEU B 1 102 ? -8.898 -15.812 0.783 1 98.5 102 LEU B N 1
ATOM 2817 C CA . LEU B 1 102 ? -8.172 -16.984 1.274 1 98.5 102 LEU B CA 1
ATOM 2818 C C . LEU B 1 102 ? -8.664 -17.375 2.662 1 98.5 102 LEU B C 1
ATOM 2820 O O . LEU B 1 102 ? -8.953 -18.547 2.91 1 98.5 102 LEU B O 1
ATOM 2824 N N . ARG B 1 103 ? -8.789 -16.438 3.527 1 97.5 103 ARG B N 1
ATOM 2825 C CA . ARG B 1 103 ? -9.258 -16.703 4.883 1 97.5 103 ARG B CA 1
ATOM 2826 C C . ARG B 1 103 ? -10.641 -17.359 4.863 1 97.5 103 ARG B C 1
ATOM 2828 O O . ARG B 1 103 ? -10.883 -18.328 5.57 1 97.5 103 ARG B O 1
ATOM 2835 N N . THR B 1 104 ? -11.547 -16.766 4.082 1 97.69 104 THR B N 1
ATOM 2836 C CA . THR B 1 104 ? -12.906 -17.281 3.973 1 97.69 104 THR B CA 1
ATOM 2837 C C . THR B 1 104 ? -12.898 -18.719 3.469 1 97.69 104 THR B C 1
ATOM 2839 O O . THR B 1 104 ? -13.625 -19.578 3.988 1 97.69 104 THR B O 1
ATOM 2842 N N . GLY B 1 105 ? -12.086 -18.969 2.416 1 98.5 105 GLY B N 1
ATOM 2843 C CA . GLY B 1 105 ? -11.969 -20.312 1.882 1 98.5 105 GLY B CA 1
ATOM 2844 C C . GLY B 1 105 ? -11.469 -21.328 2.902 1 98.5 105 GLY B C 1
ATOM 2845 O O . GLY B 1 105 ? -12.07 -22.391 3.078 1 98.5 105 GLY B O 1
ATOM 2846 N N . PHE B 1 106 ? -10.422 -21.016 3.59 1 98.38 106 PHE B N 1
ATOM 2847 C CA . PHE B 1 106 ? -9.844 -21.938 4.559 1 98.38 106 PHE B CA 1
ATOM 2848 C C . PHE B 1 106 ? -10.766 -22.109 5.762 1 98.38 106 PHE B C 1
ATOM 2850 O O . PHE B 1 106 ? -10.867 -23.203 6.316 1 98.38 106 PHE B O 1
ATOM 2857 N N . ASP B 1 107 ? -11.422 -21.016 6.199 1 97.38 107 ASP B N 1
ATOM 2858 C CA . ASP B 1 107 ? -12.398 -21.109 7.277 1 97.38 107 ASP B CA 1
ATOM 2859 C C . ASP B 1 107 ? -13.516 -22.094 6.914 1 97.38 107 ASP B C 1
ATOM 2861 O O . ASP B 1 107 ? -13.945 -22.891 7.746 1 97.38 107 ASP B O 1
ATOM 2865 N N . GLN B 1 108 ? -13.992 -22 5.707 1 98.06 108 GLN B N 1
ATOM 2866 C CA . GLN B 1 108 ? -15.047 -22.906 5.234 1 98.06 108 GLN B CA 1
ATOM 2867 C C . GLN B 1 108 ? -14.57 -24.359 5.219 1 98.06 108 GLN B C 1
ATOM 2869 O O . GLN B 1 108 ? -15.297 -25.25 5.652 1 98.06 108 GLN B O 1
ATOM 2874 N N . LEU B 1 109 ? -13.383 -24.578 4.672 1 98.19 109 LEU B N 1
ATOM 2875 C CA . LEU B 1 109 ? -12.828 -25.922 4.629 1 98.19 109 LEU B CA 1
ATOM 2876 C C . LEU B 1 109 ? -12.68 -26.5 6.031 1 98.19 109 LEU B C 1
ATOM 2878 O O . LEU B 1 109 ? -12.938 -27.688 6.258 1 98.19 109 LEU B O 1
ATOM 2882 N N . MET B 1 110 ? -12.258 -25.656 6.945 1 97.31 110 MET B N 1
ATOM 2883 C CA . MET B 1 110 ? -12.125 -26.094 8.336 1 97.31 110 MET B CA 1
ATOM 2884 C C . MET B 1 110 ? -13.484 -26.438 8.93 1 97.31 110 MET B C 1
ATOM 2886 O O . MET B 1 110 ? -13.625 -27.438 9.633 1 97.31 110 MET B O 1
ATOM 2890 N N . ALA B 1 111 ? -14.445 -25.641 8.656 1 96.56 111 ALA B N 1
ATOM 2891 C CA . ALA B 1 111 ? -15.789 -25.812 9.211 1 96.56 111 ALA B CA 1
ATOM 2892 C C . ALA B 1 111 ? -16.406 -27.141 8.766 1 96.56 111 ALA B C 1
ATOM 2894 O O . ALA B 1 111 ? -17.156 -27.766 9.516 1 96.56 111 ALA B O 1
ATOM 2895 N N . ILE B 1 112 ? -16.047 -27.609 7.633 1 96.06 112 ILE B N 1
ATOM 2896 C CA . ILE B 1 112 ? -16.672 -28.812 7.117 1 96.06 112 ILE B CA 1
ATOM 2897 C C . ILE B 1 112 ? -15.68 -29.984 7.191 1 96.06 112 ILE B C 1
ATOM 2899 O O . ILE B 1 112 ? -15.867 -31 6.535 1 96.06 112 ILE B O 1
ATOM 2903 N N . ASN B 1 113 ? -14.531 -29.766 7.832 1 95.81 113 ASN B N 1
ATOM 2904 C CA . ASN B 1 113 ? -13.508 -30.781 8.07 1 95.81 113 ASN B CA 1
ATOM 2905 C C . ASN B 1 113 ? -12.93 -31.312 6.766 1 95.81 113 ASN B C 1
ATOM 2907 O O . ASN B 1 113 ? -12.797 -32.531 6.59 1 95.81 113 ASN B O 1
ATOM 2911 N N . GLN B 1 114 ? -12.641 -30.375 5.852 1 95.25 114 GLN B N 1
ATOM 2912 C CA . GLN B 1 114 ? -12.094 -30.75 4.555 1 95.25 114 GLN B CA 1
ATOM 2913 C C . GLN B 1 114 ? -10.789 -30.016 4.27 1 95.25 114 GLN B C 1
ATOM 2915 O O . GLN B 1 114 ? -10.453 -29.766 3.111 1 95.25 114 GLN B O 1
ATOM 2920 N N . LEU B 1 115 ? -10.219 -29.516 5.32 1 93.12 115 LEU B N 1
ATOM 2921 C CA . LEU B 1 115 ? -8.906 -28.891 5.133 1 93.12 115 LEU B CA 1
ATOM 2922 C C . LEU B 1 115 ? -7.891 -29.922 4.641 1 93.12 115 LEU B C 1
ATOM 2924 O O . LEU B 1 115 ? -7.043 -29.594 3.801 1 93.12 115 LEU B O 1
ATOM 2928 N N . ASN B 1 116 ? -7.984 -31.156 5.098 1 90.88 116 ASN B N 1
ATOM 2929 C CA . ASN B 1 116 ? -7.133 -32.25 4.676 1 90.88 116 ASN B CA 1
ATOM 2930 C C . ASN B 1 116 ? -5.652 -31.906 4.805 1 90.88 116 ASN B C 1
ATOM 2932 O O . ASN B 1 116 ? -5.207 -31.453 5.859 1 90.88 116 ASN B O 1
ATOM 2936 N N . ASP B 1 117 ? -4.848 -31.953 3.811 1 92.25 117 ASP B N 1
ATOM 2937 C CA . ASP B 1 117 ? -3.404 -31.734 3.857 1 92.25 117 ASP B CA 1
ATOM 2938 C C . ASP B 1 117 ? -3.043 -30.328 3.404 1 92.25 117 ASP B C 1
ATOM 2940 O O . ASP B 1 117 ? -1.885 -30.047 3.086 1 92.25 117 ASP B O 1
ATOM 2944 N N . LEU B 1 118 ? -4.062 -29.484 3.398 1 97.12 118 LEU B N 1
ATOM 2945 C CA . LEU B 1 118 ? -3.801 -28.094 3.004 1 97.12 118 LEU B CA 1
ATOM 2946 C C . LEU B 1 118 ? -3.242 -27.297 4.176 1 97.12 118 LEU B C 1
ATOM 2948 O O . LEU B 1 118 ? -3.729 -27.406 5.301 1 97.12 118 LEU B O 1
ATOM 2952 N N . THR B 1 119 ? -2.221 -26.562 3.969 1 98 119 THR B N 1
ATOM 2953 C CA . THR B 1 119 ? -1.722 -25.578 4.91 1 98 119 THR B CA 1
ATOM 2954 C C . THR B 1 119 ? -2.375 -24.219 4.66 1 98 119 THR B C 1
ATOM 2956 O O . THR B 1 119 ? -2.156 -23.594 3.615 1 98 119 THR B O 1
ATOM 2959 N N . PRO B 1 120 ? -3.184 -23.75 5.586 1 98.31 120 PRO B N 1
ATOM 2960 C CA . PRO B 1 120 ? -3.756 -22.406 5.371 1 98.31 120 PRO B CA 1
ATOM 2961 C C . PRO B 1 120 ? -2.691 -21.344 5.117 1 98.31 120 PRO B C 1
ATOM 2963 O O . PRO B 1 120 ? -1.719 -21.25 5.871 1 98.31 120 PRO B O 1
ATOM 2966 N N . VAL B 1 121 ? -2.871 -20.547 4.078 1 98.5 121 VAL B N 1
ATOM 2967 C CA . VAL B 1 121 ? -1.917 -19.5 3.719 1 98.5 121 VAL B CA 1
ATOM 2968 C C . VAL B 1 121 ? -2.633 -18.156 3.635 1 98.5 121 VAL B C 1
ATOM 2970 O O . VAL B 1 121 ? -3.861 -18.109 3.541 1 98.5 121 VAL B O 1
ATOM 2973 N N . SER B 1 122 ? -1.884 -17.125 3.773 1 97.94 122 SER B N 1
ATOM 2974 C CA . SER B 1 122 ? -2.322 -15.75 3.518 1 97.94 122 SER B CA 1
ATOM 2975 C C . SER B 1 122 ? -1.456 -15.086 2.453 1 97.94 122 SER B C 1
ATOM 2977 O O . SER B 1 122 ? -0.614 -15.734 1.832 1 97.94 122 SER B O 1
ATOM 2979 N N . PHE B 1 123 ? -1.763 -13.906 2.119 1 98.12 123 PHE B N 1
ATOM 2980 C CA . PHE B 1 123 ? -1.145 -13.172 1.027 1 98.12 123 PHE B CA 1
ATOM 2981 C C . PHE B 1 123 ? -0.845 -11.734 1.448 1 98.12 123 PHE B C 1
ATOM 2983 O O . PHE B 1 123 ? -1.711 -11.047 1.998 1 98.12 123 PHE B O 1
ATOM 2990 N N . ASP B 1 124 ? 0.379 -11.258 1.282 1 97.75 124 ASP B N 1
ATOM 2991 C CA . ASP B 1 124 ? 0.78 -9.906 1.649 1 97.75 124 ASP B CA 1
ATOM 2992 C C . ASP B 1 124 ? 2.133 -9.547 1.037 1 97.75 124 ASP B C 1
ATOM 2994 O O . ASP B 1 124 ? 2.557 -10.164 0.056 1 97.75 124 ASP B O 1
ATOM 2998 N N . VAL B 1 125 ? 2.828 -8.516 1.521 1 97.81 125 VAL B N 1
ATOM 2999 C CA . VAL B 1 125 ? 4.133 -8.102 1.011 1 97.81 125 VAL B CA 1
ATOM 3000 C C . VAL B 1 125 ? 5.152 -9.219 1.234 1 97.81 125 VAL B C 1
ATOM 3002 O O . VAL B 1 125 ? 4.969 -10.07 2.104 1 97.81 125 VAL B O 1
ATOM 3005 N N . GLY B 1 126 ? 6.227 -9.133 0.431 1 98 126 GLY B N 1
ATOM 3006 C CA . GLY B 1 126 ? 7.227 -10.18 0.409 1 98 126 GLY B CA 1
ATOM 3007 C C . GLY B 1 126 ? 7.828 -10.469 1.774 1 98 126 GLY B C 1
ATOM 3008 O O . GLY B 1 126 ? 8.102 -11.617 2.111 1 98 126 GLY B O 1
ATOM 3009 N N . GLU B 1 127 ? 7.953 -9.484 2.621 1 96.12 127 GLU B N 1
ATOM 3010 C CA . GLU B 1 127 ? 8.664 -9.586 3.893 1 96.12 127 GLU B CA 1
ATOM 3011 C C . GLU B 1 127 ? 7.809 -10.273 4.949 1 96.12 127 GLU B C 1
ATOM 3013 O O . GLU B 1 127 ? 8.273 -10.531 6.062 1 96.12 127 GLU B O 1
ATOM 3018 N N . CYS B 1 128 ? 6.574 -10.625 4.566 1 96.25 128 CYS B N 1
ATOM 3019 C CA . CYS B 1 128 ? 5.754 -11.445 5.445 1 96.25 128 CYS B CA 1
ATOM 3020 C C . CYS B 1 128 ? 6.23 -12.898 5.438 1 96.25 128 CYS B C 1
ATOM 3022 O O . CYS B 1 128 ? 5.844 -13.688 6.301 1 96.25 128 CYS B O 1
ATOM 3024 N N . ALA B 1 129 ? 7.004 -13.258 4.438 1 97.31 129 ALA B N 1
ATOM 3025 C CA . ALA B 1 129 ? 7.789 -14.484 4.434 1 97.31 129 ALA B CA 1
ATOM 3026 C C . ALA B 1 129 ? 9.25 -14.203 4.77 1 97.31 129 ALA B C 1
ATOM 3028 O O . ALA B 1 129 ? 9.641 -13.047 4.941 1 97.31 129 ALA B O 1
ATOM 3029 N N . GLU B 1 130 ? 10.016 -15.234 4.895 1 96.81 130 GLU B N 1
ATOM 3030 C CA . GLU B 1 130 ? 11.445 -15.117 5.191 1 96.81 130 GLU B CA 1
ATOM 3031 C C . GLU B 1 130 ? 12.172 -14.336 4.102 1 96.81 130 GLU B C 1
ATOM 3033 O O . GLU B 1 130 ? 11.898 -14.516 2.914 1 96.81 130 GLU B O 1
ATOM 3038 N N . VAL B 1 131 ? 13.039 -13.43 4.527 1 95.81 131 VAL B N 1
ATOM 3039 C CA . VAL B 1 131 ? 13.938 -12.734 3.607 1 95.81 131 VAL B CA 1
ATOM 3040 C C . VAL B 1 131 ? 15.266 -13.484 3.531 1 95.81 131 VAL B C 1
ATOM 3042 O O . VAL B 1 131 ? 15.992 -13.57 4.523 1 95.81 131 VAL B O 1
ATOM 3045 N N . ILE B 1 132 ? 15.578 -14.016 2.389 1 96.88 132 ILE B N 1
ATOM 3046 C CA . ILE B 1 132 ? 16.781 -14.812 2.207 1 96.88 132 ILE B CA 1
ATOM 3047 C C . ILE B 1 132 ? 17.828 -14 1.459 1 96.88 132 ILE B C 1
ATOM 3049 O O . ILE B 1 132 ? 17.609 -13.57 0.324 1 96.88 132 ILE B O 1
ATOM 3053 N N . ASP B 1 133 ? 18.969 -13.75 2.014 1 95.94 133 ASP B N 1
ATOM 3054 C CA . ASP B 1 133 ? 20.109 -13.062 1.435 1 95.94 133 ASP B CA 1
ATOM 3055 C C . ASP B 1 133 ? 19.734 -11.664 0.95 1 95.94 133 ASP B C 1
ATOM 3057 O O . ASP B 1 133 ? 20.141 -11.242 -0.136 1 95.94 133 ASP B O 1
ATOM 3061 N N . ALA B 1 134 ? 18.781 -11.016 1.577 1 92.5 134 ALA B N 1
ATOM 3062 C CA . ALA B 1 134 ? 18.375 -9.625 1.386 1 92.5 134 ALA B CA 1
ATOM 3063 C C . ALA B 1 134 ? 17.562 -9.461 0.111 1 92.5 134 ALA B C 1
ATOM 3065 O O . ALA B 1 134 ? 17.328 -8.336 -0.344 1 92.5 134 ALA B O 1
ATOM 3066 N N . PHE B 1 135 ? 17.156 -10.562 -0.498 1 96.5 135 PHE B N 1
ATOM 3067 C CA . PHE B 1 135 ? 16.234 -10.484 -1.625 1 96.5 135 PHE B CA 1
ATOM 3068 C C . PHE B 1 135 ? 14.789 -10.375 -1.141 1 96.5 135 PHE B C 1
ATOM 3070 O O . PHE B 1 135 ? 14.359 -11.156 -0.287 1 96.5 135 PHE B O 1
ATOM 3077 N N . LYS B 1 136 ? 14.094 -9.367 -1.655 1 95.12 136 LYS B N 1
ATOM 3078 C CA . LYS B 1 136 ? 12.75 -9.078 -1.167 1 95.12 136 LYS B CA 1
ATOM 3079 C C . LYS B 1 136 ? 11.742 -9.062 -2.312 1 95.12 136 LYS B C 1
ATOM 3081 O O . LYS B 1 136 ? 11.531 -8.023 -2.943 1 95.12 136 LYS B O 1
ATOM 3086 N N . PRO B 1 137 ? 11.094 -10.227 -2.602 1 97.88 137 PRO B N 1
ATOM 3087 C CA . PRO B 1 137 ? 9.953 -10.156 -3.516 1 97.88 137 PRO B CA 1
ATOM 3088 C C . PRO B 1 137 ? 8.922 -9.117 -3.082 1 97.88 137 PRO B C 1
ATOM 3090 O O . PRO B 1 137 ? 8.844 -8.766 -1.9 1 97.88 137 PRO B O 1
ATOM 3093 N N . ASP B 1 138 ? 8.133 -8.633 -3.965 1 98.25 138 ASP B N 1
ATOM 3094 C CA . ASP B 1 138 ? 7.109 -7.652 -3.611 1 98.25 138 ASP B CA 1
ATOM 3095 C C . ASP B 1 138 ? 5.984 -8.297 -2.805 1 98.25 138 ASP B C 1
ATOM 3097 O O . ASP B 1 138 ? 5.359 -7.645 -1.969 1 98.25 138 ASP B O 1
ATOM 3101 N N . THR B 1 139 ? 5.734 -9.602 -3.096 1 98.62 139 THR B N 1
ATOM 3102 C CA . THR B 1 139 ? 4.617 -10.266 -2.439 1 98.62 139 THR B CA 1
ATOM 3103 C C . THR B 1 139 ? 5.016 -11.664 -1.971 1 98.62 139 THR B C 1
ATOM 3105 O O . THR B 1 139 ? 6.039 -12.195 -2.402 1 98.62 139 THR B O 1
ATOM 3108 N N . ALA B 1 140 ? 4.188 -12.211 -1.094 1 98.5 140 ALA B N 1
ATOM 3109 C CA . ALA B 1 140 ? 4.418 -13.562 -0.599 1 98.5 140 ALA B CA 1
ATOM 3110 C C . ALA B 1 140 ? 3.105 -14.242 -0.223 1 98.5 140 ALA B C 1
ATOM 3112 O O . ALA B 1 140 ? 2.189 -13.594 0.292 1 98.5 140 ALA B O 1
ATOM 3113 N N . TYR B 1 141 ? 3.029 -15.492 -0.541 1 98.75 141 TYR B N 1
ATOM 3114 C CA . TYR B 1 141 ? 2.131 -16.406 0.151 1 98.75 141 TYR B CA 1
ATOM 3115 C C . TYR B 1 141 ? 2.852 -17.125 1.286 1 98.75 141 TYR B C 1
ATOM 3117 O O . TYR B 1 141 ? 3.963 -17.641 1.104 1 98.75 141 TYR B O 1
ATOM 3125 N N . PHE B 1 142 ? 2.262 -17.156 2.434 1 98.31 142 PHE B N 1
ATOM 3126 C CA . PHE B 1 142 ? 2.945 -17.703 3.596 1 98.31 142 PHE B CA 1
ATOM 3127 C C . PHE B 1 142 ? 1.96 -18.422 4.516 1 98.31 142 PHE B C 1
ATOM 3129 O O . PHE B 1 142 ? 0.775 -18.078 4.547 1 98.31 142 PHE B O 1
ATOM 3136 N N . ALA B 1 143 ? 2.434 -19.375 5.234 1 98.12 143 ALA B N 1
ATOM 3137 C CA . ALA B 1 143 ? 1.605 -20.125 6.176 1 98.12 143 ALA B CA 1
ATOM 3138 C C . ALA B 1 143 ? 1.134 -19.234 7.32 1 98.12 143 ALA B C 1
ATOM 3140 O O . ALA B 1 143 ? 1.946 -18.578 7.984 1 98.12 143 ALA B O 1
ATOM 3141 N N . VAL B 1 144 ? -0.153 -19.281 7.621 1 96.62 144 VAL B N 1
ATOM 3142 C CA . VAL B 1 144 ? -0.757 -18.391 8.609 1 96.62 144 VAL B CA 1
ATOM 3143 C C . VAL B 1 144 ? -0.324 -18.812 10.016 1 96.62 144 VAL B C 1
ATOM 3145 O O . VAL B 1 144 ? -0.199 -17.969 10.914 1 96.62 144 VAL B O 1
ATOM 3148 N N . ALA B 1 145 ? -0.007 -20.062 10.172 1 96.44 145 ALA B N 1
ATOM 3149 C CA . ALA B 1 145 ? 0.296 -20.625 11.484 1 96.44 145 ALA B CA 1
ATOM 3150 C C . ALA B 1 145 ? 1.7 -20.234 11.938 1 96.44 145 ALA B C 1
ATOM 3152 O O . ALA B 1 145 ? 2.029 -20.328 13.125 1 96.44 145 ALA B O 1
ATOM 3153 N N . LEU B 1 146 ? 2.58 -19.812 11.039 1 96.75 146 LEU B N 1
ATOM 3154 C CA . LEU B 1 146 ? 3.951 -19.453 11.383 1 96.75 146 LEU B CA 1
ATOM 3155 C C . LEU B 1 146 ? 4.043 -17.969 11.758 1 96.75 146 LEU B C 1
ATOM 3157 O O . LEU B 1 146 ? 3.285 -17.156 11.234 1 96.75 146 LEU B O 1
ATOM 3161 N N . PRO B 1 147 ? 4.992 -17.625 12.617 1 94.88 147 PRO B N 1
ATOM 3162 C CA . PRO B 1 147 ? 5.188 -16.203 12.922 1 94.88 147 PRO B CA 1
ATOM 3163 C C . PRO B 1 147 ? 5.492 -15.367 11.672 1 94.88 147 PRO B C 1
ATOM 3165 O O . PRO B 1 147 ? 6.164 -15.852 10.758 1 94.88 147 PRO B O 1
ATOM 3168 N N . ALA B 1 148 ? 5.031 -14.141 11.711 1 94.5 148 ALA B N 1
ATOM 3169 C CA . ALA B 1 148 ? 5.281 -13.234 10.594 1 94.5 148 ALA B CA 1
ATOM 3170 C C . ALA B 1 148 ? 6.77 -13.148 10.281 1 94.5 148 ALA B C 1
ATOM 3172 O O . ALA B 1 148 ? 7.59 -12.969 11.188 1 94.5 148 ALA B O 1
ATOM 3173 N N . GLY B 1 149 ? 6.992 -13.242 9.07 1 94.94 149 GLY B N 1
ATOM 3174 C CA . GLY B 1 149 ? 8.359 -13.078 8.602 1 94.94 149 GLY B CA 1
ATOM 3175 C C . GLY B 1 149 ? 9.188 -14.336 8.727 1 94.94 149 GLY B C 1
ATOM 3176 O O . GLY B 1 149 ? 10.406 -14.312 8.516 1 94.94 149 GLY B O 1
ATOM 3177 N N . THR B 1 150 ? 8.289 -15.32 9.234 1 92.88 150 THR B N 1
ATOM 3178 C CA . THR B 1 150 ? 8.977 -16.609 9.344 1 92.88 150 THR B CA 1
ATOM 3179 C C . THR B 1 150 ? 8.398 -17.609 8.359 1 92.88 150 THR B C 1
ATOM 3181 O O . THR B 1 150 ? 7.277 -17.453 7.875 1 92.88 150 THR B O 1
ATOM 3184 N N . GLY B 1 151 ? 9.07 -18.438 7.648 1 95.75 151 GLY B N 1
ATOM 3185 C CA . GLY B 1 151 ? 8.656 -19.484 6.723 1 95.75 151 GLY B CA 1
ATOM 3186 C C . GLY B 1 151 ? 8.93 -19.125 5.273 1 95.75 151 GLY B C 1
ATOM 3187 O O . GLY B 1 151 ? 9.289 -18 4.957 1 95.75 151 GLY B O 1
ATOM 3188 N N . PRO B 1 152 ? 8.664 -19.984 4.52 1 98.12 152 PRO B N 1
ATOM 3189 C CA . PRO B 1 152 ? 8.984 -19.766 3.107 1 98.12 152 PRO B CA 1
ATOM 3190 C C . PRO B 1 152 ? 7.91 -18.984 2.367 1 98.12 152 PRO B C 1
ATOM 3192 O O . PRO B 1 152 ? 6.75 -18.969 2.787 1 98.12 152 PRO B O 1
ATOM 3195 N N . ASN B 1 153 ? 8.312 -18.219 1.391 1 98.69 153 ASN B N 1
ATOM 3196 C CA . ASN B 1 153 ? 7.41 -17.688 0.381 1 98.69 153 ASN B CA 1
ATOM 3197 C C . ASN B 1 153 ? 6.957 -18.766 -0.596 1 98.69 153 ASN B C 1
ATOM 3199 O O . ASN B 1 153 ? 7.746 -19.234 -1.417 1 98.69 153 ASN B O 1
ATOM 3203 N N . ARG B 1 154 ? 5.723 -19.109 -0.526 1 98.75 154 ARG B N 1
ATOM 3204 C CA . ARG B 1 154 ? 5.258 -20.281 -1.244 1 98.75 154 ARG B CA 1
ATOM 3205 C C . ARG B 1 154 ? 4.949 -19.953 -2.701 1 98.75 154 ARG B C 1
ATOM 3207 O O . ARG B 1 154 ? 4.832 -20.859 -3.535 1 98.75 154 ARG B O 1
ATOM 3214 N N . ALA B 1 155 ? 4.812 -18.75 -3.023 1 98.88 155 ALA B N 1
ATOM 3215 C CA . ALA B 1 155 ? 4.668 -18.266 -4.391 1 98.88 155 ALA B CA 1
ATOM 3216 C C . ALA B 1 155 ? 5.035 -16.781 -4.492 1 98.88 155 ALA B C 1
ATOM 3218 O O . ALA B 1 155 ? 4.156 -15.922 -4.531 1 98.88 155 ALA B O 1
ATOM 3219 N N . PRO B 1 156 ? 6.324 -16.469 -4.617 1 98.81 156 PRO B N 1
ATOM 3220 C CA . PRO B 1 156 ? 6.746 -15.07 -4.684 1 98.81 156 PRO B CA 1
ATOM 3221 C C . PRO B 1 156 ? 6.211 -14.352 -5.918 1 98.81 156 PRO B C 1
ATOM 3223 O O . PRO B 1 156 ? 6.031 -14.969 -6.969 1 98.81 156 PRO B O 1
ATOM 3226 N N . GLY B 1 157 ? 5.906 -13.117 -5.777 1 98.75 157 GLY B N 1
ATOM 3227 C CA . GLY B 1 157 ? 5.457 -12.289 -6.879 1 98.75 157 GLY B CA 1
ATOM 3228 C C . GLY B 1 157 ? 6.137 -10.93 -6.918 1 98.75 157 GLY B C 1
ATOM 3229 O O . GLY B 1 157 ? 6.645 -10.453 -5.902 1 98.75 157 GLY B O 1
ATOM 3230 N N . ASP B 1 158 ? 6.195 -10.359 -8.062 1 98.69 158 ASP B N 1
ATOM 3231 C CA . ASP B 1 158 ? 6.707 -9 -8.242 1 98.69 158 ASP B CA 1
ATOM 3232 C C . ASP B 1 158 ? 5.699 -8.133 -8.992 1 98.69 158 ASP B C 1
ATOM 3234 O O . ASP B 1 158 ? 4.914 -8.641 -9.797 1 98.69 158 ASP B O 1
ATOM 3238 N N . VAL B 1 159 ? 5.719 -6.891 -8.664 1 98.56 159 VAL B N 1
ATOM 3239 C CA . VAL B 1 159 ? 4.852 -5.879 -9.266 1 98.56 159 VAL B CA 1
ATOM 3240 C C . VAL B 1 159 ? 5.684 -4.93 -10.125 1 98.56 159 VAL B C 1
ATOM 3242 O O . VAL B 1 159 ? 6.684 -4.379 -9.664 1 98.56 159 VAL B O 1
ATOM 3245 N N . LYS B 1 160 ? 5.297 -4.828 -11.375 1 97.94 160 LYS B N 1
ATOM 3246 C CA . LYS B 1 160 ? 5.965 -3.936 -12.312 1 97.94 160 LYS B CA 1
ATOM 3247 C C . LYS B 1 160 ? 4.957 -3.051 -13.047 1 97.94 160 LYS B C 1
ATOM 3249 O O . LYS B 1 160 ? 3.914 -3.531 -13.5 1 97.94 160 LYS B O 1
ATOM 3254 N N . PRO B 1 161 ? 5.254 -1.735 -13.102 1 97.75 161 PRO B N 1
ATOM 3255 C CA . PRO B 1 161 ? 4.379 -0.965 -13.992 1 97.75 161 PRO B CA 1
ATOM 3256 C C . PRO B 1 161 ? 4.461 -1.428 -15.445 1 97.75 161 PRO B C 1
ATOM 3258 O O . PRO B 1 161 ? 5.496 -1.939 -15.875 1 97.75 161 PRO B O 1
ATOM 3261 N N . SER B 1 162 ? 3.467 -1.15 -16.156 1 97.44 162 SER B N 1
ATOM 3262 C CA . SER B 1 162 ? 3.357 -1.638 -17.531 1 97.44 162 SER B CA 1
ATOM 3263 C C . SER B 1 162 ? 4.398 -0.987 -18.438 1 97.44 162 SER B C 1
ATOM 3265 O O . SER B 1 162 ? 4.738 -1.528 -19.484 1 97.44 162 SER B O 1
ATOM 3267 N N . TRP B 1 163 ? 4.914 0.158 -18.047 1 96.69 163 TRP B N 1
ATOM 3268 C CA . TRP B 1 163 ? 5.934 0.789 -18.891 1 96.69 163 TRP B CA 1
ATOM 3269 C C . TRP B 1 163 ? 7.285 0.11 -18.703 1 96.69 163 TRP B C 1
ATOM 3271 O O . TRP B 1 163 ? 8.219 0.348 -19.469 1 96.69 163 TRP B O 1
ATOM 3281 N N . LYS B 1 164 ? 7.383 -0.794 -17.703 1 96.12 164 LYS B N 1
ATOM 3282 C CA . LYS B 1 164 ? 8.625 -1.531 -17.484 1 96.12 164 LYS B CA 1
ATOM 3283 C C . LYS B 1 164 ? 8.5 -2.975 -17.969 1 96.12 164 LYS B C 1
ATOM 3285 O O . LYS B 1 164 ? 9.492 -3.6 -18.344 1 96.12 164 LYS B O 1
ATOM 3290 N N . TRP B 1 165 ? 7.273 -3.492 -17.875 1 97.94 165 TRP B N 1
ATOM 3291 C CA . TRP B 1 165 ? 7.148 -4.906 -18.219 1 97.94 165 TRP B CA 1
ATOM 3292 C C . TRP B 1 165 ? 5.727 -5.234 -18.672 1 97.94 165 TRP B C 1
ATOM 3294 O O . TRP B 1 165 ? 4.758 -4.75 -18.078 1 97.94 165 TRP B O 1
ATOM 3304 N N . SER B 1 166 ? 5.605 -5.961 -19.625 1 97.62 166 SER B N 1
ATOM 3305 C CA . SER B 1 166 ? 4.383 -6.609 -20.094 1 97.62 166 SER B CA 1
ATOM 3306 C C . SER B 1 166 ? 4.699 -7.855 -20.922 1 97.62 166 SER B C 1
ATOM 3308 O O . SER B 1 166 ? 5.84 -8.055 -21.328 1 97.62 166 SER B O 1
ATOM 3310 N N . THR B 1 167 ? 3.693 -8.664 -21.094 1 97.81 167 THR B N 1
ATOM 3311 C CA . THR B 1 167 ? 3.887 -9.875 -21.891 1 97.81 167 THR B CA 1
ATOM 3312 C C . THR B 1 167 ? 4.16 -9.516 -23.344 1 97.81 167 THR B C 1
ATOM 3314 O O . THR B 1 167 ? 4.727 -10.312 -24.094 1 97.81 167 THR B O 1
ATOM 3317 N N . ALA B 1 168 ? 3.771 -8.328 -23.766 1 96.5 168 ALA B N 1
ATOM 3318 C CA . ALA B 1 168 ? 3.998 -7.883 -25.141 1 96.5 168 ALA B CA 1
ATOM 3319 C C . ALA B 1 168 ? 5.488 -7.781 -25.453 1 96.5 168 ALA B C 1
ATOM 3321 O O . ALA B 1 168 ? 5.895 -7.836 -26.609 1 96.5 168 ALA B O 1
ATOM 3322 N N . LEU B 1 169 ? 6.309 -7.645 -24.453 1 97.19 169 LEU B N 1
ATOM 3323 C CA . LEU B 1 169 ? 7.75 -7.496 -24.625 1 97.19 169 LEU B CA 1
ATOM 3324 C C . LEU B 1 169 ? 8.375 -8.797 -25.109 1 97.19 169 LEU B C 1
ATOM 3326 O O . LEU B 1 169 ? 9.492 -8.805 -25.625 1 97.19 169 LEU B O 1
ATOM 3330 N N . ALA B 1 170 ? 7.719 -9.906 -24.938 1 97.06 170 ALA B N 1
ATOM 3331 C CA . ALA B 1 170 ? 8.266 -11.227 -25.219 1 97.06 170 ALA B CA 1
ATOM 3332 C C . ALA B 1 170 ? 8.648 -11.352 -26.688 1 97.06 170 ALA B C 1
ATOM 3334 O O . ALA B 1 170 ? 9.625 -12.031 -27.031 1 97.06 170 ALA B O 1
ATOM 3335 N N . THR B 1 171 ? 7.895 -10.656 -27.531 1 96.06 171 THR B N 1
ATOM 3336 C CA . THR B 1 171 ? 8.102 -10.828 -28.953 1 96.06 171 THR B CA 1
ATOM 3337 C C . THR B 1 171 ? 8.547 -9.516 -29.594 1 96.06 171 THR B C 1
ATOM 3339 O O . THR B 1 171 ? 8.383 -9.32 -30.812 1 96.06 171 THR B O 1
ATOM 3342 N N . HIS B 1 172 ? 8.93 -8.609 -28.734 1 95.56 172 HIS B N 1
ATOM 3343 C CA . HIS B 1 172 ? 9.375 -7.332 -29.281 1 95.56 172 HIS B CA 1
ATOM 3344 C C . HIS B 1 172 ? 10.508 -7.52 -30.281 1 95.56 172 HIS B C 1
ATOM 3346 O O . HIS B 1 172 ? 11.375 -8.375 -30.094 1 95.56 172 HIS B O 1
ATOM 3352 N N . PRO B 1 173 ? 10.539 -6.727 -31.297 1 96.06 173 PRO B N 1
ATOM 3353 C CA . PRO B 1 173 ? 11.57 -6.922 -32.312 1 96.06 173 PRO B CA 1
ATOM 3354 C C . PRO B 1 173 ? 12.977 -6.656 -31.812 1 96.06 173 PRO B C 1
ATOM 3356 O O . PRO B 1 173 ? 13.945 -7.25 -32.281 1 96.06 173 PRO B O 1
ATOM 3359 N N . LEU B 1 174 ? 13.07 -5.742 -30.891 1 95.25 174 LEU B N 1
ATOM 3360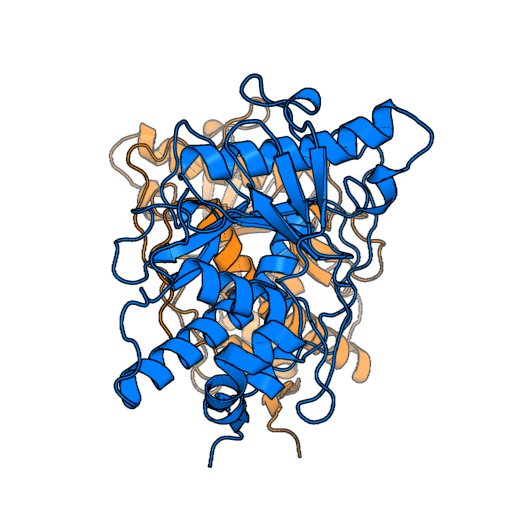 C CA . LEU B 1 174 ? 14.375 -5.406 -30.328 1 95.25 174 LEU B CA 1
ATOM 3361 C C . LEU B 1 174 ? 14.773 -6.395 -29.234 1 95.25 174 LEU B C 1
ATOM 3363 O O . LEU B 1 174 ? 14.023 -6.594 -28.281 1 95.25 174 LEU B O 1
ATOM 3367 N N . LEU B 1 175 ? 15.961 -6.945 -29.438 1 94.19 175 LEU B N 1
ATOM 3368 C CA . LEU B 1 175 ? 16.469 -7.945 -28.5 1 94.19 175 LEU B CA 1
ATOM 3369 C C . LEU B 1 175 ? 16.531 -7.383 -27.078 1 94.19 175 LEU B C 1
ATOM 3371 O O . LEU B 1 175 ? 16.203 -8.078 -26.125 1 94.19 175 LEU B O 1
ATOM 3375 N N . GLY B 1 176 ? 17.031 -6.188 -26.938 1 93.75 176 GLY B N 1
ATOM 3376 C CA . GLY B 1 176 ? 17.141 -5.551 -25.641 1 93.75 176 GLY B CA 1
ATOM 3377 C C . GLY B 1 176 ? 15.82 -5.512 -24.875 1 93.75 176 GLY B C 1
ATOM 3378 O O . GLY B 1 176 ? 15.789 -5.688 -23.656 1 93.75 176 GLY B O 1
ATOM 3379 N N . ILE B 1 177 ? 14.781 -5.301 -25.609 1 94.25 177 ILE B N 1
ATOM 3380 C CA . ILE B 1 177 ? 13.453 -5.234 -25 1 94.25 177 ILE B CA 1
ATOM 3381 C C . ILE B 1 177 ? 12.977 -6.637 -24.641 1 94.25 177 ILE B C 1
ATOM 3383 O O . ILE B 1 177 ? 12.375 -6.844 -23.594 1 94.25 177 ILE B O 1
ATOM 3387 N N . ARG B 1 178 ? 13.219 -7.637 -25.5 1 95.88 178 ARG B N 1
ATOM 3388 C CA . ARG B 1 178 ? 12.898 -9.023 -25.172 1 95.88 178 ARG B CA 1
ATOM 3389 C C . ARG B 1 178 ? 13.664 -9.477 -23.922 1 95.88 178 ARG B C 1
ATOM 3391 O O . ARG B 1 178 ? 13.148 -10.266 -23.125 1 95.88 178 ARG B O 1
ATOM 3398 N N . ASN B 1 179 ? 14.883 -9 -23.797 1 96.19 179 ASN B N 1
ATOM 3399 C CA . ASN B 1 179 ? 15.688 -9.312 -22.609 1 96.19 179 ASN B CA 1
ATOM 3400 C C . ASN B 1 179 ? 15.055 -8.742 -21.344 1 96.19 179 ASN B C 1
ATOM 3402 O O . ASN B 1 179 ? 15.164 -9.344 -20.266 1 96.19 179 ASN B O 1
ATOM 3406 N N . GLU B 1 180 ? 14.438 -7.566 -21.453 1 96.69 180 GLU B N 1
ATOM 3407 C CA . GLU B 1 180 ? 13.75 -7 -20.297 1 96.69 180 GLU B CA 1
ATOM 3408 C C . GLU B 1 180 ? 12.602 -7.895 -19.859 1 96.69 180 GLU B C 1
ATOM 3410 O O . GLU B 1 180 ? 12.336 -8.016 -18.656 1 96.69 180 GLU B O 1
ATOM 3415 N N . TYR B 1 181 ? 11.945 -8.469 -20.891 1 98 181 TYR B N 1
ATOM 3416 C CA . TYR B 1 181 ? 10.898 -9.438 -20.594 1 98 181 TYR B CA 1
ATOM 3417 C C . TYR B 1 181 ? 11.445 -10.594 -19.766 1 98 181 TYR B C 1
ATOM 3419 O O . TYR B 1 181 ? 10.898 -10.922 -18.703 1 98 181 TYR B O 1
ATOM 3427 N N . ARG B 1 182 ? 12.523 -11.133 -20.156 1 97.88 182 ARG B N 1
ATOM 3428 C CA . ARG B 1 182 ? 13.133 -12.281 -19.484 1 97.88 182 ARG B CA 1
ATOM 3429 C C . ARG B 1 182 ? 13.781 -11.867 -18.172 1 97.88 182 ARG B C 1
ATOM 3431 O O . ARG B 1 182 ? 13.844 -12.656 -17.219 1 97.88 182 ARG B O 1
ATOM 3438 N N . GLN B 1 183 ? 14.234 -10.672 -18.125 1 98.31 183 GLN B N 1
ATOM 3439 C CA . GLN B 1 183 ? 14.914 -10.188 -16.938 1 98.31 183 GLN B CA 1
ATOM 3440 C C . GLN B 1 183 ? 13.969 -10.195 -15.727 1 98.31 183 GLN B C 1
ATOM 3442 O O . GLN B 1 183 ? 14.352 -10.625 -14.641 1 98.31 183 GLN B O 1
ATOM 3447 N N . ALA B 1 184 ? 12.75 -9.711 -15.906 1 98.5 184 ALA B N 1
ATOM 3448 C CA . ALA B 1 184 ? 11.781 -9.727 -14.812 1 98.5 184 ALA B CA 1
ATOM 3449 C C . ALA B 1 184 ? 11.438 -11.156 -14.406 1 98.5 184 ALA B C 1
ATOM 3451 O O . ALA B 1 184 ? 11.297 -11.453 -13.211 1 98.5 184 ALA B O 1
ATOM 3452 N N . LEU B 1 185 ? 11.352 -12.023 -15.391 1 98.69 185 LEU B N 1
ATOM 3453 C CA . LEU B 1 185 ? 11.086 -13.43 -15.094 1 98.69 185 LEU B CA 1
ATOM 3454 C C . LEU B 1 185 ? 12.234 -14.039 -14.305 1 98.69 185 LEU B C 1
ATOM 3456 O O . LEU B 1 185 ? 12.016 -14.805 -13.367 1 98.69 185 LEU B O 1
ATOM 3460 N N . SER B 1 186 ? 13.438 -13.688 -14.695 1 98.62 186 SER B N 1
ATOM 3461 C CA . SER B 1 186 ? 14.602 -14.242 -14.023 1 98.62 186 SER B CA 1
ATOM 3462 C C . SER B 1 186 ? 14.664 -13.812 -12.562 1 98.62 186 SER B C 1
ATOM 3464 O O . SER B 1 186 ? 15.094 -14.586 -11.703 1 98.62 186 SER B O 1
ATOM 3466 N N . GLN B 1 187 ? 14.242 -12.617 -12.297 1 98.56 187 GLN B N 1
ATOM 3467 C CA . GLN B 1 187 ? 14.195 -12.109 -10.93 1 98.56 187 GLN B CA 1
ATOM 3468 C C . GLN B 1 187 ? 13.25 -12.938 -10.07 1 98.56 187 GLN B C 1
ATOM 3470 O O . GLN B 1 187 ? 13.641 -13.43 -9.008 1 98.56 187 GLN B O 1
ATOM 3475 N N . VAL B 1 188 ? 12.031 -13.148 -10.523 1 98.75 188 VAL B N 1
ATOM 3476 C CA . VAL B 1 188 ? 11.062 -13.906 -9.742 1 98.75 188 VAL B CA 1
ATOM 3477 C C . VAL B 1 188 ? 11.484 -15.367 -9.664 1 98.75 188 VAL B C 1
ATOM 3479 O O . VAL B 1 188 ? 11.344 -16.016 -8.625 1 98.75 188 VAL B O 1
ATOM 3482 N N . ASN B 1 189 ? 12.039 -15.844 -10.773 1 98.62 189 ASN B N 1
ATOM 3483 C CA . ASN B 1 189 ? 12.57 -17.203 -10.766 1 98.62 189 ASN B CA 1
ATOM 3484 C C . ASN B 1 189 ? 13.625 -17.391 -9.68 1 98.62 189 ASN B C 1
ATOM 3486 O O . ASN B 1 189 ? 13.695 -18.453 -9.047 1 98.62 189 ASN B O 1
ATOM 3490 N N . TRP B 1 190 ? 14.461 -16.422 -9.531 1 98.5 190 TRP B N 1
ATOM 3491 C CA . TRP B 1 190 ? 15.477 -16.484 -8.492 1 98.5 190 TRP B CA 1
ATOM 3492 C C . TRP B 1 190 ? 14.836 -16.531 -7.105 1 98.5 190 TRP B C 1
ATOM 3494 O O . TRP B 1 190 ? 15.25 -17.312 -6.254 1 98.5 190 TRP B O 1
ATOM 3504 N N . TYR B 1 191 ? 13.805 -15.68 -6.867 1 98.5 191 TYR B N 1
ATOM 3505 C CA . TYR B 1 191 ? 13.062 -15.742 -5.609 1 98.5 191 TYR B CA 1
ATOM 3506 C C . TYR B 1 191 ? 12.477 -17.125 -5.383 1 98.5 191 TYR B C 1
ATOM 3508 O O . TYR B 1 191 ? 12.531 -17.656 -4.27 1 98.5 191 TYR B O 1
ATOM 3516 N N . MET B 1 192 ? 11.891 -17.672 -6.434 1 98.69 192 MET B N 1
ATOM 3517 C CA . MET B 1 192 ? 11.305 -19.016 -6.348 1 98.69 192 MET B CA 1
ATOM 3518 C C . MET B 1 192 ? 12.359 -20.047 -5.973 1 98.69 192 MET B C 1
ATOM 3520 O O . MET B 1 192 ? 12.109 -20.922 -5.133 1 98.69 192 MET B O 1
ATOM 3524 N N . LYS B 1 193 ? 13.508 -19.953 -6.539 1 98.12 193 LYS B N 1
ATOM 3525 C CA . LYS B 1 193 ? 14.602 -20.859 -6.207 1 98.12 193 LYS B CA 1
ATOM 3526 C C . LYS B 1 193 ? 14.992 -20.734 -4.738 1 98.12 193 LYS B C 1
ATOM 3528 O O . LYS B 1 193 ? 15.172 -21.75 -4.051 1 98.12 193 LYS B O 1
ATOM 3533 N N . GLN B 1 194 ? 15.094 -19.578 -4.234 1 97.88 194 GLN B N 1
ATOM 3534 C CA . GLN B 1 194 ? 15.5 -19.328 -2.854 1 97.88 194 GLN B CA 1
ATOM 3535 C C . GLN B 1 194 ? 14.531 -19.969 -1.869 1 97.88 194 GLN B C 1
ATOM 3537 O O . GLN B 1 194 ? 14.953 -20.484 -0.826 1 97.88 194 GLN B O 1
ATOM 3542 N N . HIS B 1 195 ? 13.281 -20.016 -2.236 1 98.25 195 HIS B N 1
ATOM 3543 C CA . HIS B 1 195 ? 12.25 -20.5 -1.33 1 98.25 195 HIS B CA 1
ATOM 3544 C C . HIS B 1 195 ? 11.82 -21.922 -1.698 1 98.25 195 HIS B C 1
ATOM 3546 O O . HIS B 1 195 ? 10.891 -22.469 -1.1 1 98.25 195 HIS B O 1
ATOM 3552 N N . ASN B 1 196 ? 12.469 -22.469 -2.738 1 97.81 196 ASN B N 1
ATOM 3553 C CA . ASN B 1 196 ? 12.117 -23.781 -3.279 1 97.81 196 ASN B CA 1
ATOM 3554 C C . ASN B 1 196 ? 10.656 -23.844 -3.707 1 97.81 196 ASN B C 1
ATOM 3556 O O . ASN B 1 196 ? 10 -24.859 -3.539 1 97.81 196 ASN B O 1
ATOM 3560 N N . SER B 1 197 ? 10.172 -22.719 -4.141 1 98.38 197 SER B N 1
ATOM 3561 C CA . SER B 1 197 ? 8.797 -22.625 -4.605 1 98.38 197 SER B CA 1
ATOM 3562 C C . SER B 1 197 ? 8.68 -23.031 -6.07 1 98.38 197 SER B C 1
ATOM 3564 O O . SER B 1 197 ? 9.531 -22.672 -6.887 1 98.38 197 SER B O 1
ATOM 3566 N N . ARG B 1 198 ? 7.617 -23.641 -6.406 1 98.44 198 ARG B N 1
ATOM 3567 C CA . ARG B 1 198 ? 7.359 -24.031 -7.785 1 98.44 198 ARG B CA 1
ATOM 3568 C C . ARG B 1 198 ? 6.656 -22.922 -8.555 1 98.44 198 ARG B C 1
ATOM 3570 O O . ARG B 1 198 ? 6.77 -22.844 -9.781 1 98.44 198 ARG B O 1
ATOM 3577 N N . HIS B 1 199 ? 5.988 -22.062 -7.902 1 98.75 199 HIS B N 1
ATOM 3578 C CA . HIS B 1 199 ? 5.078 -21.125 -8.547 1 98.75 199 HIS B CA 1
ATOM 3579 C C . HIS B 1 199 ? 5.445 -19.688 -8.219 1 98.75 199 HIS B C 1
ATOM 3581 O O . HIS B 1 199 ? 5.992 -19.406 -7.148 1 98.75 199 HIS B O 1
ATOM 3587 N N . GLY B 1 200 ? 5.176 -18.781 -9.086 1 98.75 200 GLY B N 1
ATOM 3588 C CA . GLY B 1 200 ? 5.34 -17.359 -8.922 1 98.75 200 GLY B CA 1
ATOM 3589 C C . GLY B 1 200 ? 4.504 -16.547 -9.891 1 98.75 200 GLY B C 1
ATOM 3590 O O . GLY B 1 200 ? 3.699 -17.094 -10.641 1 98.75 200 GLY B O 1
ATOM 3591 N N . PHE B 1 201 ? 4.664 -15.211 -9.812 1 98.94 201 PHE B N 1
ATOM 3592 C CA . PHE B 1 201 ? 3.865 -14.43 -10.742 1 98.94 201 PHE B CA 1
ATOM 3593 C C . PHE B 1 201 ? 4.445 -13.023 -10.906 1 98.94 201 PHE B C 1
ATOM 3595 O O . PHE B 1 201 ? 5.266 -12.594 -10.094 1 98.94 201 PHE B O 1
ATOM 3602 N N . LEU B 1 202 ? 4.078 -12.383 -11.945 1 98.88 202 LEU B N 1
ATOM 3603 C CA . LEU B 1 202 ? 4.285 -10.961 -12.211 1 98.88 202 LEU B CA 1
ATOM 3604 C C . LEU B 1 202 ? 2.951 -10.234 -12.367 1 98.88 202 LEU B C 1
ATOM 3606 O O . LEU B 1 202 ? 2.057 -10.719 -13.07 1 98.88 202 LEU B O 1
ATOM 3610 N N . LEU B 1 203 ? 2.812 -9.172 -11.648 1 98.94 203 LEU B N 1
ATOM 3611 C CA . LEU B 1 203 ? 1.603 -8.359 -11.688 1 98.94 203 LEU B CA 1
ATOM 3612 C C . LEU B 1 203 ? 1.921 -6.938 -12.141 1 98.94 203 LEU B C 1
ATOM 3614 O O . LEU B 1 203 ? 2.861 -6.32 -11.641 1 98.94 203 LEU B O 1
ATOM 3618 N N . THR B 1 204 ? 1.26 -6.461 -13.172 1 98.75 204 THR B N 1
ATOM 3619 C CA . THR B 1 204 ? 1.361 -5.07 -13.609 1 98.75 204 THR B CA 1
ATOM 3620 C C . THR B 1 204 ? 0.013 -4.367 -13.492 1 98.75 204 THR B C 1
ATOM 3622 O O . THR B 1 204 ? -0.969 -4.965 -13.047 1 98.75 204 THR B O 1
ATOM 3625 N N . ASP B 1 205 ? -0.046 -3.092 -13.836 1 98.44 205 ASP B N 1
ATOM 3626 C CA . ASP B 1 205 ? -1.297 -2.342 -13.867 1 98.44 205 ASP B CA 1
ATOM 3627 C C . ASP B 1 205 ? -2.184 -2.799 -15.023 1 98.44 205 ASP B C 1
ATOM 3629 O O . ASP B 1 205 ? -3.336 -2.375 -15.141 1 98.44 205 ASP B O 1
ATOM 3633 N N . ARG B 1 206 ? -1.674 -3.82 -15.82 1 98.56 206 ARG B N 1
ATOM 3634 C CA . ARG B 1 206 ? -2.434 -4.203 -17 1 98.56 206 ARG B CA 1
ATOM 3635 C C . ARG B 1 206 ? -2.773 -5.691 -16.984 1 98.56 206 ARG B C 1
ATOM 3637 O O . ARG B 1 206 ? -3.764 -6.117 -17.578 1 98.56 206 ARG B O 1
ATOM 3644 N N . GLU B 1 207 ? -1.92 -6.426 -16.328 1 98.88 207 GLU B N 1
ATOM 3645 C CA . GLU B 1 207 ? -2.121 -7.867 -16.453 1 98.88 207 GLU B CA 1
ATOM 3646 C C . GLU B 1 207 ? -1.411 -8.625 -15.336 1 98.88 207 GLU B C 1
ATOM 3648 O O . GLU B 1 207 ? -0.487 -8.102 -14.711 1 98.88 207 GLU B O 1
ATOM 3653 N N . LEU B 1 208 ? -1.897 -9.805 -15.086 1 98.94 208 LEU B N 1
ATOM 3654 C CA . LEU B 1 208 ? -1.278 -10.805 -14.219 1 98.94 208 LEU B CA 1
ATOM 3655 C C . LEU B 1 208 ? -0.779 -11.992 -15.031 1 98.94 208 LEU B C 1
ATOM 3657 O O . LEU B 1 208 ? -1.491 -12.5 -15.898 1 98.94 208 LEU B O 1
ATOM 3661 N N . VAL B 1 209 ? 0.446 -12.391 -14.766 1 98.88 209 VAL B N 1
ATOM 3662 C CA . VAL B 1 209 ? 0.996 -13.609 -15.352 1 98.88 209 VAL B CA 1
ATOM 3663 C C . VAL B 1 209 ? 1.486 -14.539 -14.242 1 98.88 209 VAL B C 1
ATOM 3665 O O . VAL B 1 209 ? 2.43 -14.211 -13.516 1 98.88 209 VAL B O 1
ATOM 3668 N N . VAL B 1 210 ? 0.829 -15.656 -14.141 1 98.88 210 VAL B N 1
ATOM 3669 C CA . VAL B 1 210 ? 1.231 -16.703 -13.203 1 98.88 210 VAL B CA 1
ATOM 3670 C C . VAL B 1 210 ? 2.092 -17.734 -13.922 1 98.88 210 VAL B C 1
ATOM 3672 O O . VAL B 1 210 ? 1.854 -18.047 -15.094 1 98.88 210 VAL B O 1
ATOM 3675 N N . PHE B 1 211 ? 3.16 -18.219 -13.25 1 98.62 211 PHE B N 1
ATOM 3676 C CA . PHE B 1 211 ? 3.99 -19.203 -13.93 1 98.62 211 PHE B CA 1
ATOM 3677 C C . PHE B 1 211 ? 4.598 -20.172 -12.93 1 98.62 211 PHE B C 1
ATOM 3679 O O . PHE B 1 211 ? 4.531 -19.953 -11.719 1 98.62 211 PHE B O 1
ATOM 3686 N N . ARG B 1 212 ? 5.051 -21.281 -13.422 1 98.62 212 ARG B N 1
ATOM 3687 C CA . ARG B 1 212 ? 5.684 -22.312 -12.609 1 98.62 212 ARG B CA 1
ATOM 3688 C C . ARG B 1 212 ? 7.02 -22.75 -13.203 1 98.62 212 ARG B C 1
ATOM 3690 O O . ARG B 1 212 ? 7.219 -22.656 -14.422 1 98.62 212 ARG B O 1
ATOM 3697 N N . ARG B 1 213 ? 7.859 -23.188 -12.312 1 98.38 213 ARG B N 1
ATOM 3698 C CA . ARG B 1 213 ? 9.109 -23.812 -12.719 1 98.38 213 ARG B CA 1
ATOM 3699 C C . ARG B 1 213 ? 8.883 -25.266 -13.133 1 98.38 213 ARG B C 1
ATOM 3701 O O . ARG B 1 213 ? 8.234 -26.031 -12.414 1 98.38 213 ARG B O 1
ATOM 3708 N N . VAL B 1 214 ? 9.398 -25.578 -14.289 1 97.06 214 VAL B N 1
ATOM 3709 C CA . VAL B 1 214 ? 9.367 -26.953 -14.766 1 97.06 214 VAL B CA 1
ATOM 3710 C C . VAL B 1 214 ? 10.5 -27.75 -14.117 1 97.06 214 VAL B C 1
ATOM 3712 O O . VAL B 1 214 ? 10.328 -28.922 -13.789 1 97.06 214 VAL B O 1
ATOM 3715 N N . ASP B 1 215 ? 11.602 -27.094 -13.984 1 96.06 215 ASP B N 1
ATOM 3716 C CA . ASP B 1 215 ? 12.797 -27.641 -13.359 1 96.06 215 ASP B CA 1
ATOM 3717 C C . ASP B 1 215 ? 13.672 -26.547 -12.773 1 96.06 215 ASP B C 1
ATOM 3719 O O . ASP B 1 215 ? 13.219 -25.406 -12.617 1 96.06 215 ASP B O 1
ATOM 3723 N N . ASP B 1 216 ? 14.922 -26.891 -12.383 1 94.25 216 ASP B N 1
ATOM 3724 C CA . ASP B 1 216 ? 15.828 -25.922 -11.773 1 94.25 216 ASP B CA 1
ATOM 3725 C C . ASP B 1 216 ? 16.766 -25.312 -12.805 1 94.25 216 ASP B C 1
ATOM 3727 O O . ASP B 1 216 ? 17.812 -24.75 -12.453 1 94.25 216 ASP B O 1
ATOM 3731 N N . SER B 1 217 ? 16.438 -25.391 -14.086 1 93.62 217 SER B N 1
ATOM 3732 C CA . SER B 1 217 ? 17.375 -25 -15.141 1 93.62 217 SER B CA 1
ATOM 3733 C C . SER B 1 217 ? 16.828 -23.828 -15.953 1 93.62 217 SER B C 1
ATOM 3735 O O . SER B 1 217 ? 17.172 -23.672 -17.125 1 93.62 217 SER B O 1
ATOM 3737 N N . GLY B 1 218 ? 15.867 -23.094 -15.391 1 96.38 218 GLY B N 1
ATOM 3738 C CA . GLY B 1 218 ? 15.398 -21.875 -16.031 1 96.38 218 GLY B CA 1
ATOM 3739 C C . GLY B 1 218 ? 14.289 -22.125 -17.031 1 96.38 218 GLY B C 1
ATOM 3740 O O . GLY B 1 218 ? 14.008 -21.266 -17.875 1 96.38 218 GLY B O 1
ATOM 3741 N N . ASN B 1 219 ? 13.688 -23.297 -17.031 1 98.25 219 ASN B N 1
ATOM 3742 C CA . ASN B 1 219 ? 12.508 -23.609 -17.828 1 98.25 219 ASN B CA 1
ATOM 3743 C C . ASN B 1 219 ? 11.219 -23.281 -17.094 1 98.25 219 ASN B C 1
ATOM 3745 O O . ASN B 1 219 ? 10.945 -23.859 -16.031 1 98.25 219 ASN B O 1
ATOM 3749 N N . LEU B 1 220 ? 10.445 -22.344 -17.688 1 98.69 220 LEU B N 1
ATOM 3750 C CA . LEU B 1 220 ? 9.211 -21.891 -17.062 1 98.69 220 LEU B CA 1
ATOM 3751 C C . LEU B 1 220 ? 8.008 -22.203 -17.953 1 98.69 220 LEU B C 1
ATOM 3753 O O . LEU B 1 220 ? 8.141 -22.312 -19.172 1 98.69 220 LEU B O 1
ATOM 3757 N N . GLU B 1 221 ? 6.883 -22.406 -17.344 1 98.81 221 GLU B N 1
ATOM 3758 C CA . GLU B 1 221 ? 5.586 -22.406 -18.016 1 98.81 221 GLU B CA 1
ATOM 3759 C C . GLU B 1 221 ? 4.695 -21.281 -17.484 1 98.81 221 GLU B C 1
ATOM 3761 O O . GLU B 1 221 ? 4.527 -21.156 -16.266 1 98.81 221 GLU B O 1
ATOM 3766 N N . LEU B 1 222 ? 4.184 -20.469 -18.406 1 98.75 222 LEU B N 1
ATOM 3767 C CA . LEU B 1 222 ? 3.387 -19.312 -18.031 1 98.75 222 LEU B CA 1
ATOM 3768 C C . LEU B 1 222 ? 1.918 -19.516 -18.375 1 98.75 222 LEU B C 1
ATOM 3770 O O . LEU B 1 222 ? 1.599 -20.188 -19.359 1 98.75 222 LEU B O 1
ATOM 3774 N N . VAL B 1 223 ? 1.102 -18.938 -17.547 1 98.5 223 VAL B N 1
ATOM 3775 C CA . VAL B 1 223 ? -0.312 -18.797 -17.875 1 98.5 223 VAL B CA 1
ATOM 3776 C C . VAL B 1 223 ? -0.512 -17.625 -18.828 1 98.5 223 VAL B C 1
ATOM 3778 O O . VAL B 1 223 ? 0.177 -16.609 -18.719 1 98.5 223 VAL B O 1
ATOM 3781 N N . PRO B 1 224 ? -1.448 -17.828 -19.828 1 97.75 224 PRO B N 1
ATOM 3782 C CA . PRO B 1 224 ? -1.761 -16.625 -20.594 1 97.75 224 PRO B CA 1
ATOM 3783 C C . PRO B 1 224 ? -2.098 -15.43 -19.719 1 97.75 224 PRO B C 1
ATOM 3785 O O . PRO B 1 224 ? -2.736 -15.586 -18.672 1 97.75 224 PRO B O 1
ATOM 3788 N N . PRO B 1 225 ? -1.64 -14.234 -20.172 1 98.62 225 PRO B N 1
ATOM 3789 C CA . PRO B 1 225 ? -1.869 -13.055 -19.344 1 98.62 225 PRO B CA 1
ATOM 3790 C C . PRO B 1 225 ? -3.344 -12.852 -19 1 98.62 225 PRO B C 1
ATOM 3792 O O . PRO B 1 225 ? -4.207 -13 -19.875 1 98.62 225 PRO B O 1
ATOM 3795 N N . ILE B 1 226 ? -3.594 -12.562 -17.766 1 98.81 226 ILE B N 1
ATOM 3796 C CA . ILE B 1 226 ? -4.93 -12.234 -17.281 1 98.81 226 ILE B CA 1
ATOM 3797 C C . ILE B 1 226 ?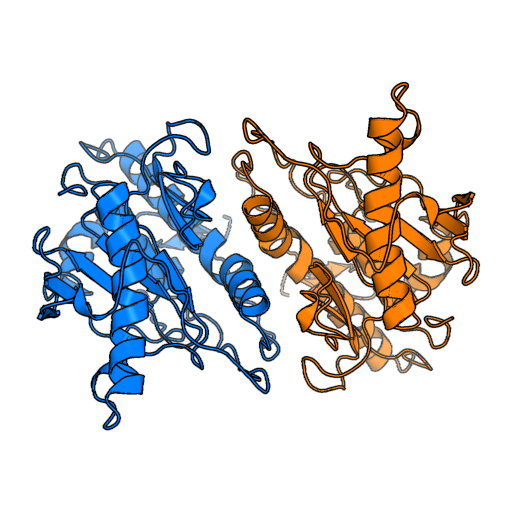 -5.074 -10.711 -17.188 1 98.81 226 ILE B C 1
ATOM 3799 O O . ILE B 1 226 ? -4.375 -10.07 -16.406 1 98.81 226 ILE B O 1
ATOM 3803 N N . PRO B 1 227 ? -6.02 -10.133 -17.953 1 98.75 227 PRO B N 1
ATOM 3804 C CA . PRO B 1 227 ? -6.148 -8.672 -17.906 1 98.75 227 PRO B CA 1
ATOM 3805 C C . PRO B 1 227 ? -6.516 -8.164 -16.516 1 98.75 227 PRO B C 1
ATOM 3807 O O . PRO B 1 227 ? -7.367 -8.758 -15.844 1 98.75 227 PRO B O 1
ATOM 3810 N N . PHE B 1 228 ? -5.883 -7.074 -16.141 1 98.56 228 PHE B N 1
ATOM 3811 C CA . PHE B 1 228 ? -6.07 -6.488 -14.82 1 98.56 228 PHE B CA 1
ATOM 3812 C C . PHE B 1 228 ? -7.535 -6.152 -14.578 1 98.56 228 PHE B C 1
ATOM 3814 O O . PHE B 1 228 ? -8.023 -6.266 -13.445 1 98.56 228 PHE B O 1
ATOM 3821 N N . THR B 1 229 ? -8.289 -5.816 -15.586 1 97.88 229 THR B N 1
ATOM 3822 C CA . THR B 1 229 ? -9.648 -5.297 -15.469 1 97.88 229 THR B CA 1
ATOM 3823 C C . THR B 1 229 ? -10.672 -6.387 -15.781 1 97.88 229 THR B C 1
ATOM 3825 O O . THR B 1 229 ? -11.852 -6.098 -15.992 1 97.88 229 THR B O 1
ATOM 3828 N N . SER B 1 230 ? -10.18 -7.629 -15.906 1 98.12 230 SER B N 1
ATOM 3829 C CA . SER B 1 230 ? -11.102 -8.727 -16.172 1 98.12 230 SER B CA 1
ATOM 3830 C C . SER B 1 230 ? -12.109 -8.883 -15.039 1 98.12 230 SER B C 1
ATOM 3832 O O . SER B 1 230 ? -11.75 -8.82 -13.859 1 98.12 230 SER B O 1
ATOM 3834 N N . GLY B 1 231 ? -13.375 -8.992 -15.375 1 97.81 231 GLY B N 1
ATOM 3835 C CA . GLY B 1 231 ? -14.469 -9.258 -14.453 1 97.81 231 GLY B CA 1
ATOM 3836 C C . GLY B 1 231 ? -15.492 -10.242 -14.992 1 97.81 231 GLY B C 1
ATOM 3837 O O . GLY B 1 231 ? -15.516 -10.508 -16.203 1 97.81 231 GLY B O 1
ATOM 3838 N N . GLY B 1 232 ? -16.219 -10.852 -14.086 1 97.81 232 GLY B N 1
ATOM 3839 C CA . GLY B 1 232 ? -17.281 -11.789 -14.422 1 97.81 232 GLY B CA 1
ATOM 3840 C C . GLY B 1 232 ? -18.375 -11.859 -13.375 1 97.81 232 GLY B C 1
ATOM 3841 O O . GLY B 1 232 ? -18.562 -10.914 -12.602 1 97.81 232 GLY B O 1
ATOM 3842 N N . THR B 1 233 ? -19.219 -12.836 -13.5 1 97.62 233 THR B N 1
ATOM 3843 C CA . THR B 1 233 ? -20.266 -13.148 -12.531 1 97.62 233 THR B CA 1
ATOM 3844 C C . THR B 1 233 ? -20.203 -14.617 -12.125 1 97.62 233 THR B C 1
ATOM 3846 O O . THR B 1 233 ? -19.469 -15.406 -12.727 1 97.62 233 THR B O 1
ATOM 3849 N N . ALA B 1 234 ? -20.906 -14.906 -11.102 1 95.44 234 ALA B N 1
ATOM 3850 C CA . ALA B 1 234 ? -20.984 -16.312 -10.688 1 95.44 234 ALA B CA 1
ATOM 3851 C C . ALA B 1 234 ? -21.562 -17.172 -11.797 1 95.44 234 ALA B C 1
ATOM 3853 O O . ALA B 1 234 ? -21.203 -18.344 -11.938 1 95.44 234 ALA B O 1
ATOM 3854 N N . GLU B 1 235 ? -22.469 -16.594 -12.602 1 96.75 235 GLU B N 1
ATOM 3855 C CA . GLU B 1 235 ? -23.141 -17.312 -13.672 1 96.75 235 GLU B CA 1
ATOM 3856 C C . GLU B 1 235 ? -22.219 -17.469 -14.883 1 96.75 235 GLU B C 1
ATOM 3858 O O . GLU B 1 235 ? -22.312 -18.469 -15.609 1 96.75 235 GLU B O 1
ATOM 3863 N N . GLN B 1 236 ? -21.391 -16.531 -15.109 1 97.94 236 GLN B N 1
ATOM 3864 C CA . GLN B 1 236 ? -20.422 -16.531 -16.203 1 97.94 236 GLN B CA 1
ATOM 3865 C C . GLN B 1 236 ? -19.031 -16.125 -15.695 1 97.94 236 GLN B C 1
ATOM 3867 O O . GLN B 1 236 ? -18.516 -15.078 -16.062 1 97.94 236 GLN B O 1
ATOM 3872 N N . PRO B 1 237 ? -18.484 -17.047 -14.977 1 98.12 237 PRO B N 1
ATOM 3873 C CA . PRO B 1 237 ? -17.203 -16.703 -14.344 1 98.12 237 PRO B CA 1
ATOM 3874 C C . PRO B 1 237 ? -16.078 -16.516 -15.352 1 98.12 237 PRO B C 1
ATOM 3876 O O . PRO B 1 237 ? -16.047 -17.172 -16.391 1 98.12 237 PRO B O 1
ATOM 3879 N N . GLN B 1 238 ? -15.188 -15.594 -15.086 1 98.56 238 GLN B N 1
ATOM 3880 C CA . GLN B 1 238 ? -13.945 -15.344 -15.805 1 98.56 238 GLN B CA 1
ATOM 3881 C C . GLN B 1 238 ? -12.734 -15.516 -14.891 1 98.56 238 GLN B C 1
ATOM 3883 O O . GLN B 1 238 ? -12.867 -15.461 -13.664 1 98.56 238 GLN B O 1
ATOM 3888 N N . MET B 1 239 ? -11.633 -15.867 -15.492 1 98.75 239 MET B N 1
ATOM 3889 C CA . MET B 1 239 ? -10.398 -15.812 -14.719 1 98.75 239 MET B CA 1
ATOM 3890 C C . MET B 1 239 ? -9.984 -14.367 -14.469 1 98.75 239 MET B C 1
ATOM 3892 O O . MET B 1 239 ? -9.375 -13.734 -15.336 1 98.75 239 MET B O 1
ATOM 3896 N N . THR B 1 240 ? -10.359 -13.867 -13.312 1 98.88 240 THR B N 1
ATOM 3897 C CA . THR B 1 240 ? -9.969 -12.516 -12.922 1 98.88 240 THR B CA 1
ATOM 3898 C C . THR B 1 240 ? -8.633 -12.523 -12.188 1 98.88 240 THR B C 1
ATOM 3900 O O . THR B 1 240 ? -8.148 -13.586 -11.781 1 98.88 240 THR B O 1
ATOM 3903 N N . VAL B 1 241 ? -8.062 -11.383 -12.039 1 98.94 241 VAL B N 1
ATOM 3904 C CA . VAL B 1 241 ? -6.832 -11.266 -11.258 1 98.94 241 VAL B CA 1
ATOM 3905 C C . VAL B 1 241 ? -7.07 -11.773 -9.844 1 98.94 241 VAL B C 1
ATOM 3907 O O . VAL B 1 241 ? -6.266 -12.547 -9.305 1 98.94 241 VAL B O 1
ATOM 3910 N N . LEU B 1 242 ? -8.172 -11.414 -9.188 1 98.88 242 LEU B N 1
ATOM 3911 C CA . LEU B 1 242 ? -8.477 -11.828 -7.824 1 98.88 242 LEU B CA 1
ATOM 3912 C C . LEU B 1 242 ? -8.648 -13.344 -7.738 1 98.88 242 LEU B C 1
ATOM 3914 O O . LEU B 1 242 ? -8.125 -13.984 -6.824 1 98.88 242 LEU B O 1
ATOM 3918 N N . LEU B 1 243 ? -9.344 -13.867 -8.711 1 98.94 243 LEU B N 1
ATOM 3919 C CA . LEU B 1 243 ? -9.586 -15.305 -8.711 1 98.94 243 LEU B CA 1
ATOM 3920 C C . LEU B 1 243 ? -8.289 -16.062 -8.945 1 98.94 243 LEU B C 1
ATOM 3922 O O . LEU B 1 243 ? -8.039 -17.094 -8.305 1 98.94 243 LEU B O 1
ATOM 3926 N N . ALA B 1 244 ? -7.48 -15.602 -9.852 1 98.94 244 ALA B N 1
ATOM 3927 C CA . ALA B 1 244 ? -6.211 -16.266 -10.164 1 98.94 244 ALA B CA 1
ATOM 3928 C C . ALA B 1 244 ? -5.277 -16.25 -8.961 1 98.94 244 ALA B C 1
ATOM 3930 O O . ALA B 1 244 ? -4.625 -17.25 -8.656 1 98.94 244 ALA B O 1
ATOM 3931 N N . LEU B 1 245 ? -5.211 -15.133 -8.297 1 98.94 245 LEU B N 1
ATOM 3932 C CA . LEU B 1 245 ? -4.348 -15.023 -7.129 1 98.94 245 LEU B CA 1
ATOM 3933 C C . LEU B 1 245 ? -4.867 -15.891 -5.988 1 98.94 245 LEU B C 1
ATOM 3935 O O . LEU B 1 245 ? -4.082 -16.484 -5.246 1 98.94 245 LEU B O 1
ATOM 3939 N N . TRP B 1 246 ? -6.156 -15.938 -5.812 1 98.94 246 TRP B N 1
ATOM 3940 C CA . TRP B 1 246 ? -6.73 -16.844 -4.836 1 98.94 246 TRP B CA 1
ATOM 3941 C C . TRP B 1 246 ? -6.375 -18.297 -5.168 1 98.94 246 TRP B C 1
ATOM 3943 O O . TRP B 1 246 ? -5.957 -19.062 -4.293 1 98.94 246 TRP B O 1
ATOM 3953 N N . TYR B 1 247 ? -6.57 -18.641 -6.449 1 98.94 247 TYR B N 1
ATOM 3954 C CA . TYR B 1 247 ? -6.273 -20 -6.918 1 98.94 247 TYR B CA 1
ATOM 3955 C C . TYR B 1 247 ? -4.809 -20.344 -6.684 1 98.94 247 TYR B C 1
ATOM 3957 O O . TYR B 1 247 ? -4.496 -21.453 -6.242 1 98.94 247 TYR B O 1
ATOM 3965 N N . LEU B 1 248 ? -3.912 -19.422 -6.98 1 98.88 248 LEU B N 1
ATOM 3966 C CA . LEU B 1 248 ? -2.492 -19.625 -6.715 1 98.88 248 LEU B CA 1
ATOM 3967 C C . LEU B 1 248 ? -2.246 -19.859 -5.23 1 98.88 248 LEU B C 1
ATOM 3969 O O . LEU B 1 248 ? -1.387 -20.672 -4.863 1 98.88 248 LEU B O 1
ATOM 3973 N N . GLY B 1 249 ? -2.996 -19.156 -4.359 1 98.81 249 GLY B N 1
ATOM 3974 C CA . GLY B 1 249 ? -2.93 -19.406 -2.93 1 98.81 249 GLY B CA 1
ATOM 3975 C C . GLY B 1 249 ? -3.326 -20.828 -2.559 1 98.81 249 GLY B C 1
ATOM 3976 O O . GLY B 1 249 ? -2.689 -21.453 -1.708 1 98.81 249 GLY B O 1
ATOM 3977 N N . MET B 1 250 ? -4.352 -21.328 -3.201 1 98.5 250 MET B N 1
ATOM 3978 C CA . MET B 1 250 ? -4.793 -22.688 -2.965 1 98.5 250 MET B CA 1
ATOM 3979 C C . MET B 1 250 ? -3.732 -23.688 -3.41 1 98.5 250 MET B C 1
ATOM 3981 O O . MET B 1 250 ? -3.49 -24.688 -2.73 1 98.5 250 MET B O 1
ATOM 3985 N N . ILE B 1 251 ? -3.115 -23.391 -4.539 1 97.94 251 ILE B N 1
ATOM 3986 C CA . ILE B 1 251 ? -2.037 -24.234 -5.031 1 97.94 251 ILE B CA 1
ATOM 3987 C C . ILE B 1 251 ? -0.862 -24.188 -4.055 1 97.94 251 ILE B C 1
ATOM 3989 O O . ILE B 1 251 ? -0.281 -25.234 -3.727 1 97.94 251 ILE B O 1
ATOM 3993 N N . GLY B 1 252 ? -0.543 -22.984 -3.564 1 98.06 252 GLY B N 1
ATOM 3994 C CA . GLY B 1 252 ? 0.536 -22.797 -2.607 1 98.06 252 GLY B CA 1
ATOM 3995 C C . GLY B 1 252 ? 0.257 -23.453 -1.265 1 98.06 252 GLY B C 1
ATOM 3996 O O . GLY B 1 252 ? 1.176 -23.672 -0.472 1 98.06 252 GLY B O 1
ATOM 3997 N N . ALA B 1 253 ? -0.982 -23.75 -1.014 1 98.5 253 ALA B N 1
ATOM 3998 C CA . ALA B 1 253 ? -1.386 -24.359 0.248 1 98.5 253 ALA B CA 1
ATOM 3999 C C . ALA B 1 253 ? -1.154 -25.875 0.222 1 98.5 253 ALA B C 1
ATOM 4001 O O . ALA B 1 253 ? -1.148 -26.516 1.269 1 98.5 253 ALA B O 1
ATOM 4002 N N . GLN B 1 254 ? -0.995 -26.406 -0.971 1 96.94 254 GLN B N 1
ATOM 4003 C CA . GLN B 1 254 ? -0.825 -27.844 -1.13 1 96.94 254 GLN B CA 1
ATOM 4004 C C . GLN B 1 254 ? 0.583 -28.281 -0.733 1 96.94 254 GLN B C 1
ATOM 4006 O O . GLN B 1 254 ? 1.516 -27.484 -0.753 1 96.94 254 GLN B O 1
ATOM 4011 N N . GLY B 1 255 ? 0.732 -29.5 -0.362 1 93.38 255 GLY B N 1
ATOM 4012 C CA . GLY B 1 255 ? 2.039 -30.047 -0.025 1 93.38 255 GLY B CA 1
ATOM 4013 C C . GLY B 1 255 ? 3.02 -30 -1.181 1 93.38 255 GLY B C 1
ATOM 4014 O O . GLY B 1 255 ? 4.23 -29.891 -0.97 1 93.38 255 GLY B O 1
ATOM 4015 N N . GLY B 1 256 ? 2.6 -30.047 -2.459 1 91.88 256 GLY B N 1
ATOM 4016 C CA . GLY B 1 256 ? 3.439 -30.094 -3.645 1 91.88 256 GLY B CA 1
ATOM 4017 C C . GLY B 1 256 ? 3.795 -28.719 -4.184 1 91.88 256 GLY B C 1
ATOM 4018 O O . GLY B 1 256 ? 4.156 -28.594 -5.355 1 91.88 256 GLY B O 1
ATOM 4019 N N . TRP B 1 257 ? 3.721 -27.75 -3.309 1 95 257 TRP B N 1
ATOM 4020 C CA . TRP B 1 257 ? 3.998 -26.391 -3.77 1 95 257 TRP B CA 1
ATOM 4021 C C . TRP B 1 257 ? 5.488 -26.188 -4.016 1 95 257 TRP B C 1
ATOM 4023 O O . TRP B 1 257 ? 5.891 -25.266 -4.719 1 95 257 TRP B O 1
ATOM 4033 N N . HIS B 1 258 ? 6.32 -26.969 -3.377 1 94.38 258 HIS B N 1
ATOM 4034 C CA . HIS B 1 258 ? 7.77 -26.844 -3.488 1 94.38 258 HIS B CA 1
ATOM 4035 C C . HIS B 1 258 ? 8.328 -27.766 -4.562 1 94.38 258 HIS B C 1
ATOM 4037 O O . HIS B 1 258 ? 7.676 -28.734 -4.953 1 94.38 258 HIS B O 1
ATOM 4043 N N . MET B 1 259 ? 9.5 -27.406 -5.055 1 92.75 259 MET B N 1
ATOM 4044 C CA . MET B 1 259 ? 10.156 -28.219 -6.078 1 92.75 259 MET B CA 1
ATOM 4045 C C . MET B 1 259 ? 10.82 -29.438 -5.465 1 92.75 259 MET B C 1
ATOM 4047 O O . MET B 1 259 ? 11.219 -29.422 -4.301 1 92.75 259 MET B O 1
#

Organism: Paracoccidioides lutzii (strain ATCC MYA-826 / Pb01) (NCBI:txid502779)

Nearest PDB structures (foldseek):
  8p26-assembly2_C  TM=6.212E-01  e=2.779E+00  Arabidopsis thaliana
  5o5z-assembly1_A  TM=3.717E-01  e=2.456E+00  Thermococcus litoralis
  5o0j-assembly1_A  TM=3.264E-01  e=3.784E+00  Pyrococcus horikoshii OT3
  8p26-assembly2_C  TM=5.051E-01  e=2.018E+00  Arabidopsis thaliana
  5o0j-assembly1_A  TM=3.264E-01  e=2.749E+00  Pyrococcus horikoshii OT3

Secondary structure (DSSP, 8-state):
----EEHHHHTTPPPPP--B---SS--PPP-BTTB-GGG--EEEE-TTSSHHHHHHHHHHHHHH-EE---PPPSSPPPPB-SHHHHHHHHHHHTHHHHHHHHHHHHHHHHHTT--TT---EEEEEGGGS--BTTB--SEEEEETTSPTT-S--SS-EEE--TTT--GGGGG-SSHHHHHHHHHHHHHHHHHHHHHTBSEEEEE-SSEEEEEEESSSSSEEEEPPPEETT----SSS----HHHHHHHHHHHHTSGGGB-/----EEHHHHTTPPPPP--B---SS--PPP-BTTB-GGG--EEEE-TTSSHHHHHHHHHHHHHH-EE---PPPSSPPPPB-SHHHHHHHHHHHTHHHHHHHHHHHHHHHHHTT--TT---EEEEEGGGS--BTTB--SEEEEETTSPTT-S--SS-EEE--TTT--GGGGG-SSHHHHHHHHHHHHHHHHHHHHHTBSEEEEE-SSEEEEEEESSSSSEEEEPPPEETT----SSS----HHHHHHHHHHHHTSGGGB-

Radius of gyration: 23.39 Å; Cα contacts (8 Å, |Δi|>4): 1108; chains: 2; bounding box: 56×62×60 Å

Sequence (518 aa):
MANQVSLLTYLQHALPAIPVNPPPNPGRNTTNTAYEASDIHNIGVWHGFNLNALLQSYQNLLVQARLPPDPMPTSPPRAITAENALRSKISEYVFPRVRRALRTGFDQLMAINQLNDLTPVSFDVGECAEVIDAFKPDTAYFAVALPAGTGPNRAPGDVKPSWKWSTALATHPLLGIRNEYRQALSQVNWYMKQHNSRHGFLLTDRELVVFRRVDDSGNLELVPPIPFTSGGTAEQPQMTVLLALWYLGMIGAQGGWHMMANQVSLLTYLQHALPAIPVNPPPNPGRNTTNTAYEASDIHNIGVWHGFNLNALLQSYQNLLVQARLPPDPMPTSPPRAITAENALRSKISEYVFPRVRRALRTGFDQLMAINQLNDLTPVSFDVGECAEVIDAFKPDTAYFAVALPAGTGPNRAPGDVKPSWKWSTALATHPLLGIRNEYRQALSQVNWYMKQHNSRHGFLLTDRELVVFRRVDDSGNLELVPPIPFTSGGTAEQPQMTVLLALWYLGMIGAQGGWHM

Solvent-accessible surface area (backbone atoms only — not comparable to full-atom values): 26979 Å² total; per-residue (Å²): 127,85,72,62,36,31,43,42,44,62,29,13,55,46,43,80,68,51,46,73,45,75,47,96,73,74,67,78,72,86,80,50,95,89,43,40,32,82,50,48,67,44,78,48,71,33,78,75,67,42,62,67,54,49,44,73,76,38,41,67,57,28,61,66,26,63,41,67,70,76,80,73,76,85,70,78,60,72,46,30,40,47,65,66,44,46,52,37,49,42,29,47,67,42,36,59,54,38,29,50,49,36,47,44,50,48,50,45,26,51,74,69,71,59,42,80,76,47,46,61,44,42,52,46,43,16,55,50,6,44,67,63,94,82,50,72,48,55,21,16,27,25,54,64,89,47,59,71,33,41,55,52,26,32,34,27,24,40,73,38,48,56,94,67,41,49,79,72,27,63,73,39,89,48,63,72,49,24,40,46,35,33,25,56,51,18,52,48,50,48,53,14,58,77,42,39,20,26,30,33,35,43,37,33,59,54,30,33,33,47,34,33,53,76,55,96,72,31,31,36,22,34,28,78,73,25,43,34,53,30,50,40,37,70,90,54,67,48,70,9,48,48,37,49,53,37,49,50,46,57,50,40,16,34,80,77,21,48,110,127,85,74,62,37,30,45,42,45,63,29,12,53,46,44,79,68,52,45,74,45,74,47,98,76,72,67,77,73,85,80,51,94,90,43,41,32,82,50,48,67,44,80,49,71,34,78,74,67,43,61,66,52,49,43,72,76,38,41,67,58,27,60,66,26,62,42,68,71,77,81,73,77,84,69,79,59,70,46,31,41,47,64,64,44,47,51,37,48,41,28,47,67,43,36,58,55,37,28,51,48,36,48,43,49,47,51,45,26,52,73,69,72,58,43,78,77,47,46,61,44,42,51,47,43,16,56,50,5,44,66,62,93,82,49,73,49,54,22,15,26,27,55,64,90,46,59,68,32,42,54,52,26,33,34,28,24,39,74,38,48,55,94,66,42,50,79,73,28,65,72,39,89,50,63,72,49,24,40,44,34,32,24,57,49,19,51,48,49,48,52,15,59,76,42,39,20,27,31,34,34,44,36,34,60,54,29,35,34,45,32,34,53,76,54,96,71,32,32,35,22,34,30,78,74,24,43,35,54,30,53,40,38,71,90,55,67,48,66,8,47,49,37,49,53,36,50,50,46,56,50,39,16,34,81,77,22,47,110

Foldseek 3Di:
DQDKAFLLQQLQAFDFQAAADEDPDNDAPDDDPLWFLVLAPAEAADPCQFDVNLCVVCVVLRHPQMDHHDHDDPDHDYHDHHQVSFLVSCQVGAQVSLQVSLVSSCVVCVVVVNCPQFFRWHKDAQQQAADDPNQGARMAIAGPPDHGSYAARLAGEHEDEVVHEDPVQCVDPDPVSVRSHSGRVGSSLSSCVRRQFFKYWYHYSFWIKIWGDPDNRNYIHIHPTATSRRGDGSVGGGPHPSNSSSSVSRCSRHPPRGD/DQAKAFLLQQLQAFDAQAAADEDPDNDAPDDDPLWFLVLAPAEAADPCQFDVNLCVVCVVLRHPQMDHHDHDDPDHDDHDHHQVSFLVSCQVGAQVSLQVSLVSSCVVCVVVVNCPQFFRWGKDAQQQAAQDPNQGARMAIDGPPDHGSYAARLAGEHEDEVVHEDPVQCVDPDPVSVRSHSGRVRSSLSSCVRRQFFKYWYHYSFWIKIWGDPDNRNYIHIHPTATSRRGDGSVGGGPHPSNSSSSVSRCSRHPPRGD